Protein 1KA8 (pdb70)

Radius of gyration: 36.01 Å; Cα contacts (8 Å, |Δi|>4): 995; chains: 6; bounding box: 98×74×78 Å

CATH classification: 1.10.10.10

Nearest PDB structures (foldseek):
  1ka8-assembly3_F  TM=1.008E+00  e=5.000E-21  Enterobacteria phage P4
  5zhv-assembly1_B  TM=4.269E-01  e=6.233E-01  Mycobacterium tuberculosis H37Rv
  4ejo-assembly1_A-2  TM=4.411E-01  e=1.933E+00  Eggerthella lenta DSM 2243
  3l7w-assembly1_A-2  TM=3.933E-01  e=5.609E+00  Streptococcus mutans UA159
  6bcn-assembly1_A  TM=3.083E-01  e=3.762E+00  Leptographium truncatum

Foldseek 3Di:
DPPQLLVLLVQKDFAPDQDAAACDADVPPPQDLFRHPVSVVVQRCVQVDHPDDDHSVRSVVCNCVSCVVVPHHWDWDQDPVGITIRMGGHPVSVVRGDDD/DPPVLLVLLVQKDFAPDQPAAACDAPVPPPQDLFHHPVSVSVQSCVQVDHPDDDHSVRSVVCNQVSCVVVVHHWDWDQDPVGITIRMGGHPVSVVRGDDD/DDDVLLVLLVQKDFAPDQPAAACDAPPDPPQDLFRHPVSVSVQRCVQVPHPDDDHSVRSVVCNQVSCVVVVHHWDWDQDVVHITIRMGGHDVSVVRGDDD/DPPQLLVLLVQKDFAPDLPAAACDAPPPPPQDLFRHPVSVVVQSCVQVDHPDDDHSVRSVVCNQVSCVVVPHHWDWDQDPVGITIRMGGHPVSVVRTDDD/DPPQLLVLLVQKDFAPDQPAAAQDAPPDPPQDLFRHPVSVVVQRCVLVPHPDDDHSVRSVVCNQVSCVVVPHHWDWDQDPVGITIRMGGHPVSVVRGPDD/DPPQLLVLCVQKDFAPDQPAAAQDAPPPPPQDLQRHPVSVVVQSCVLVPHPDDDHSVRSVVCNQVSCVVVVHHWDWDQDPVHITIRMGGHVVSVVRGDDD

Solvent-accessible surface area: 29898 Å² total; per-residue (Å²): 131,59,2,10,4,9,51,0,1,22,39,1,74,54,54,128,63,33,18,13,13,18,29,7,52,61,92,56,122,115,87,53,72,146,75,30,0,9,0,0,1,34,11,14,2,128,54,62,60,51,200,89,57,14,54,63,162,35,3,25,71,1,3,40,1,6,0,112,46,61,56,40,86,50,84,129,50,140,26,80,124,25,53,8,0,3,0,37,10,54,140,85,0,88,65,89,18,17,70,237,115,66,11,20,1,8,66,0,1,17,45,1,61,49,45,129,106,48,60,13,11,47,26,7,40,65,97,60,76,11,13,29,21,122,88,34,0,7,0,0,2,22,9,16,1,64,16,67,60,60,172,93,56,23,58,63,155,35,0,23,61,1,0,30,0,5,0,100,28,64,58,40,96,47,89,90,118,102,51,147,60,37,52,28,0,8,0,38,15,61,106,86,0,112,60,66,5,2,7,126,176,60,18,16,2,8,66,0,1,28,49,4,63,50,44,132,104,39,68,12,15,37,27,7,45,67,82,56,132,115,94,56,56,128,69,33,0,8,0,0,2,31,8,15,0,125,56,68,60,58,192,95,58,16,50,57,142,19,0,26,46,2,2,31,0,5,0,64,34,54,63,48,94,41,83,43,155,81,62,205,86,46,86,30,0,3,0,53,6,65,122,88,0,96,76,85,21,6,56,241,136,67,4,13,1,6,57,0,1,18,42,1,80,42,54,131,93,40,58,11,12,50,21,7,45,65,87,46,87,29,17,20,25,119,86,26,0,9,0,0,0,21,9,17,5,64,15,76,53,58,162,105,61,16,36,63,144,25,2,23,84,0,2,35,1,6,0,113,36,69,57,46,108,37,76,99,132,75,48,124,75,31,86,31,0,4,0,44,16,65,127,90,0,92,55,66,4,1,9,152,116,64,10,10,4,5,67,0,1,23,38,1,72,45,46,131,94,40,62,12,11,39,26,8,49,67,85,51,130,115,92,60,67,107,71,20,0,10,0,0,0,32,7,17,6,132,54,72,60,56,183,98,53,21,56,49,166,38,1,23,68,1,1,20,1,0,0,86,25,62,58,44,90,33,74,86,92,118,35,197,91,30,69,31,0,4,0,46,16,63,92,34,0,92,20,36,18,9,59,203,122,55,6,10,5,12,58,0,3,18,42,2,63,51,52,129,104,29,60,14,9,36,26,8,44,57,82,58,117,114,87,62,57,140,91,27,0,10,0,0,0,31,8,12,0,128,52,72,60,44,188,82,60,10,56,52,168,37,6,21,46,2,2,24,0,3,0,105,36,61,60,48,80,29,81,122,112,152,39,201,111,30,63,16,0,2,0,46,6,56,109,96,0,113,74,92,18,12,58,148

Structure (mmCIF, N/CA/C/O backbone):
data_1KA8
#
_entry.id   1KA8
#
_cell.length_a   82.549
_cell.length_b   82.549
_cell.length_c   232.629
_cell.angle_alpha   90.00
_cell.angle_beta   90.00
_cell.angle_gamma   120.00
#
_symmetry.space_group_name_H-M   'P 31 2 1'
#
loop_
_entity.id
_entity.type
_entity.pdbx_description
1 polymer 'putative P4-specific DNA primase'
2 water water
#
loop_
_atom_site.group_PDB
_atom_site.id
_atom_site.type_symbol
_atom_site.label_atom_id
_atom_site.label_alt_id
_atom_site.label_comp_id
_atom_site.label_asym_id
_atom_site.label_entity_id
_atom_site.label_seq_id
_atom_site.pdbx_PDB_ins_code
_atom_site.Cartn_x
_atom_site.Cartn_y
_atom_site.Cartn_z
_atom_site.occupancy
_atom_site.B_iso_or_equiv
_atom_site.auth_seq_id
_atom_site.auth_comp_id
_atom_site.auth_asym_id
_atom_site.auth_atom_id
_atom_site.pdbx_PDB_model_num
ATOM 1 N N . ASP A 1 1 ? 27.355 60.547 38.364 1.00 68.40 1 ASP A N 1
ATOM 2 C CA . ASP A 1 1 ? 28.168 61.035 37.206 1.00 69.10 1 ASP A CA 1
ATOM 3 C C . ASP A 1 1 ? 27.577 60.526 35.891 1.00 70.23 1 ASP A C 1
ATOM 4 O O . ASP A 1 1 ? 26.468 59.977 35.849 1.00 70.17 1 ASP A O 1
ATOM 9 N N . ALA A 1 2 ? 28.342 60.716 34.819 1.00 70.31 2 ALA A N 1
ATOM 10 C CA . ALA A 1 2 ? 27.959 60.280 33.488 1.00 68.33 2 ALA A CA 1
ATOM 11 C C . ALA A 1 2 ? 29.023 59.331 32.931 1.00 66.44 2 ALA A C 1
ATOM 12 O O . ALA A 1 2 ? 28.761 58.601 31.965 1.00 68.09 2 ALA A O 1
ATOM 14 N N . ASP A 1 3 ? 30.217 59.329 33.532 1.00 62.22 3 ASP A N 1
ATOM 15 C CA . ASP A 1 3 ? 31.271 58.447 33.030 1.00 59.25 3 ASP A CA 1
ATOM 16 C C . ASP A 1 3 ? 31.659 58.932 31.633 1.00 58.21 3 ASP A C 1
ATOM 17 O O . ASP A 1 3 ? 31.431 58.239 30.632 1.00 54.99 3 ASP A O 1
ATOM 22 N N . PRO A 1 4 ? 32.248 60.135 31.555 1.00 57.50 4 PRO A N 1
ATOM 23 C CA . PRO A 1 4 ? 32.655 60.709 30.278 1.00 57.88 4 PRO A CA 1
ATOM 24 C C . PRO A 1 4 ? 33.601 59.836 29.463 1.00 56.49 4 PRO A C 1
ATOM 25 O O . PRO A 1 4 ? 33.431 59.711 28.255 1.00 59.25 4 PRO A O 1
ATOM 29 N N . THR A 1 5 ? 34.583 59.225 30.104 1.00 52.29 5 THR A N 1
ATOM 30 C CA . THR A 1 5 ? 35.492 58.364 29.372 1.00 51.18 5 THR A CA 1
ATOM 31 C C . THR A 1 5 ? 34.689 57.370 28.530 1.00 49.78 5 THR A C 1
ATOM 32 O O . THR A 1 5 ? 34.998 57.122 27.361 1.00 52.37 5 THR A O 1
ATOM 36 N N . PHE A 1 6 ? 33.650 56.807 29.130 1.00 46.17 6 PHE A N 1
ATOM 37 C CA . PHE A 1 6 ? 32.800 55.852 28.430 1.00 44.43 6 PHE A CA 1
ATOM 38 C C . PHE A 1 6 ? 32.074 56.473 27.233 1.00 45.61 6 PHE A C 1
ATOM 39 O O . PHE A 1 6 ? 31.987 55.858 26.161 1.00 43.89 6 PHE A O 1
ATOM 47 N N . ASP A 1 7 ? 31.526 57.672 27.427 1.00 45.68 7 ASP A N 1
ATOM 48 C CA . ASP A 1 7 ? 30.818 58.363 26.344 1.00 46.25 7 ASP A CA 1
ATOM 49 C C . ASP A 1 7 ? 31.752 58.613 25.174 1.00 47.12 7 ASP A C 1
ATOM 50 O O . ASP A 1 7 ? 31.378 58.415 24.026 1.00 47.72 7 ASP A O 1
ATOM 55 N N . PHE A 1 8 ? 32.968 59.052 25.477 1.00 46.53 8 PHE A N 1
ATOM 56 C CA . PHE A 1 8 ? 33.965 59.301 24.457 1.00 44.75 8 PHE A CA 1
ATOM 57 C C . PHE A 1 8 ? 34.125 58.052 23.606 1.00 43.60 8 PHE A C 1
ATOM 58 O O . PHE A 1 8 ? 34.092 58.119 22.385 1.00 45.06 8 PHE A O 1
ATOM 66 N N . ILE A 1 9 ? 34.307 56.912 24.257 1.00 41.40 9 ILE A N 1
ATOM 67 C CA . ILE A 1 9 ? 34.481 55.648 23.546 1.00 41.07 9 ILE A CA 1
ATOM 68 C C . ILE A 1 9 ? 33.283 55.360 22.639 1.00 41.61 9 ILE A C 1
ATOM 69 O O . ILE A 1 9 ? 33.314 54.469 21.783 1.00 40.44 9 ILE A O 1
ATOM 74 N N . GLY A 1 10 ? 32.224 56.135 22.836 1.00 42.12 10 GLY A N 1
ATOM 75 C CA . GLY A 1 10 ? 31.027 55.971 22.036 1.00 43.42 10 GLY A CA 1
ATOM 76 C C . GLY A 1 10 ? 31.198 56.563 20.652 1.00 43.07 10 GLY A C 1
ATOM 77 O O . GLY A 1 10 ? 30.455 56.241 19.735 1.00 44.38 10 GLY A O 1
ATOM 78 N N . TYR A 1 11 ? 32.180 57.445 20.512 1.00 43.73 11 TYR A N 1
ATOM 79 C CA . TYR A 1 11 ? 32.481 58.088 19.243 1.00 43.42 11 TYR A CA 1
ATOM 80 C C . TYR A 1 11 ? 33.559 57.313 18.503 1.00 42.62 11 TYR A C 1
ATOM 81 O O . TYR A 1 11 ? 34.189 57.849 17.602 1.00 44.03 11 TYR A O 1
ATOM 90 N N . LEU A 1 12 ? 33.782 56.060 18.868 1.00 41.92 12 LEU A N 1
ATOM 91 C CA . LEU A 1 12 ? 34.822 55.295 18.196 1.00 42.15 12 LEU A CA 1
ATOM 92 C C . LEU A 1 12 ? 34.320 54.116 17.377 1.00 43.26 12 LEU A C 1
ATOM 93 O O . LEU A 1 12 ? 33.344 53.462 17.753 1.00 41.66 12 LEU A O 1
ATOM 98 N N . GLU A 1 13 ? 35.004 53.855 16.258 1.00 45.74 13 GLU A N 1
ATOM 99 C CA . GLU A 1 13 ? 34.690 52.742 15.355 1.00 46.72 13 GLU A CA 1
ATOM 100 C C . GLU A 1 13 ? 35.941 51.927 15.117 1.00 46.48 13 GLU A C 1
ATOM 101 O O . GLU A 1 13 ? 37.059 52.455 15.139 1.00 45.85 13 GLU A O 1
ATOM 107 N N . THR A 1 14 ? 35.744 50.639 14.866 1.00 46.35 14 THR A N 1
ATOM 108 C CA . THR A 1 14 ? 36.853 49.728 14.586 1.00 46.85 14 THR A CA 1
ATOM 109 C C . THR A 1 14 ? 37.136 49.586 13.088 1.00 49.21 14 THR A C 1
ATOM 110 O O . THR A 1 14 ? 36.233 49.697 12.261 1.00 48.76 14 THR A O 1
ATOM 114 N N . LEU A 1 15 ? 38.400 49.324 12.756 1.00 50.75 15 LEU A N 1
ATOM 115 C CA . LEU A 1 15 ? 38.858 49.135 11.379 1.00 52.75 15 LEU A CA 1
ATOM 116 C C . LEU A 1 15 ? 39.181 47.657 11.118 1.00 54.63 15 LEU A C 1
ATOM 117 O O . LEU A 1 15 ? 39.597 46.926 12.019 1.00 55.24 15 LEU A O 1
ATOM 122 N N . PRO A 1 16 ? 39.026 47.209 9.863 1.00 55.76 16 PRO A N 1
ATOM 123 C CA . PRO A 1 16 ? 39.291 45.825 9.458 1.00 55.47 16 PRO A CA 1
ATOM 124 C C . PRO A 1 16 ? 40.684 45.366 9.867 1.00 55.26 16 PRO A C 1
ATOM 125 O O . PRO A 1 16 ? 40.955 44.169 9.981 1.00 54.96 16 PRO A O 1
ATOM 129 N N . GLN A 1 17 ? 41.568 46.333 10.079 1.00 54.92 17 GLN A N 1
ATOM 130 C CA . GLN A 1 17 ? 42.940 46.039 10.465 1.00 54.53 17 GLN A CA 1
ATOM 131 C C . GLN A 1 17 ? 43.571 47.143 11.317 1.00 54.00 17 GLN A C 1
ATOM 132 O O . GLN A 1 17 ? 43.169 48.322 11.291 1.00 51.04 17 GLN A O 1
ATOM 138 N N . THR A 1 18 ? 44.579 46.730 12.068 1.00 53.41 18 THR A N 1
ATOM 139 C CA . THR A 1 18 ? 45.278 47.616 12.949 1.00 54.18 18 THR A CA 1
ATOM 140 C C . THR A 1 18 ? 46.018 48.728 12.184 1.00 54.37 18 THR A C 1
ATOM 141 O O . THR A 1 18 ? 47.247 48.727 12.065 1.00 56.33 18 THR A O 1
ATOM 145 N N . SER A 1 19 ? 45.250 49.683 11.657 1.00 54.04 19 SER A N 1
ATOM 146 C CA . SER A 1 19 ? 45.840 50.797 10.926 1.00 53.50 19 SER A CA 1
ATOM 147 C C . SER A 1 19 ? 45.146 52.130 11.220 1.00 53.46 19 SER A C 1
ATOM 148 O O . SER A 1 19 ? 45.291 53.088 10.464 1.00 56.25 19 SER A O 1
ATOM 151 N N . GLY A 1 20 ? 44.398 52.203 12.312 1.00 50.21 20 GLY A N 1
ATOM 152 C CA . GLY A 1 20 ? 43.728 53.449 12.639 1.00 47.99 20 GLY A CA 1
ATOM 153 C C . GLY A 1 20 ? 44.587 54.408 13.452 1.00 45.19 20 GLY A C 1
ATOM 154 O O . GLY A 1 20 ? 45.798 54.523 13.222 1.00 47.08 20 GLY A O 1
ATOM 155 N N . MET A 1 21 ? 43.953 55.091 14.409 1.00 40.33 21 MET A N 1
ATOM 156 C CA . MET A 1 21 ? 44.628 56.053 15.278 1.00 34.87 21 MET A CA 1
ATOM 157 C C . MET A 1 21 ? 45.784 55.492 16.086 1.00 36.15 21 MET A C 1
ATOM 158 O O . MET A 1 21 ? 45.884 54.289 16.327 1.00 35.45 21 MET A O 1
ATOM 163 N N . TYR A 1 22 ? 46.660 56.389 16.501 1.00 37.54 22 TYR A N 1
ATOM 164 C CA . TYR A 1 22 ? 47.789 56.016 17.332 1.00 40.43 22 TYR A CA 1
ATOM 165 C C . TYR A 1 22 ? 47.459 56.372 18.812 1.00 40.31 22 TYR A C 1
ATOM 166 O O . TYR A 1 22 ? 46.812 57.395 19.116 1.00 39.98 22 TYR A O 1
ATOM 175 N N . MET A 1 23 ? 47.885 55.527 19.736 1.00 38.07 23 MET A N 1
ATOM 176 C CA . MET A 1 23 ? 47.640 55.802 21.141 1.00 36.82 23 MET A CA 1
ATOM 177 C C . MET A 1 23 ? 48.686 56.816 21.555 1.00 37.14 23 MET A C 1
ATOM 178 O O . MET A 1 23 ? 49.637 56.433 22.220 1.00 38.97 23 MET A O 1
ATOM 183 N N . GLY A 1 24 ? 48.547 58.084 21.180 1.00 36.51 24 GLY A N 1
ATOM 184 C CA . GLY A 1 24 ? 49.582 59.049 21.548 1.00 37.17 24 GLY A CA 1
ATOM 185 C C . GLY A 1 24 ? 49.957 59.074 23.029 1.00 39.58 24 GLY A C 1
ATOM 186 O O . GLY A 1 24 ? 49.936 58.054 23.718 1.00 41.57 24 GLY A O 1
ATOM 187 N N . ASN A 1 25 ? 50.332 60.241 23.533 1.00 37.31 25 ASN A N 1
ATOM 188 C CA . ASN A 1 25 ? 50.654 60.352 24.941 1.00 32.89 25 ASN A CA 1
ATOM 189 C C . ASN A 1 25 ? 50.746 61.825 25.264 1.00 34.34 25 ASN A C 1
ATOM 190 O O . ASN A 1 25 ? 50.792 62.664 24.369 1.00 38.53 25 ASN A O 1
ATOM 195 N N . ALA A 1 26 ? 50.760 62.143 26.543 1.00 35.26 26 ALA A N 1
ATOM 196 C CA . ALA A 1 26 ? 50.777 63.528 26.971 1.00 35.87 26 ALA A CA 1
ATOM 197 C C . ALA A 1 26 ? 51.951 64.373 26.487 1.00 36.12 26 ALA A C 1
ATOM 198 O O . ALA A 1 26 ? 51.831 65.584 26.325 1.00 35.10 26 ALA A O 1
ATOM 200 N N . SER A 1 27 ? 53.086 63.734 26.258 1.00 38.03 27 SER A N 1
ATOM 201 C CA . S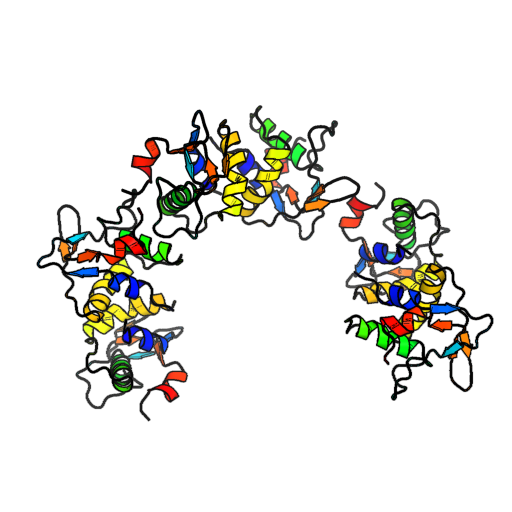ER A 1 27 ? 54.278 64.458 25.840 1.00 40.39 27 SER A CA 1
ATOM 202 C C . SER A 1 27 ? 54.237 65.062 24.436 1.00 41.83 27 SER A C 1
ATOM 203 O O . SER A 1 27 ? 54.717 66.166 24.239 1.00 42.21 27 SER A O 1
ATOM 206 N N . ILE A 1 28 ? 53.690 64.338 23.465 1.00 42.91 28 ILE A N 1
ATOM 207 C CA . ILE A 1 28 ? 53.566 64.830 22.086 1.00 45.86 28 ILE A CA 1
ATOM 208 C C . ILE A 1 28 ? 52.903 66.205 22.121 1.00 48.49 28 ILE A C 1
ATOM 209 O O . ILE A 1 28 ? 51.680 66.300 22.248 1.00 47.14 28 ILE A O 1
ATOM 214 N N . ILE A 1 29 ? 53.692 67.271 21.991 1.00 52.74 29 ILE A N 1
ATOM 215 C CA . ILE A 1 29 ? 53.093 68.590 22.104 1.00 55.00 29 ILE A CA 1
ATOM 216 C C . ILE A 1 29 ? 52.093 69.027 21.086 1.00 55.26 29 ILE A C 1
ATOM 217 O O . ILE A 1 29 ? 50.946 68.605 21.212 1.00 61.48 29 ILE A O 1
ATOM 222 N N . PRO A 1 30 ? 52.485 69.812 20.043 1.00 51.18 30 PRO A N 1
ATOM 223 C CA . PRO A 1 30 ? 51.375 70.192 19.142 1.00 47.20 30 PRO A CA 1
ATOM 224 C C . PRO A 1 30 ? 50.418 69.013 19.101 1.00 43.74 30 PRO A C 1
ATOM 225 O O . PRO A 1 30 ? 50.712 67.990 18.505 1.00 42.30 30 PRO A O 1
ATOM 229 N N . ARG A 1 31 ? 49.305 69.133 19.816 1.00 41.82 31 ARG A N 1
ATOM 230 C CA . ARG A 1 31 ? 48.361 68.034 19.878 1.00 40.28 31 ARG A CA 1
ATOM 231 C C . ARG A 1 31 ? 47.847 67.747 18.481 1.00 39.13 31 ARG A C 1
ATOM 232 O O . ARG A 1 31 ? 47.869 68.607 17.611 1.00 38.16 31 ARG A O 1
ATOM 240 N N . ASN A 1 32 ? 47.426 66.513 18.271 1.00 38.94 32 ASN A N 1
ATOM 241 C CA . ASN A 1 32 ? 46.899 66.087 16.987 1.00 37.07 32 ASN A CA 1
ATOM 242 C C . ASN A 1 32 ? 45.690 65.224 17.335 1.00 36.11 32 ASN A C 1
ATOM 243 O O . ASN A 1 32 ? 45.789 64.003 17.524 1.00 33.82 32 ASN A O 1
ATOM 248 N N . TYR A 1 33 ? 44.543 65.873 17.423 1.00 37.11 33 TYR A N 1
ATOM 249 C CA . TYR A 1 33 ? 43.325 65.195 17.788 1.00 40.66 33 TYR A CA 1
ATOM 250 C C . TYR A 1 33 ? 42.876 64.118 16.820 1.00 44.12 33 TYR A C 1
ATOM 251 O O . TYR A 1 33 ? 42.194 63.177 17.198 1.00 47.65 33 TYR A O 1
ATOM 260 N N . ARG A 1 34 ? 43.277 64.220 15.570 1.00 44.23 34 ARG A N 1
ATOM 261 C CA . ARG A 1 34 ? 42.844 63.230 14.599 1.00 43.98 34 ARG A CA 1
ATOM 262 C C . ARG A 1 34 ? 43.781 62.037 14.534 1.00 40.61 34 ARG A C 1
ATOM 263 O O . ARG A 1 34 ? 43.360 60.926 14.231 1.00 42.38 34 ARG A O 1
ATOM 271 N N . LYS A 1 35 ? 45.047 62.262 14.851 1.00 35.98 35 LYS A N 1
ATOM 272 C CA . LYS A 1 35 ? 46.037 61.196 14.793 1.00 34.00 35 LYS A CA 1
ATOM 273 C C . LYS A 1 35 ? 46.212 60.406 16.091 1.00 34.06 35 LYS A C 1
ATOM 274 O O . LYS A 1 35 ? 46.351 59.176 16.063 1.00 33.50 35 LYS A O 1
ATOM 280 N N . TYR A 1 36 ? 46.199 61.090 17.236 1.00 34.16 36 TYR A N 1
ATOM 281 C CA . TYR A 1 36 ? 46.375 60.377 18.497 1.00 33.69 36 TYR A CA 1
ATOM 282 C C . TYR A 1 36 ? 45.110 60.222 19.312 1.00 31.52 36 TYR A C 1
ATOM 283 O O . TYR A 1 36 ? 44.425 61.195 19.639 1.00 30.80 36 TYR A O 1
ATOM 292 N N . LEU A 1 37 ? 44.810 58.966 19.616 1.00 29.93 37 LEU A N 1
ATOM 293 C CA . LEU A 1 37 ? 43.620 58.611 20.361 1.00 29.87 37 LEU A CA 1
ATOM 294 C C . LEU A 1 37 ? 43.574 59.343 21.695 1.00 31.92 37 LEU A C 1
ATOM 295 O O . LEU A 1 37 ? 42.557 59.939 22.063 1.00 32.50 37 LEU A O 1
ATOM 300 N N . TYR A 1 38 ? 44.692 59.326 22.408 1.00 32.57 38 TYR A N 1
ATOM 301 C CA . TYR A 1 38 ? 44.737 59.998 23.692 1.00 31.93 38 TYR A CA 1
ATOM 302 C C . TYR A 1 38 ? 44.457 61.497 23.544 1.00 32.19 38 TYR A C 1
ATOM 303 O O . TYR A 1 38 ? 43.767 62.078 24.398 1.00 32.48 38 TYR A O 1
ATOM 312 N N . HIS A 1 39 ? 44.979 62.118 22.474 1.00 30.49 39 HIS A N 1
ATOM 313 C CA . HIS A 1 39 ? 44.759 63.550 22.270 1.00 27.95 39 HIS A CA 1
ATOM 314 C C . HIS A 1 39 ? 43.300 63.781 21.966 1.00 28.78 39 HIS A C 1
ATOM 315 O O . HIS A 1 39 ? 42.713 64.765 22.419 1.00 27.46 39 HIS A O 1
ATOM 322 N N . ALA A 1 40 ? 42.716 62.873 21.195 1.00 31.31 40 ALA A N 1
ATOM 323 C CA . ALA A 1 40 ? 41.307 62.982 20.858 1.00 35.82 40 ALA A CA 1
ATOM 324 C C . ALA A 1 40 ? 40.552 62.962 22.181 1.00 36.48 40 ALA A C 1
ATOM 325 O O . ALA A 1 40 ? 39.633 63.761 22.407 1.00 39.85 40 ALA A O 1
ATOM 327 N N . TYR A 1 41 ? 40.963 62.051 23.058 1.00 36.05 41 TYR A N 1
ATOM 328 C CA . TYR A 1 41 ? 40.342 61.927 24.370 1.00 36.96 41 TYR A CA 1
ATOM 329 C C . TYR A 1 41 ? 40.357 63.241 25.170 1.00 34.92 41 TYR A C 1
ATOM 330 O O . TYR A 1 41 ? 39.321 63.685 25.673 1.00 31.43 41 TYR A O 1
ATOM 339 N N . LEU A 1 42 ? 41.531 63.852 25.292 1.00 34.26 42 LEU A N 1
ATOM 340 C CA . LEU A 1 42 ? 41.645 65.110 26.005 1.00 32.96 42 LEU A CA 1
ATOM 341 C C . LEU A 1 42 ? 40.697 66.129 25.391 1.00 34.22 42 LEU A C 1
ATOM 342 O O . LEU A 1 42 ? 39.981 66.841 26.098 1.00 35.22 42 LEU A O 1
ATOM 347 N N . ALA A 1 43 ? 40.686 66.201 24.067 1.00 36.33 43 ALA A N 1
ATOM 348 C CA . ALA A 1 43 ? 39.818 67.155 23.368 1.00 37.91 43 ALA A CA 1
ATOM 349 C C . ALA A 1 43 ? 38.356 67.003 23.791 1.00 38.01 43 ALA A C 1
ATOM 350 O O . ALA A 1 43 ? 37.661 67.986 24.042 1.00 37.15 43 ALA A O 1
ATOM 352 N N . TYR A 1 44 ? 37.900 65.758 23.863 1.00 38.08 44 TYR A N 1
ATOM 353 C CA . TYR A 1 44 ? 36.525 65.470 24.240 1.00 40.22 44 TYR A CA 1
ATOM 354 C C . TYR A 1 44 ? 36.223 65.896 25.673 1.00 37.78 44 TYR A C 1
ATOM 355 O O . TYR A 1 44 ? 35.307 66.686 25.900 1.00 37.31 44 TYR A O 1
ATOM 364 N N . MET A 1 45 ? 36.976 65.357 26.634 1.00 35.99 45 MET A N 1
ATOM 365 C CA . MET A 1 45 ? 36.798 65.711 28.048 1.00 34.33 45 MET A CA 1
ATOM 366 C C . MET A 1 45 ? 36.736 67.228 28.164 1.00 35.92 45 MET A C 1
ATOM 367 O O . MET A 1 45 ? 35.792 67.788 28.703 1.00 36.47 45 MET A O 1
ATOM 372 N N . GLU A 1 46 ? 37.748 67.893 27.636 1.00 35.17 46 GLU A N 1
ATOM 373 C CA . GLU A 1 46 ? 37.807 69.336 27.701 1.00 35.49 46 GLU A CA 1
ATOM 374 C C . GLU A 1 46 ? 36.565 69.969 27.074 1.00 36.86 46 GLU A C 1
ATOM 375 O O . GLU A 1 46 ? 35.991 70.906 27.607 1.00 35.12 46 GLU A O 1
ATOM 381 N N . ALA A 1 47 ? 36.145 69.448 25.932 1.00 42.07 47 ALA A N 1
ATOM 382 C CA . ALA A 1 47 ? 34.962 69.967 25.245 1.00 44.47 47 ALA A CA 1
ATOM 383 C C . ALA A 1 47 ? 33.729 69.798 26.133 1.00 44.81 47 ALA A C 1
ATOM 384 O O . ALA A 1 47 ? 32.764 70.563 26.042 1.00 44.84 47 ALA A O 1
ATOM 386 N N . ASN A 1 48 ? 33.767 68.800 27.008 1.00 45.94 48 ASN A N 1
ATOM 387 C CA . ASN A 1 48 ? 32.624 68.568 27.872 1.00 48.26 48 ASN A CA 1
ATOM 388 C C . ASN A 1 48 ? 32.788 69.053 29.311 1.00 48.11 48 ASN A C 1
ATOM 389 O O . ASN A 1 48 ? 32.059 68.640 30.203 1.00 46.61 48 ASN A O 1
ATOM 394 N N . GLY A 1 49 ? 33.742 69.954 29.515 1.00 48.54 49 GLY A N 1
ATOM 395 C CA . GLY A 1 49 ? 33.955 70.534 30.822 1.00 50.27 49 GLY A CA 1
ATOM 396 C C . GLY A 1 49 ? 34.563 69.699 31.926 1.00 53.15 49 GLY A C 1
ATOM 397 O O . GLY A 1 49 ? 34.178 69.854 33.083 1.00 53.54 49 GLY A O 1
ATOM 398 N N . TYR A 1 50 ? 35.497 68.814 31.599 1.00 53.61 50 TYR A N 1
ATOM 399 C CA . TYR A 1 50 ? 36.145 68.030 32.633 1.00 53.40 50 TYR A CA 1
ATOM 400 C C . TYR A 1 50 ? 37.612 68.417 32.656 1.00 55.72 50 TYR A C 1
ATOM 401 O O . TYR A 1 50 ? 38.284 68.362 31.632 1.00 57.28 50 TYR A O 1
ATOM 410 N N . ARG A 1 51 ? 38.103 68.852 33.816 1.00 57.44 51 ARG A N 1
ATOM 411 C CA . ARG A 1 51 ? 39.512 69.238 33.960 1.00 57.02 51 ARG A CA 1
ATOM 412 C C . ARG A 1 51 ? 40.287 67.984 34.379 1.00 57.17 51 ARG A C 1
ATOM 413 O O . ARG A 1 51 ? 41.488 67.866 34.135 1.00 57.48 51 ARG A O 1
ATOM 421 N N . ASN A 1 52 ? 39.569 67.055 35.007 1.00 57.11 52 ASN A N 1
ATOM 422 C CA . ASN A 1 52 ? 40.123 65.792 35.494 1.00 57.95 52 ASN A CA 1
ATOM 423 C C . ASN A 1 52 ? 40.042 64.680 34.420 1.00 55.80 52 ASN A C 1
ATOM 424 O O . ASN A 1 52 ? 38.952 64.173 34.113 1.00 56.47 52 ASN A O 1
ATOM 429 N N . VAL A 1 53 ? 41.183 64.277 33.867 1.00 50.93 53 VAL A N 1
ATOM 430 C CA . VAL A 1 53 ? 41.170 63.238 32.840 1.00 47.38 53 VAL A CA 1
ATOM 431 C C . VAL A 1 53 ? 42.003 62.014 33.201 1.00 44.26 53 VAL A C 1
ATOM 432 O O . VAL A 1 53 ? 43.002 62.133 33.898 1.00 44.61 53 VAL A O 1
ATOM 436 N N . LEU A 1 54 ? 41.595 60.838 32.735 1.00 39.64 54 LEU A N 1
ATOM 437 C CA . LEU A 1 54 ? 42.367 59.645 33.015 1.00 37.06 54 LEU A CA 1
ATOM 438 C C . LEU A 1 54 ? 43.771 59.769 32.418 1.00 38.94 54 LEU A C 1
ATOM 439 O O . LEU A 1 54 ? 43.980 60.384 31.373 1.00 41.32 54 LEU A O 1
ATOM 444 N N . SER A 1 55 ? 44.745 59.191 33.099 1.00 39.34 55 SER A N 1
ATOM 445 C CA . SER A 1 55 ? 46.118 59.227 32.633 1.00 38.35 55 SER A CA 1
ATOM 446 C C . SER A 1 55 ? 46.198 58.335 31.408 1.00 39.73 55 SER A C 1
ATOM 447 O O . SER A 1 55 ? 45.278 57.562 31.134 1.00 41.82 55 SER A O 1
ATOM 450 N N . LEU A 1 56 ? 47.302 58.426 30.680 1.00 38.68 56 LEU A N 1
ATOM 451 C CA . LEU A 1 56 ? 47.491 57.581 29.520 1.00 38.99 56 LEU A CA 1
ATOM 452 C C . LEU A 1 56 ? 47.405 56.146 30.015 1.00 39.46 56 LEU A C 1
ATOM 453 O O . LEU A 1 56 ? 46.678 55.335 29.465 1.00 41.21 56 LEU A O 1
ATOM 458 N N . LYS A 1 57 ? 48.125 55.848 31.085 1.00 40.97 57 LYS A N 1
ATOM 459 C CA . LYS A 1 57 ? 48.139 54.500 31.636 1.00 43.46 57 LYS A CA 1
ATOM 460 C C . LYS A 1 57 ? 46.749 53.993 31.985 1.00 43.97 57 LYS A C 1
ATOM 461 O O . LYS A 1 57 ? 46.376 52.870 31.625 1.00 43.61 57 LYS A O 1
ATOM 467 N N . MET A 1 58 ? 45.984 54.824 32.685 1.00 42.97 58 MET A N 1
ATOM 468 C CA . MET A 1 58 ? 44.639 54.444 33.097 1.00 42.75 58 MET A CA 1
ATOM 469 C C . MET A 1 58 ? 43.741 54.325 31.892 1.00 42.52 58 MET A C 1
ATOM 470 O O . MET A 1 58 ? 42.995 53.356 31.754 1.00 42.92 58 MET A O 1
ATOM 475 N N . PHE A 1 59 ? 43.832 55.310 31.011 1.00 43.44 59 PHE A N 1
ATOM 476 C CA . PHE A 1 59 ? 43.041 55.318 29.793 1.00 41.91 59 PHE A CA 1
ATOM 477 C C . PHE A 1 59 ? 43.319 54.016 29.044 1.00 39.51 59 PHE A C 1
ATOM 478 O O . PHE A 1 59 ? 42.414 53.290 28.624 1.00 36.86 59 PHE A O 1
ATOM 486 N N . GLY A 1 60 ? 44.598 53.722 28.895 1.00 39.02 60 GLY A N 1
ATOM 487 C CA . GLY A 1 60 ? 44.990 52.523 28.194 1.00 40.11 60 GLY A CA 1
ATOM 488 C C . GLY A 1 60 ? 44.267 51.294 28.698 1.00 39.95 60 GLY A C 1
ATOM 489 O O . GLY A 1 60 ? 43.677 50.552 27.922 1.00 40.61 60 GLY A O 1
ATOM 490 N N . LEU A 1 61 ? 44.326 51.075 30.004 1.00 42.06 61 LEU A N 1
ATOM 491 C CA . LEU A 1 61 ? 43.677 49.932 30.655 1.00 40.82 61 LEU A CA 1
ATOM 492 C C . LEU A 1 61 ? 42.187 49.839 30.378 1.00 40.29 61 LEU A C 1
ATOM 493 O O . LEU A 1 61 ? 41.648 48.768 30.082 1.00 40.63 61 LEU A O 1
ATOM 498 N N . GLY A 1 62 ? 41.515 50.973 30.529 1.00 39.43 62 GLY A N 1
ATOM 499 C CA . GLY A 1 62 ? 40.083 51.007 30.339 1.00 39.37 62 GLY A CA 1
ATOM 500 C C . GLY A 1 62 ? 39.640 50.757 28.925 1.00 41.55 62 GLY A C 1
ATOM 501 O O . GLY A 1 62 ? 38.665 50.031 28.708 1.00 42.28 62 GLY A O 1
ATOM 502 N N . LEU A 1 63 ? 40.360 51.354 27.968 1.00 41.98 63 LEU A N 1
ATOM 503 C CA . LEU A 1 63 ? 40.056 51.231 26.536 1.00 39.21 63 LEU A CA 1
ATOM 504 C C . LEU A 1 63 ? 39.479 49.862 26.137 1.00 39.52 63 LEU A C 1
ATOM 505 O O . LEU A 1 63 ? 38.306 49.769 25.771 1.00 39.67 63 LEU A O 1
ATOM 510 N N . PRO A 1 64 ? 40.287 48.785 26.221 1.00 40.71 64 PRO A N 1
ATOM 511 C CA . PRO A 1 64 ? 39.837 47.438 25.861 1.00 43.59 64 PRO A CA 1
ATOM 512 C C . PRO A 1 64 ? 38.492 47.072 26.454 1.00 46.13 64 PRO A C 1
ATOM 513 O O . PRO A 1 64 ? 37.614 46.542 25.774 1.00 49.94 64 PRO A O 1
ATOM 517 N N . VAL A 1 65 ? 38.354 47.350 27.740 1.00 46.29 65 VAL A N 1
ATOM 518 C CA . VAL A 1 65 ? 37.137 47.051 28.479 1.00 48.39 65 VAL A CA 1
ATOM 519 C C . VAL A 1 65 ? 35.914 47.781 27.931 1.00 47.88 65 VAL A C 1
ATOM 520 O O . VAL A 1 65 ? 34.948 47.147 27.497 1.00 47.37 65 VAL A O 1
ATOM 524 N N . MET A 1 66 ? 35.959 49.110 27.951 1.00 47.21 66 MET A N 1
ATOM 525 C CA . MET A 1 66 ? 34.841 49.915 27.473 1.00 47.96 66 MET A CA 1
ATOM 526 C C . MET A 1 66 ? 34.461 49.617 26.020 1.00 49.85 66 MET A C 1
ATOM 527 O O . MET A 1 66 ? 33.287 49.694 25.651 1.00 50.72 66 MET A O 1
ATOM 532 N N . LEU A 1 67 ? 35.453 49.284 25.195 1.00 50.28 67 LEU A N 1
ATOM 533 C CA . LEU A 1 67 ? 35.186 48.941 23.798 1.00 50.01 67 LEU A CA 1
ATOM 534 C C . LEU A 1 67 ? 34.333 47.680 23.770 1.00 50.41 67 LEU A C 1
ATOM 535 O O . LEU A 1 67 ? 33.339 47.607 23.047 1.00 49.68 67 LEU A O 1
ATOM 540 N N . LYS A 1 68 ? 34.739 46.684 24.557 1.00 51.99 68 LYS A N 1
ATOM 541 C CA . LYS A 1 68 ? 34.006 45.420 24.644 1.00 53.42 68 LYS A CA 1
ATOM 542 C C . LYS A 1 68 ? 32.571 45.717 25.052 1.00 52.50 68 LYS A C 1
ATOM 543 O O . LYS A 1 68 ? 31.626 45.093 24.557 1.00 52.25 68 LYS A O 1
ATOM 549 N N . GLU A 1 69 ? 32.423 46.667 25.974 1.00 51.44 69 GLU A N 1
ATOM 550 C CA . GLU A 1 69 ? 31.107 47.059 26.450 1.00 51.75 69 GLU A CA 1
ATOM 551 C C . GLU A 1 69 ? 30.252 47.575 25.300 1.00 50.89 69 GLU A C 1
ATOM 552 O O . GLU A 1 69 ? 29.029 47.420 25.296 1.00 50.50 69 GLU A O 1
ATOM 558 N N . TYR A 1 70 ? 30.899 48.195 24.321 1.00 50.58 70 TYR A N 1
ATOM 559 C CA . TYR A 1 70 ? 30.192 48.705 23.148 1.00 49.21 70 TYR A CA 1
ATOM 560 C C . TYR A 1 70 ? 30.129 47.610 22.084 1.00 49.31 70 TYR A C 1
ATOM 561 O O . TYR A 1 70 ? 29.592 47.815 21.005 1.00 49.24 70 TYR A O 1
ATOM 570 N N . GLY A 1 71 ? 30.693 46.451 22.397 1.00 49.73 71 GLY A N 1
ATOM 571 C CA . GLY A 1 71 ? 30.684 45.347 21.458 1.00 52.13 71 GLY A CA 1
ATOM 572 C C . GLY A 1 71 ? 31.700 45.456 20.338 1.00 52.32 71 GLY A C 1
ATOM 573 O O . GLY A 1 71 ? 31.474 44.965 19.241 1.00 51.49 71 GLY A O 1
ATOM 574 N N . LEU A 1 72 ? 32.826 46.097 20.609 1.00 53.03 72 LEU A N 1
ATOM 575 C CA . LEU A 1 72 ? 33.866 46.254 19.601 1.00 53.59 72 LEU A CA 1
ATOM 576 C C . LEU A 1 72 ? 35.126 45.505 20.014 1.00 54.95 72 LEU A C 1
ATOM 577 O O . LEU A 1 72 ? 35.368 45.278 21.205 1.00 55.55 72 LEU A O 1
ATOM 582 N N . ASN A 1 73 ? 35.931 45.140 19.022 1.00 54.64 73 ASN A N 1
ATOM 583 C CA . ASN A 1 73 ? 37.183 44.408 19.232 1.00 56.89 73 ASN A CA 1
ATOM 584 C C . ASN A 1 73 ? 38.428 45.287 19.149 1.00 57.88 73 ASN A C 1
ATOM 585 O O . ASN A 1 73 ? 38.890 45.597 18.044 1.00 59.21 73 ASN A O 1
ATOM 590 N N . TYR A 1 74 ? 38.999 45.649 20.292 1.00 56.63 74 TYR A N 1
ATOM 591 C CA . TYR A 1 74 ? 40.200 46.474 20.302 1.00 55.14 74 TYR A CA 1
ATOM 592 C C . TYR A 1 74 ? 41.373 45.701 19.712 1.00 54.40 74 TYR A C 1
ATOM 593 O O . TYR A 1 74 ? 41.497 44.496 19.922 1.00 54.06 74 TYR A O 1
ATOM 602 N N . GLU A 1 75 ? 42.230 46.408 18.977 1.00 52.63 75 GLU A N 1
ATOM 603 C CA . GLU A 1 75 ? 43.403 45.819 18.331 1.00 50.91 75 GLU A CA 1
ATOM 604 C C . GLU A 1 75 ? 44.552 46.821 18.296 1.00 50.07 75 GLU A C 1
ATOM 605 O O . GLU A 1 75 ? 44.433 47.887 17.687 1.00 51.12 75 GLU A O 1
ATOM 611 N N . LYS A 1 76 ? 45.663 46.490 18.939 1.00 47.78 76 LYS A N 1
ATOM 612 C CA . LYS A 1 76 ? 46.802 47.394 18.937 1.00 46.68 76 LYS A CA 1
ATOM 613 C C . LYS A 1 76 ? 47.922 46.727 18.161 1.00 46.79 76 LYS A C 1
ATOM 614 O O . LYS A 1 76 ? 47.812 45.566 17.810 1.00 44.99 76 LYS A O 1
ATOM 620 N N . ARG A 1 77 ? 48.989 47.471 17.880 1.00 49.35 77 ARG A N 1
ATOM 621 C CA . ARG A 1 77 ? 50.150 46.958 17.142 1.00 51.76 77 ARG A CA 1
ATOM 622 C C . ARG A 1 77 ? 51.336 47.900 17.335 1.00 53.68 77 ARG A C 1
ATOM 623 O O . ARG A 1 77 ? 51.205 49.109 17.122 1.00 52.90 77 ARG A O 1
ATOM 631 N N . HIS A 1 78 ? 52.484 47.353 17.735 1.00 55.75 78 HIS A N 1
ATOM 632 C CA . HIS A 1 78 ? 53.680 48.175 17.951 1.00 58.31 78 HIS A CA 1
ATOM 633 C C . HIS A 1 78 ? 54.307 48.594 16.620 1.00 58.36 78 HIS A C 1
ATOM 634 O O . HIS A 1 78 ? 54.393 47.805 15.692 1.00 59.11 78 HIS A O 1
ATOM 641 N N . THR A 1 79 ? 54.743 49.844 16.537 1.00 57.49 79 THR A N 1
ATOM 642 C CA . THR A 1 79 ? 55.243 50.390 15.283 1.00 56.82 79 THR A CA 1
ATOM 643 C C . THR A 1 79 ? 56.421 51.313 15.453 1.00 57.56 79 THR A C 1
ATOM 644 O O . THR A 1 79 ? 56.780 51.682 16.556 1.00 59.63 79 THR A O 1
ATOM 648 N N . LYS A 1 80 ? 56.996 51.705 14.327 1.00 58.35 80 LYS A N 1
ATOM 649 C CA . LYS A 1 80 ? 58.105 52.643 14.305 1.00 59.14 80 LYS A CA 1
ATOM 650 C C . LYS A 1 80 ? 57.637 53.931 14.986 1.00 59.64 80 LYS A C 1
ATOM 651 O O . LYS A 1 80 ? 58.379 54.531 15.759 1.00 59.97 80 LYS A O 1
ATOM 653 N N . GLN A 1 81 ? 56.408 54.361 14.703 1.00 60.18 81 GLN A N 1
ATOM 654 C CA . GLN A 1 81 ? 55.924 55.586 15.325 1.00 60.75 81 GLN A CA 1
ATOM 655 C C . GLN A 1 81 ? 55.160 55.394 16.642 1.00 59.52 81 GLN A C 1
ATOM 656 O O . GLN A 1 81 ? 54.623 56.362 17.187 1.00 58.78 81 GLN A O 1
ATOM 662 N N . GLY A 1 82 ? 55.133 54.163 17.166 1.00 56.97 82 GLY A N 1
ATOM 663 C CA . GLY A 1 82 ? 54.453 53.900 18.430 1.00 53.66 82 GLY A CA 1
ATOM 664 C C . GLY A 1 82 ? 53.381 52.839 18.336 1.00 52.17 82 GLY A C 1
ATOM 665 O O . GLY A 1 82 ? 53.417 52.025 17.424 1.00 54.89 82 GLY A O 1
ATOM 666 N N . ILE A 1 83 ? 52.429 52.831 19.267 1.00 50.97 83 ILE A N 1
ATOM 667 C CA . ILE A 1 83 ? 51.368 51.833 19.216 1.00 49.60 83 ILE A CA 1
ATOM 668 C C . ILE A 1 83 ? 50.223 52.363 18.383 1.00 49.44 83 ILE A C 1
ATOM 669 O O . ILE A 1 83 ? 49.717 53.464 18.622 1.00 49.17 83 ILE A O 1
ATOM 674 N N . GLN A 1 84 ? 49.834 51.581 17.381 1.00 49.80 84 GLN A N 1
ATOM 675 C CA . GLN A 1 84 ? 48.741 51.979 16.511 1.00 49.41 84 GLN A CA 1
ATOM 676 C C . GLN A 1 84 ? 47.555 51.064 16.735 1.00 48.35 84 GLN A C 1
ATOM 677 O O . GLN A 1 84 ? 47.708 49.851 16.883 1.00 49.17 84 GLN A O 1
ATOM 683 N N . THR A 1 85 ? 46.370 51.658 16.758 1.00 46.05 85 THR A N 1
ATOM 684 C CA . THR A 1 85 ? 45.151 50.900 16.996 1.00 44.27 85 THR A CA 1
ATOM 685 C C . THR A 1 85 ? 44.377 50.653 15.710 1.00 44.43 85 THR A C 1
ATOM 686 O O . THR A 1 85 ? 44.823 51.007 14.626 1.00 44.17 85 THR A O 1
ATOM 690 N N . ASN A 1 86 ? 43.214 50.039 15.838 1.00 42.62 86 ASN A N 1
ATOM 691 C CA . ASN A 1 86 ? 42.375 49.772 14.694 1.00 40.33 86 ASN A CA 1
ATOM 692 C C . ASN A 1 86 ? 41.130 50.608 14.912 1.00 38.45 86 ASN A C 1
ATOM 693 O O . ASN A 1 86 ? 40.013 50.159 14.629 1.00 39.91 86 ASN A O 1
ATOM 698 N N . LEU A 1 87 ? 41.309 51.825 15.414 1.00 34.33 87 LEU A N 1
ATOM 699 C CA . LEU A 1 87 ? 40.146 52.656 15.686 1.00 32.97 87 LEU A CA 1
ATOM 700 C C . LEU A 1 87 ? 40.156 54.009 14.994 1.00 31.57 87 LEU A C 1
ATOM 701 O O . LEU A 1 87 ? 41.215 54.578 14.723 1.00 28.32 87 LEU A O 1
ATOM 706 N N . THR A 1 88 ? 38.957 54.522 14.718 1.00 30.87 88 THR A N 1
ATOM 707 C CA . THR A 1 88 ? 38.813 55.837 14.099 1.00 33.22 88 THR A CA 1
ATOM 708 C C . THR A 1 88 ? 37.595 56.527 14.674 1.00 33.64 88 THR A C 1
ATOM 709 O O . THR A 1 88 ? 36.696 55.871 15.217 1.00 34.17 88 THR A O 1
ATOM 713 N N . LEU A 1 89 ? 37.554 57.847 14.537 1.00 33.82 89 LEU A N 1
ATOM 714 C CA . LEU A 1 89 ? 36.424 58.599 15.064 1.00 37.22 89 LEU A CA 1
ATOM 715 C C . LEU A 1 89 ? 35.219 58.536 14.145 1.00 38.08 89 LEU A C 1
ATOM 716 O O . LEU A 1 89 ? 35.351 58.704 12.940 1.00 39.51 89 LEU A O 1
ATOM 721 N N . LYS A 1 90 ? 34.048 58.284 14.721 1.00 39.92 90 LYS A N 1
ATOM 722 C CA . LYS A 1 90 ? 32.810 58.261 13.959 1.00 41.44 90 LYS A CA 1
ATOM 723 C C . LYS A 1 90 ? 32.641 59.684 13.435 1.00 44.03 90 LYS A C 1
ATOM 724 O O . LYS A 1 90 ? 33.276 60.601 13.929 1.00 44.65 90 LYS A O 1
ATOM 730 N N . GLU A 1 91 ? 31.783 59.871 12.438 1.00 48.55 91 GLU A N 1
ATOM 731 C CA . GLU A 1 91 ? 31.557 61.195 11.844 1.00 49.76 91 GLU A CA 1
ATOM 732 C C . GLU A 1 91 ? 30.949 62.224 12.815 1.00 48.25 91 GLU A C 1
ATOM 733 O O . GLU A 1 91 ? 31.312 63.392 12.756 1.00 46.19 91 GLU A O 1
ATOM 739 N N . GLU A 1 92 ? 30.032 61.806 13.694 1.00 47.79 92 GLU A N 1
ATOM 740 C CA . GLU A 1 92 ? 29.410 62.745 14.618 1.00 48.11 92 GLU A CA 1
ATOM 741 C C . GLU A 1 92 ? 30.448 63.455 15.482 1.00 47.90 92 GLU A C 1
ATOM 742 O O . GLU A 1 92 ? 30.218 64.566 15.978 1.00 46.60 92 GLU A O 1
ATOM 748 N N . SER A 1 93 ? 31.611 62.836 15.634 1.00 47.05 93 SER A N 1
ATOM 749 C CA . SER A 1 93 ? 32.636 63.463 16.436 1.00 46.54 93 SER A CA 1
ATOM 750 C C . SER A 1 93 ? 33.006 64.819 15.848 1.00 45.94 93 SER A C 1
ATOM 751 O O . SER A 1 93 ? 33.172 65.801 16.578 1.00 44.38 93 SER A O 1
ATOM 754 N N . TYR A 1 94 ? 33.087 64.881 14.523 1.00 46.17 94 TYR A N 1
ATOM 755 C CA . TYR A 1 94 ? 33.459 66.113 13.849 1.00 44.52 94 TYR A CA 1
ATOM 756 C C . TYR A 1 94 ? 32.580 67.327 14.164 1.00 43.31 94 TYR A C 1
ATOM 757 O O . TYR A 1 94 ? 33.100 68.437 14.358 1.00 43.49 94 TYR A O 1
ATOM 766 N N . GLY A 1 95 ? 31.272 67.130 14.256 1.00 41.29 95 GLY A N 1
ATOM 767 C CA . GLY A 1 95 ? 30.414 68.259 14.563 1.00 42.53 95 GLY A CA 1
ATOM 768 C C . GLY A 1 95 ? 30.235 68.495 16.053 1.00 44.27 95 GLY A C 1
ATOM 769 O O . GLY A 1 95 ? 30.071 69.642 16.508 1.00 42.69 95 GLY A O 1
ATOM 770 N N . ASP A 1 96 ? 30.282 67.406 16.818 1.00 44.46 96 ASP A N 1
ATOM 771 C CA . ASP A 1 96 ? 30.102 67.472 18.266 1.00 45.00 96 ASP A CA 1
ATOM 772 C C . ASP A 1 96 ? 31.218 68.140 19.082 1.00 43.15 96 ASP A C 1
ATOM 773 O O . ASP A 1 96 ? 30.991 69.142 19.760 1.00 42.62 96 ASP A O 1
ATOM 778 N N . TRP A 1 97 ? 32.428 67.608 19.008 1.00 40.19 97 TRP A N 1
ATOM 779 C CA . TRP A 1 97 ? 33.485 68.175 19.807 1.00 36.48 97 TRP A CA 1
ATOM 780 C C . TRP A 1 97 ? 34.849 68.327 19.171 1.00 38.54 97 TRP A C 1
ATOM 781 O O . TRP A 1 97 ? 35.645 69.137 19.650 1.00 41.94 97 TRP A O 1
ATOM 792 N N . LEU A 1 98 ? 35.146 67.545 18.132 1.00 38.49 98 LEU A N 1
ATOM 793 C CA . LEU A 1 98 ? 36.450 67.644 17.470 1.00 37.52 98 LEU A CA 1
ATOM 794 C C . LEU A 1 98 ? 36.769 69.115 17.161 1.00 37.51 98 LEU A C 1
ATOM 795 O O . LEU A 1 98 ? 35.968 69.810 16.518 1.00 36.43 98 LEU A O 1
ATOM 800 N N . PRO A 1 99 ? 37.935 69.618 17.621 1.00 37.81 99 PRO A N 1
ATOM 801 C CA . PRO A 1 99 ? 38.249 71.023 17.334 1.00 39.88 99 PRO A CA 1
ATOM 802 C C . PRO A 1 99 ? 38.293 71.287 15.829 1.00 42.29 99 PRO A C 1
ATOM 803 O O . PRO A 1 99 ? 38.720 70.436 15.057 1.00 44.39 99 PRO A O 1
ATOM 807 N N . LYS A 1 100 ? 37.848 72.469 15.423 1.00 43.68 100 LYS A N 1
ATOM 808 C CA . LYS A 1 100 ? 37.828 72.877 14.017 1.00 44.32 100 LYS A CA 1
ATOM 809 C C . LYS A 1 100 ? 39.120 73.623 13.631 1.00 44.54 100 LYS A C 1
ATOM 810 O O . LYS A 1 100 ? 39.934 73.059 12.859 1.00 45.81 100 LYS A O 1
ATOM 816 N N . ASP B 1 1 ? 24.447 53.664 24.726 1.00 71.41 1 ASP B N 1
ATOM 817 C CA . ASP B 1 1 ? 24.574 52.521 25.681 1.00 72.61 1 ASP B CA 1
ATOM 818 C C . ASP B 1 1 ? 24.191 52.946 27.116 1.00 73.04 1 ASP B C 1
ATOM 819 O O . ASP B 1 1 ? 23.953 54.141 27.375 1.00 72.89 1 ASP B O 1
ATOM 821 N N . ALA B 1 2 ? 24.126 51.975 28.038 1.00 71.43 2 ALA B N 1
ATOM 822 C CA . ALA B 1 2 ? 23.761 52.250 29.437 1.00 68.39 2 ALA B CA 1
ATOM 823 C C . ALA B 1 2 ? 24.964 52.280 30.385 1.00 66.93 2 ALA B C 1
ATOM 824 O O . ALA B 1 2 ? 25.044 53.135 31.273 1.00 67.92 2 ALA B O 1
ATOM 826 N N . ASP B 1 3 ? 25.890 51.346 30.188 1.00 63.69 3 ASP B N 1
ATOM 827 C CA . ASP B 1 3 ? 27.097 51.218 31.008 1.00 61.35 3 ASP B CA 1
ATOM 828 C C . ASP B 1 3 ? 26.819 50.966 32.508 1.00 60.19 3 ASP B C 1
ATOM 829 O O . ASP B 1 3 ? 27.225 51.732 33.390 1.00 59.78 3 ASP B O 1
ATOM 834 N N . PRO B 1 4 ? 26.139 49.855 32.803 1.00 58.14 4 PRO B N 1
ATOM 835 C CA . PRO B 1 4 ? 25.761 49.416 34.141 1.00 56.46 4 PRO B CA 1
ATOM 836 C C . PRO B 1 4 ? 26.959 49.127 35.034 1.00 54.39 4 PRO B 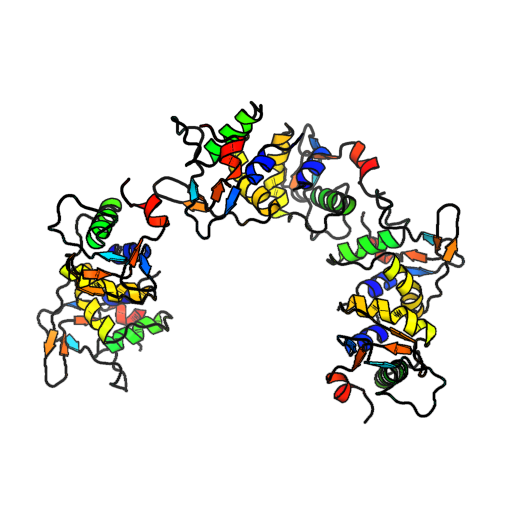C 1
ATOM 837 O O . PRO B 1 4 ? 26.924 49.405 36.229 1.00 57.07 4 PRO B O 1
ATOM 841 N N . THR B 1 5 ? 28.018 48.567 34.469 1.00 50.44 5 THR B N 1
ATOM 842 C CA . THR B 1 5 ? 29.167 48.284 35.287 1.00 48.71 5 THR B CA 1
ATOM 843 C C . THR B 1 5 ? 29.612 49.536 36.010 1.00 47.65 5 THR B C 1
ATOM 844 O O . THR B 1 5 ? 29.966 49.493 37.191 1.00 49.02 5 THR B O 1
ATOM 848 N N . PHE B 1 6 ? 29.583 50.662 35.310 1.00 45.26 6 PHE B N 1
ATOM 849 C CA . PHE B 1 6 ? 29.976 51.913 35.931 1.00 41.06 6 PHE B CA 1
ATOM 850 C C . PHE B 1 6 ? 29.042 52.247 37.093 1.00 40.06 6 PHE B C 1
ATOM 851 O O . PHE B 1 6 ? 29.490 52.628 38.179 1.00 39.00 6 PHE B O 1
ATOM 859 N N . ASP B 1 7 ? 27.746 52.112 36.842 1.00 40.05 7 ASP B N 1
ATOM 860 C CA . ASP B 1 7 ? 26.725 52.368 37.851 1.00 41.50 7 ASP B CA 1
ATOM 861 C C . ASP B 1 7 ? 26.991 51.574 39.131 1.00 41.95 7 ASP B C 1
ATOM 862 O O . ASP B 1 7 ? 26.961 52.132 40.241 1.00 41.35 7 ASP B O 1
ATOM 867 N N . PHE B 1 8 ? 27.222 50.269 38.965 1.00 40.13 8 PHE B N 1
ATOM 868 C CA . PHE B 1 8 ? 27.510 49.390 40.088 1.00 37.77 8 PHE B CA 1
ATOM 869 C C . PHE B 1 8 ? 28.680 49.950 40.900 1.00 38.09 8 PHE B C 1
ATOM 870 O O . PHE B 1 8 ? 28.613 50.007 42.118 1.00 39.21 8 PHE B O 1
ATOM 878 N N . ILE B 1 9 ? 29.755 50.358 40.228 1.00 38.14 9 ILE B N 1
ATOM 879 C CA . ILE B 1 9 ? 30.928 50.930 40.899 1.00 36.32 9 ILE B CA 1
ATOM 880 C C . ILE B 1 9 ? 30.503 52.144 41.735 1.00 35.55 9 ILE B C 1
ATOM 881 O O . ILE B 1 9 ? 31.233 52.602 42.622 1.00 35.31 9 ILE B O 1
ATOM 886 N N . GLY B 1 10 ? 29.322 52.676 41.438 1.00 34.48 10 GLY B N 1
ATOM 887 C CA . GLY B 1 10 ? 28.820 53.815 42.192 1.00 33.55 10 GLY B CA 1
ATOM 888 C C . GLY B 1 10 ? 28.370 53.408 43.597 1.00 32.95 10 GLY B C 1
ATOM 889 O O . GLY B 1 10 ? 28.245 54.248 44.481 1.00 29.55 10 GLY B O 1
ATOM 890 N N . TYR B 1 11 ? 28.125 52.112 43.793 1.00 31.98 11 TYR B N 1
ATOM 891 C CA . TYR B 1 11 ? 27.706 51.567 45.072 1.00 34.69 11 TYR B CA 1
ATOM 892 C C . TYR B 1 11 ? 28.887 51.109 45.906 1.00 36.98 11 TYR B C 1
ATOM 893 O O . TYR B 1 11 ? 28.705 50.374 46.867 1.00 38.54 11 TYR B O 1
ATOM 902 N N . LEU B 1 12 ? 30.092 51.535 45.545 1.00 37.80 12 LEU B N 1
ATOM 903 C CA . LEU B 1 12 ? 31.281 51.119 46.274 1.00 36.89 12 LEU B CA 1
ATOM 904 C C . LEU B 1 12 ? 31.981 52.221 47.053 1.00 37.31 12 LEU B C 1
ATOM 905 O O . LEU B 1 12 ? 31.998 53.374 46.637 1.00 34.92 12 LEU B O 1
ATOM 910 N N . GLU B 1 13 ? 32.560 51.834 48.190 1.00 40.00 13 GLU B N 1
ATOM 911 C CA . GLU B 1 13 ? 33.299 52.733 49.075 1.00 42.40 13 GLU B CA 1
ATOM 912 C C . GLU B 1 13 ? 34.662 52.123 49.336 1.00 43.32 13 GLU B C 1
ATOM 913 O O . GLU B 1 13 ? 34.821 50.892 49.371 1.00 44.31 13 GLU B O 1
ATOM 919 N N . THR B 1 14 ? 35.641 52.990 49.538 1.00 43.91 14 THR B N 1
ATOM 920 C CA . THR B 1 14 ? 36.990 52.543 49.832 1.00 47.11 14 THR B CA 1
ATOM 921 C C . THR B 1 14 ? 37.269 52.505 51.350 1.00 46.69 14 THR B C 1
ATOM 922 O O . THR B 1 14 ? 36.713 53.274 52.133 1.00 46.09 14 THR B O 1
ATOM 926 N N . LEU B 1 15 ? 38.122 51.581 51.758 1.00 45.82 15 LEU B N 1
ATOM 927 C CA . LEU B 1 15 ? 38.465 51.444 53.157 1.00 44.30 15 LEU B CA 1
ATOM 928 C C . LEU B 1 15 ? 39.879 51.932 53.371 1.00 47.15 15 LEU B C 1
ATOM 929 O O . LEU B 1 15 ? 40.710 51.888 52.457 1.00 51.20 15 LEU B O 1
ATOM 934 N N . PRO B 1 16 ? 40.177 52.397 54.593 1.00 47.12 16 PRO B N 1
ATOM 935 C CA . PRO B 1 16 ? 41.501 52.899 54.958 1.00 44.99 16 PRO B CA 1
ATOM 936 C C . PRO B 1 16 ? 42.576 51.865 54.673 1.00 44.05 16 PRO B C 1
ATOM 937 O O . PRO B 1 16 ? 43.759 52.197 54.588 1.00 44.14 16 PRO B O 1
ATOM 941 N N . GLN B 1 17 ? 42.169 50.608 54.524 1.00 42.85 17 GLN B N 1
ATOM 942 C CA . GLN B 1 17 ? 43.126 49.550 54.246 1.00 44.10 17 GLN B CA 1
ATOM 943 C C . GLN B 1 17 ? 42.524 48.387 53.502 1.00 43.31 17 GLN B C 1
ATOM 944 O O . GLN B 1 17 ? 41.317 48.163 53.511 1.00 39.98 17 GLN B O 1
ATOM 950 N N . THR B 1 18 ? 43.400 47.638 52.862 1.00 45.24 18 THR B N 1
ATOM 951 C CA . THR B 1 18 ? 43.002 46.497 52.062 1.00 46.68 18 THR B CA 1
ATOM 952 C C . THR B 1 18 ? 42.323 45.402 52.870 1.00 44.72 18 THR B C 1
ATOM 953 O O . THR B 1 18 ? 42.837 44.299 52.986 1.00 45.45 18 THR B O 1
ATOM 957 N N . SER B 1 19 ? 41.152 45.692 53.411 1.00 44.25 19 SER B N 1
ATOM 958 C CA . SER B 1 19 ? 40.464 44.693 54.222 1.00 44.73 19 SER B CA 1
ATOM 959 C C . SER B 1 19 ? 38.996 44.554 53.878 1.00 44.86 19 SER B C 1
ATOM 960 O O . SER B 1 19 ? 38.213 44.056 54.672 1.00 49.03 19 SER B O 1
ATOM 963 N N . GLY B 1 20 ? 38.621 44.995 52.691 1.00 42.62 20 GLY B N 1
ATOM 964 C CA . GLY B 1 20 ? 37.234 44.904 52.285 1.00 38.27 20 GLY B CA 1
ATOM 965 C C . GLY B 1 20 ? 36.890 43.602 51.608 1.00 36.37 20 GLY B C 1
ATOM 966 O O . GLY B 1 20 ? 37.385 42.535 51.982 1.00 36.81 20 GLY B O 1
ATOM 967 N N . MET B 1 21 ? 36.047 43.700 50.585 1.00 35.94 21 MET B N 1
ATOM 968 C CA . MET B 1 21 ? 35.593 42.522 49.841 1.00 33.81 21 MET B CA 1
ATOM 969 C C . MET B 1 21 ? 36.684 41.802 49.080 1.00 35.17 21 MET B C 1
ATOM 970 O O . MET B 1 21 ? 37.750 42.350 48.789 1.00 35.70 21 MET B O 1
ATOM 975 N N . TYR B 1 22 ? 36.388 40.557 48.754 1.00 37.35 22 TYR B N 1
ATOM 976 C CA . TYR B 1 22 ? 37.297 39.724 47.998 1.00 40.57 22 TYR B CA 1
ATOM 977 C C . TYR B 1 22 ? 36.861 39.728 46.535 1.00 41.54 22 TYR B C 1
ATOM 978 O O . TYR B 1 22 ? 35.672 39.729 46.227 1.00 42.67 22 TYR B O 1
ATOM 987 N N . MET B 1 23 ? 37.816 39.740 45.625 1.00 41.90 23 MET B N 1
ATOM 988 C CA . MET B 1 23 ? 37.472 39.723 44.210 1.00 42.41 23 MET B CA 1
ATOM 989 C C . MET B 1 23 ? 37.186 38.265 43.865 1.00 44.80 23 MET B C 1
ATOM 990 O O . MET B 1 23 ? 38.025 37.625 43.239 1.00 51.52 23 MET B O 1
ATOM 995 N N . GLY B 1 24 ? 36.041 37.724 44.262 1.00 40.79 24 GLY B N 1
ATOM 996 C CA . GLY B 1 24 ? 35.796 36.326 43.959 1.00 40.78 24 GLY B CA 1
ATOM 997 C C . GLY B 1 24 ? 35.994 35.929 42.498 1.00 40.50 24 GLY B C 1
ATOM 998 O O . GLY B 1 24 ? 36.834 36.472 41.789 1.00 38.20 24 GLY B O 1
ATOM 999 N N . ASN B 1 25 ? 35.221 34.953 42.040 1.00 41.08 25 ASN B N 1
ATOM 1000 C CA . ASN B 1 25 ? 35.280 34.506 40.645 1.00 39.49 25 ASN B CA 1
ATOM 1001 C C . ASN B 1 25 ? 34.011 33.720 40.319 1.00 40.90 25 ASN B C 1
ATOM 1002 O O . ASN B 1 25 ? 33.267 33.329 41.219 1.00 45.26 25 ASN B O 1
ATOM 1007 N N . ALA B 1 26 ? 33.761 33.476 39.039 1.00 42.82 26 ALA B N 1
ATOM 1008 C CA . ALA B 1 26 ? 32.555 32.759 38.631 1.00 42.57 26 ALA B CA 1
ATOM 1009 C C . ALA B 1 26 ? 32.477 31.299 39.101 1.00 42.26 26 ALA B C 1
ATOM 1010 O O . ALA B 1 26 ? 31.393 30.711 39.168 1.00 42.44 26 ALA B O 1
ATOM 1012 N N . SER B 1 27 ? 33.619 30.723 39.439 1.00 42.32 27 SER B N 1
ATOM 1013 C CA . SER B 1 27 ? 33.676 29.338 39.879 1.00 45.03 27 SER B CA 1
ATOM 1014 C C . SER B 1 27 ? 33.094 29.102 41.262 1.00 45.41 27 SER B C 1
ATOM 1015 O O . SER B 1 27 ? 32.361 28.126 41.467 1.00 46.51 27 SER B O 1
ATOM 1018 N N . ILE B 1 28 ? 33.427 29.987 42.205 1.00 45.01 28 ILE B N 1
ATOM 1019 C CA . ILE B 1 28 ? 32.933 29.898 43.577 1.00 44.20 28 ILE B CA 1
ATOM 1020 C C . ILE B 1 28 ? 31.424 29.795 43.490 1.00 43.05 28 ILE B C 1
ATOM 1021 O O . ILE B 1 28 ? 30.753 30.753 43.137 1.00 40.82 28 ILE B O 1
ATOM 1026 N N . ILE B 1 29 ? 30.906 28.613 43.814 1.00 45.17 29 ILE B N 1
ATOM 1027 C CA . ILE B 1 29 ? 29.486 28.350 43.708 1.00 49.77 29 ILE B CA 1
ATOM 1028 C C . ILE B 1 29 ? 28.501 29.042 44.679 1.00 51.97 29 ILE B C 1
ATOM 1029 O O . ILE B 1 29 ? 28.267 30.237 44.472 1.00 57.76 29 ILE B O 1
ATOM 1034 N N . PRO B 1 30 ? 27.918 28.369 45.726 1.00 49.03 30 PRO B N 1
ATOM 1035 C CA . PRO B 1 30 ? 27.021 29.269 46.461 1.00 45.68 30 PRO B CA 1
ATOM 1036 C C . PRO B 1 30 ? 27.592 30.667 46.506 1.00 42.90 30 PRO B C 1
ATOM 1037 O O . PRO B 1 30 ? 28.624 30.928 47.114 1.00 43.44 30 PRO B O 1
ATOM 1041 N N . ARG B 1 31 ? 26.947 31.550 45.757 1.00 42.30 31 ARG B N 1
ATOM 1042 C CA . ARG B 1 31 ? 27.441 32.902 45.660 1.00 42.15 31 ARG B CA 1
ATOM 1043 C C . ARG B 1 31 ? 27.385 33.526 47.017 1.00 41.67 31 ARG B C 1
ATOM 1044 O O . ARG B 1 31 ? 26.657 33.087 47.898 1.00 41.46 31 ARG B O 1
ATOM 1052 N N . ASN B 1 32 ? 28.166 34.571 47.168 1.00 41.43 32 ASN B N 1
ATOM 1053 C CA . ASN B 1 32 ? 28.231 35.279 48.403 1.00 37.76 32 ASN B CA 1
ATOM 1054 C C . ASN B 1 32 ? 28.359 36.735 48.033 1.00 36.72 32 ASN B C 1
ATOM 1055 O O . ASN B 1 32 ? 29.472 37.256 47.920 1.00 35.07 32 ASN B O 1
ATOM 1060 N N . TYR B 1 33 ? 27.214 37.381 47.851 1.00 37.77 33 TYR B N 1
ATOM 1061 C CA . TYR B 1 33 ? 27.168 38.771 47.437 1.00 41.54 33 TYR B CA 1
ATOM 1062 C C . TYR B 1 33 ? 27.834 39.762 48.340 1.00 43.60 33 TYR B C 1
ATOM 1063 O O . TYR B 1 33 ? 28.285 40.804 47.880 1.00 47.40 33 TYR B O 1
ATOM 1072 N N . ARG B 1 34 ? 27.927 39.442 49.621 1.00 44.42 34 ARG B N 1
ATOM 1073 C CA . ARG B 1 34 ? 28.551 40.353 50.572 1.00 43.87 34 ARG B CA 1
ATOM 1074 C C . ARG B 1 34 ? 30.059 40.185 50.679 1.00 42.68 34 ARG B C 1
ATOM 1075 O O . ARG B 1 34 ? 30.768 41.125 51.012 1.00 44.74 34 ARG B O 1
ATOM 1083 N N . LYS B 1 35 ? 30.538 38.990 50.365 1.00 40.53 35 LYS B N 1
ATOM 1084 C CA . LYS B 1 35 ? 31.954 38.662 50.444 1.00 40.96 35 LYS B CA 1
ATOM 1085 C C . LYS B 1 35 ? 32.777 38.894 49.185 1.00 42.90 35 LYS B C 1
ATOM 1086 O O . LYS B 1 35 ? 33.911 39.392 49.243 1.00 44.53 35 LYS B O 1
ATOM 1092 N N . TYR B 1 36 ? 32.212 38.502 48.045 1.00 41.53 36 TYR B N 1
ATOM 1093 C CA . TYR B 1 36 ? 32.910 38.611 46.790 1.00 37.95 36 TYR B CA 1
ATOM 1094 C C . TYR B 1 36 ? 32.400 39.718 45.915 1.00 38.44 36 TYR B C 1
ATOM 1095 O O . TYR B 1 36 ? 31.240 39.732 45.522 1.00 39.27 36 TYR B O 1
ATOM 1104 N N . LEU B 1 37 ? 33.302 40.640 45.605 1.00 37.78 37 LEU B N 1
ATOM 1105 C CA . LEU B 1 37 ? 33.008 41.789 44.774 1.00 36.24 37 LEU B CA 1
ATOM 1106 C C . LEU B 1 37 ? 32.398 41.339 43.452 1.00 37.13 37 LEU B C 1
ATOM 1107 O O . LEU B 1 37 ? 31.382 41.870 43.007 1.00 35.32 37 LEU B O 1
ATOM 1112 N N . TYR B 1 38 ? 33.007 40.336 42.837 1.00 39.03 38 TYR B N 1
ATOM 1113 C CA . TYR B 1 38 ? 32.495 39.851 41.571 1.00 39.91 38 TYR B CA 1
ATOM 1114 C C . TYR B 1 38 ? 31.054 39.358 41.697 1.00 39.12 38 TYR B C 1
ATOM 1115 O O . TYR B 1 38 ? 30.215 39.639 40.829 1.00 41.60 38 TYR B O 1
ATOM 1124 N N . HIS B 1 39 ? 30.770 38.618 42.771 1.00 36.84 39 HIS B N 1
ATOM 1125 C CA . HIS B 1 39 ? 29.417 38.100 43.000 1.00 33.97 39 HIS B CA 1
ATOM 1126 C C . HIS B 1 39 ? 28.454 39.267 43.175 1.00 34.00 39 HIS B C 1
ATOM 1127 O O . HIS B 1 39 ? 27.332 39.249 42.645 1.00 31.46 39 HIS B O 1
ATOM 1134 N N . ALA B 1 40 ? 28.901 40.277 43.921 1.00 33.58 40 ALA B N 1
ATOM 1135 C CA . ALA B 1 40 ? 28.108 41.476 44.156 1.00 34.67 40 ALA B CA 1
ATOM 1136 C C . ALA B 1 40 ? 27.734 42.041 42.786 1.00 34.19 40 ALA B C 1
ATOM 1137 O O . ALA B 1 40 ? 26.570 42.404 42.528 1.00 34.25 40 ALA B O 1
ATOM 1139 N N . TYR B 1 41 ? 28.746 42.111 41.920 1.00 35.08 41 TYR B N 1
ATOM 1140 C CA . TYR B 1 41 ? 28.603 42.598 40.542 1.00 34.93 41 TYR B CA 1
ATOM 1141 C C . TYR B 1 41 ? 27.486 41.825 39.784 1.00 33.70 41 TYR B C 1
ATOM 1142 O O . TYR B 1 41 ? 26.527 42.418 39.258 1.00 31.94 41 TYR B O 1
ATOM 1151 N N . LEU B 1 42 ? 27.596 40.502 39.746 1.00 31.80 42 LEU B N 1
ATOM 1152 C CA . LEU B 1 42 ? 26.575 39.707 39.078 1.00 33.50 42 LEU B CA 1
ATOM 1153 C C . LEU B 1 42 ? 25.183 40.048 39.628 1.00 34.83 42 LEU B C 1
ATOM 1154 O O . LEU B 1 42 ? 24.233 40.282 38.866 1.00 36.15 42 LEU B O 1
ATOM 1159 N N . ALA B 1 43 ? 25.071 40.080 40.956 1.00 35.66 43 ALA B N 1
ATOM 1160 C CA . ALA B 1 43 ? 23.808 40.400 41.630 1.00 35.19 43 ALA B CA 1
ATOM 1161 C C . ALA B 1 43 ? 23.187 41.705 41.096 1.00 34.62 43 ALA B C 1
ATOM 1162 O O . ALA B 1 43 ? 21.981 41.776 40.810 1.00 34.23 43 ALA B O 1
ATOM 1164 N N . TYR B 1 44 ? 24.023 42.734 40.969 1.00 33.64 44 TYR B N 1
ATOM 1165 C CA . TYR B 1 44 ? 23.580 44.035 40.495 1.00 34.95 44 TYR B CA 1
ATOM 1166 C C . TYR B 1 44 ? 23.070 43.953 39.073 1.00 35.84 44 TYR B C 1
ATOM 1167 O O . TYR B 1 44 ? 21.926 44.337 38.780 1.00 34.75 44 TYR B O 1
ATOM 1176 N N . MET B 1 45 ? 23.940 43.473 38.186 1.00 35.66 45 MET B N 1
ATOM 1177 C CA . MET B 1 45 ? 23.598 43.342 36.779 1.00 32.94 45 MET B CA 1
ATOM 1178 C C . MET B 1 45 ? 22.267 42.611 36.690 1.00 31.57 45 MET B C 1
ATOM 1179 O O . MET B 1 45 ? 21.317 43.109 36.086 1.00 33.23 45 MET B O 1
ATOM 1184 N N . GLU B 1 46 ? 22.186 41.441 37.312 1.00 29.07 46 GLU B N 1
ATOM 1185 C CA . GLU B 1 46 ? 20.948 40.661 37.283 1.00 29.90 46 GLU B CA 1
ATOM 1186 C C . GLU B 1 46 ? 19.767 41.482 37.781 1.00 31.59 46 GLU B C 1
ATOM 1187 O O . GLU B 1 46 ? 18.699 41.496 37.178 1.00 32.67 46 GLU B O 1
ATOM 1193 N N . ALA B 1 47 ? 19.949 42.136 38.921 1.00 36.73 47 ALA B N 1
ATOM 1194 C CA . ALA B 1 47 ? 18.898 42.949 39.513 1.00 36.85 47 ALA B CA 1
ATOM 1195 C C . ALA B 1 47 ? 18.449 44.042 38.555 1.00 39.01 47 ALA B C 1
ATOM 1196 O O . ALA B 1 47 ? 17.319 44.514 38.634 1.00 38.59 47 ALA B O 1
ATOM 1198 N N . ASN B 1 48 ? 19.332 44.440 37.645 1.00 41.20 48 ASN B N 1
ATOM 1199 C CA . ASN B 1 48 ? 18.992 45.485 36.692 1.00 43.20 48 ASN B CA 1
ATOM 1200 C C . ASN B 1 48 ? 18.662 45.013 35.283 1.00 43.24 48 ASN B C 1
ATOM 1201 O O . ASN B 1 48 ? 18.628 45.802 34.352 1.00 43.25 48 ASN B O 1
ATOM 1206 N N . GLY B 1 49 ? 18.426 43.721 35.135 1.00 45.13 49 GLY B N 1
ATOM 1207 C CA . GLY B 1 49 ? 18.065 43.176 33.839 1.00 48.09 49 GLY B CA 1
ATOM 1208 C C . GLY B 1 49 ? 19.128 43.021 32.765 1.00 49.52 49 GLY B C 1
ATOM 1209 O O . GLY B 1 49 ? 18.833 43.171 31.587 1.00 51.90 49 GLY B O 1
ATOM 1210 N N . TYR B 1 50 ? 20.361 42.723 33.149 1.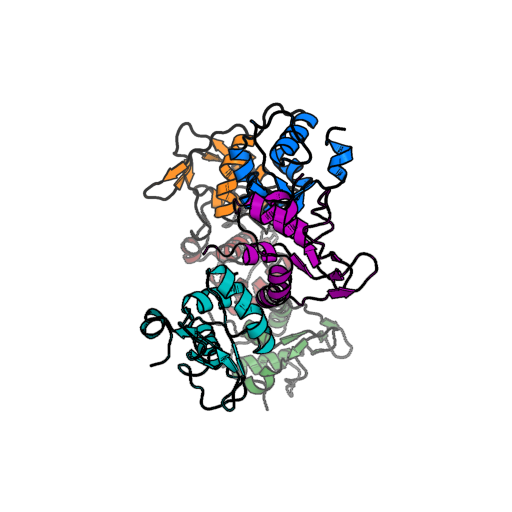00 48.93 50 TYR B N 1
ATOM 1211 C CA . TYR B 1 50 ? 21.413 42.537 32.172 1.00 48.49 50 TYR B CA 1
ATOM 1212 C C . TYR B 1 50 ? 21.837 41.089 32.232 1.00 51.36 50 TYR B C 1
ATOM 1213 O O . TYR B 1 50 ? 22.157 40.575 33.302 1.00 51.94 50 TYR B O 1
ATOM 1222 N N . ARG B 1 51 ? 21.839 40.433 31.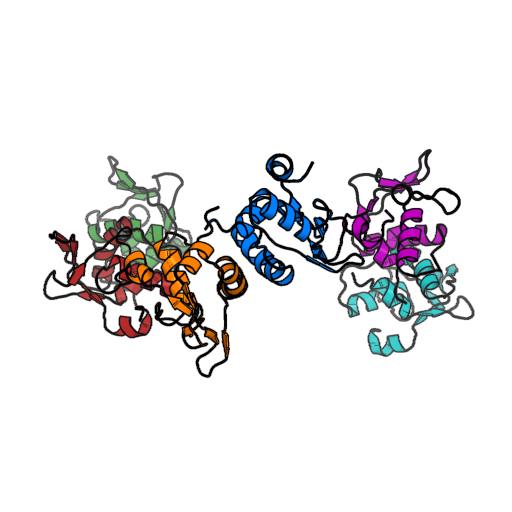076 1.00 52.27 51 ARG B N 1
ATOM 1223 C CA . ARG B 1 51 ? 22.191 39.024 30.988 1.00 53.45 51 ARG B CA 1
ATOM 1224 C C . ARG B 1 51 ? 23.664 38.875 30.614 1.00 54.25 51 ARG B C 1
ATOM 1225 O O . ARG B 1 51 ? 24.333 37.891 30.954 1.00 53.53 51 ARG B O 1
ATOM 1233 N N . ASN B 1 52 ? 24.159 39.888 29.923 1.00 54.38 52 ASN B N 1
ATOM 1234 C CA . ASN B 1 52 ? 25.529 39.927 29.453 1.00 54.67 52 ASN B CA 1
ATOM 1235 C C . ASN B 1 52 ? 26.369 40.731 30.426 1.00 53.20 52 ASN B C 1
ATOM 1236 O O . ASN B 1 52 ? 26.247 41.958 30.509 1.00 53.72 52 ASN B O 1
ATOM 1241 N N . VAL B 1 53 ? 27.228 40.051 31.170 1.00 51.18 53 VAL B N 1
ATOM 1242 C CA . VAL B 1 53 ? 28.061 40.751 32.139 1.00 46.98 53 VAL B CA 1
ATOM 1243 C C . VAL B 1 53 ? 29.548 40.599 31.835 1.00 45.54 53 VAL B C 1
ATOM 1244 O O . VAL B 1 53 ? 29.964 39.616 31.220 1.00 45.43 53 VAL B O 1
ATOM 1248 N N . LEU B 1 54 ? 30.350 41.577 32.255 1.00 43.29 54 LEU B N 1
ATOM 1249 C CA . LEU B 1 54 ? 31.793 41.501 32.039 1.00 41.33 54 LEU B CA 1
ATOM 1250 C C . LEU B 1 54 ? 32.378 40.273 32.736 1.00 41.88 54 LEU B C 1
ATOM 1251 O O . LEU B 1 54 ? 31.937 39.879 33.816 1.00 40.42 54 LEU B O 1
ATOM 1256 N N . SER B 1 55 ? 33.373 39.666 32.113 1.00 42.24 55 SER B N 1
ATOM 1257 C CA . SER B 1 55 ? 34.012 38.504 32.698 1.00 40.95 55 SER B CA 1
ATOM 1258 C C . SER B 1 55 ? 34.830 39.001 33.880 1.00 39.64 55 SER B C 1
ATOM 1259 O O . SER B 1 55 ? 35.034 40.204 34.054 1.00 35.92 55 SER B O 1
ATOM 1262 N N . LEU B 1 56 ? 35.295 38.070 34.694 1.00 39.54 56 LEU B N 1
ATOM 1263 C CA . LEU B 1 56 ? 36.101 38.431 35.834 1.00 39.46 56 LEU B CA 1
ATOM 1264 C C . LEU B 1 56 ? 37.286 39.210 35.321 1.00 39.45 56 LEU B C 1
ATOM 1265 O O . LEU B 1 56 ? 37.565 40.297 35.808 1.00 38.43 56 LEU B O 1
ATOM 1270 N N . LYS B 1 57 ? 37.971 38.668 34.316 1.00 42.55 57 LYS B N 1
ATOM 1271 C CA . LYS B 1 57 ? 39.151 39.347 33.778 1.00 44.34 57 LYS B CA 1
ATOM 1272 C C . LYS B 1 57 ? 38.858 40.762 33.274 1.00 43.77 57 LYS B C 1
ATOM 1273 O O . LYS B 1 57 ? 39.598 41.700 33.591 1.00 41.58 57 LYS B O 1
ATOM 1279 N N . MET B 1 58 ? 37.791 40.923 32.498 1.00 42.49 58 MET B N 1
ATOM 1280 C CA . MET B 1 58 ? 37.451 42.247 32.011 1.00 43.38 58 MET B CA 1
ATOM 1281 C C . MET B 1 58 ? 37.017 43.148 33.179 1.00 43.40 58 MET B C 1
ATOM 1282 O O . MET B 1 58 ? 37.442 44.306 33.277 1.00 42.23 58 MET B O 1
ATOM 1287 N N . PHE B 1 59 ? 36.190 42.612 34.075 1.00 43.29 59 PHE B N 1
ATOM 1288 C CA . PHE B 1 59 ? 35.737 43.377 35.229 1.00 40.02 59 PHE B CA 1
ATOM 1289 C C . PHE B 1 59 ? 36.953 43.858 36.011 1.00 37.21 59 PHE B C 1
ATOM 1290 O O . PHE B 1 59 ? 37.054 45.026 36.414 1.00 32.95 59 PHE B O 1
ATOM 1298 N N . GLY B 1 60 ? 37.871 42.931 36.227 1.00 35.89 60 GLY B N 1
ATOM 1299 C CA . GLY B 1 60 ? 39.072 43.247 36.964 1.00 36.84 60 GLY B CA 1
ATOM 1300 C C . GLY B 1 60 ? 39.807 44.445 36.404 1.00 38.81 60 GLY B C 1
ATOM 1301 O O . GLY B 1 60 ? 40.152 45.361 37.150 1.00 40.06 60 GLY B O 1
ATOM 1302 N N . LEU B 1 61 ? 40.048 44.440 35.091 1.00 40.28 61 LEU B N 1
ATOM 1303 C CA . LEU B 1 61 ? 40.757 45.531 34.421 1.00 39.37 61 LEU B CA 1
ATOM 1304 C C . LEU B 1 61 ? 40.039 46.860 34.540 1.00 38.04 61 LEU B C 1
ATOM 1305 O O . LEU B 1 61 ? 40.665 47.888 34.798 1.00 36.84 61 LEU B O 1
ATOM 1310 N N . GLY B 1 62 ? 38.723 46.833 34.360 1.00 38.65 62 GLY B N 1
ATOM 1311 C CA . GLY B 1 62 ? 37.941 48.051 34.442 1.00 38.67 62 GLY B CA 1
ATOM 1312 C C . GLY B 1 62 ? 37.896 48.654 35.827 1.00 39.04 62 GLY B C 1
ATOM 1313 O O . GLY B 1 62 ? 38.023 49.883 35.968 1.00 38.43 62 GLY B O 1
ATOM 1314 N N . LEU B 1 63 ? 37.732 47.796 36.844 1.00 38.51 63 LEU B N 1
ATOM 1315 C CA . LEU B 1 63 ? 37.634 48.245 38.237 1.00 37.81 63 LEU B CA 1
ATOM 1316 C C . LEU B 1 63 ? 38.487 49.473 38.588 1.00 36.59 63 LEU B C 1
ATOM 1317 O O . LEU B 1 63 ? 37.951 50.554 38.865 1.00 35.64 63 LEU B O 1
ATOM 1322 N N . PRO B 1 64 ? 39.821 49.331 38.566 1.00 34.79 64 PRO B N 1
ATOM 1323 C CA . PRO B 1 64 ? 40.718 50.443 38.892 1.00 35.40 64 PRO B CA 1
ATOM 1324 C C . PRO B 1 64 ? 40.364 51.744 38.185 1.00 38.32 64 PRO B C 1
ATOM 1325 O O . PRO B 1 64 ? 40.376 52.830 38.778 1.00 39.58 64 PRO B O 1
ATOM 1329 N N . VAL B 1 65 ? 40.054 51.632 36.901 1.00 40.64 65 VAL B N 1
ATOM 1330 C CA . VAL B 1 65 ? 39.758 52.819 36.119 1.00 40.99 65 VAL B CA 1
ATOM 1331 C C . VAL B 1 65 ? 38.452 53.477 36.507 1.00 39.37 65 VAL B C 1
ATOM 1332 O O . VAL B 1 65 ? 38.438 54.671 36.801 1.00 38.65 65 VAL B O 1
ATOM 1336 N N . MET B 1 66 ? 37.367 52.709 36.531 1.00 38.60 66 MET B N 1
ATOM 1337 C CA . MET B 1 66 ? 36.076 53.267 36.904 1.00 39.67 66 MET B CA 1
ATOM 1338 C C . MET B 1 66 ? 36.112 53.864 38.327 1.00 42.50 66 MET B C 1
ATOM 1339 O O . MET B 1 66 ? 35.473 54.892 38.607 1.00 42.68 66 MET B O 1
ATOM 1344 N N . LEU B 1 67 ? 36.873 53.232 39.222 1.00 41.97 67 LEU B N 1
ATOM 1345 C CA . LEU B 1 67 ? 36.982 53.734 40.583 1.00 41.54 67 LEU B CA 1
ATOM 1346 C C . LEU B 1 67 ? 37.604 55.104 40.533 1.00 40.69 67 LEU B C 1
ATOM 1347 O O . LEU B 1 67 ? 37.123 56.042 41.164 1.00 40.30 67 LEU B O 1
ATOM 1352 N N . LYS B 1 68 ? 38.687 55.205 39.775 1.00 41.18 68 LYS B N 1
ATOM 1353 C CA . LYS B 1 68 ? 39.386 56.461 39.648 1.00 41.42 68 LYS B CA 1
ATOM 1354 C C . LYS B 1 68 ? 38.410 57.507 39.105 1.00 42.45 68 LYS B C 1
ATOM 1355 O O . LYS B 1 68 ? 38.439 58.668 39.522 1.00 43.39 68 LYS B O 1
ATOM 1361 N N . GLU B 1 69 ? 37.527 57.090 38.197 1.00 43.01 69 GLU B N 1
ATOM 1362 C CA . GLU B 1 69 ? 36.545 58.014 37.618 1.00 44.39 69 GLU B CA 1
ATOM 1363 C C . GLU B 1 69 ? 35.646 58.557 38.732 1.00 43.72 69 GLU B C 1
ATOM 1364 O O . GLU B 1 69 ? 35.146 59.677 38.671 1.00 42.40 69 GLU B O 1
ATOM 1370 N N . TYR B 1 70 ? 35.449 57.749 39.761 1.00 43.44 70 TYR B N 1
ATOM 1371 C CA . TYR B 1 70 ? 34.630 58.152 40.894 1.00 41.87 70 TYR B CA 1
ATOM 1372 C C . TYR B 1 70 ? 35.494 58.855 41.952 1.00 42.85 70 TYR B C 1
ATOM 1373 O O . TYR B 1 70 ? 35.000 59.263 43.003 1.00 43.25 70 TYR B O 1
ATOM 1382 N N . GLY B 1 71 ? 36.786 58.984 41.664 1.00 43.34 71 GLY B N 1
ATOM 1383 C CA . GLY B 1 71 ? 37.692 59.628 42.596 1.00 44.86 71 GLY B CA 1
ATOM 1384 C C . GLY B 1 71 ? 38.107 58.754 43.774 1.00 45.45 71 GLY B C 1
ATOM 1385 O O . GLY B 1 71 ? 38.414 59.260 44.845 1.00 44.27 71 GLY B O 1
ATOM 1386 N N . LEU B 1 72 ? 38.138 57.443 43.568 1.00 44.71 72 LEU B N 1
ATOM 1387 C CA . LEU B 1 72 ? 38.497 56.507 44.614 1.00 44.29 72 LEU B CA 1
ATOM 1388 C C . LEU B 1 72 ? 39.800 55.810 44.287 1.00 46.61 72 LEU B C 1
ATOM 1389 O O . LEU B 1 72 ? 40.137 55.652 43.123 1.00 48.84 72 LEU B O 1
ATOM 1394 N N . ASN B 1 73 ? 40.521 55.368 45.314 1.00 49.06 73 ASN B N 1
ATOM 1395 C CA . ASN B 1 73 ? 41.788 54.681 45.105 1.00 48.32 73 ASN B CA 1
ATOM 1396 C C . ASN B 1 73 ? 41.725 53.195 45.395 1.00 47.78 73 ASN B C 1
ATOM 1397 O O . ASN B 1 73 ? 41.702 52.760 46.549 1.00 49.43 73 ASN B O 1
ATOM 1402 N N . TYR B 1 74 ? 41.700 52.421 44.321 1.00 46.58 74 TYR B N 1
ATOM 1403 C CA . TYR B 1 74 ? 41.632 50.979 44.404 1.00 46.25 74 TYR B CA 1
ATOM 1404 C C . TYR B 1 74 ? 42.891 50.396 45.024 1.00 49.05 74 TYR B C 1
ATOM 1405 O O . TYR B 1 74 ? 43.995 50.853 44.740 1.00 49.18 74 TYR B O 1
ATOM 1414 N N . GLU B 1 75 ? 42.713 49.383 45.873 1.00 51.39 75 GLU B N 1
ATOM 1415 C CA . GLU B 1 75 ? 43.831 48.709 46.512 1.00 51.13 75 GLU B CA 1
ATOM 1416 C C . GLU B 1 75 ? 43.558 47.230 46.661 1.00 50.64 75 GLU B C 1
ATOM 1417 O O . GLU B 1 75 ? 42.568 46.840 47.271 1.00 51.45 75 GLU B O 1
ATOM 1423 N N . LYS B 1 76 ? 44.425 46.403 46.088 1.00 51.18 76 LYS B N 1
ATOM 1424 C CA . LYS B 1 76 ? 44.248 44.961 46.188 1.00 53.30 76 LYS B CA 1
ATOM 1425 C C . LYS B 1 76 ? 45.403 44.385 46.984 1.00 54.78 76 LYS B C 1
ATOM 1426 O O . LYS B 1 76 ? 46.336 45.096 47.341 1.00 54.72 76 LYS B O 1
ATOM 1432 N N . ARG B 1 77 ? 45.318 43.092 47.273 1.00 56.36 77 ARG B N 1
ATOM 1433 C CA . ARG B 1 77 ? 46.364 42.382 47.993 1.00 58.15 77 ARG B CA 1
ATOM 1434 C C . ARG B 1 77 ? 46.113 40.880 47.913 1.00 57.99 77 ARG B C 1
ATOM 1435 O O . ARG B 1 77 ? 44.982 40.413 48.080 1.00 57.89 77 ARG B O 1
ATOM 1443 N N . HIS B 1 78 ? 47.175 40.130 47.635 1.00 57.78 78 HIS B N 1
ATOM 1444 C CA . HIS B 1 78 ? 47.094 38.673 47.533 1.00 57.82 78 HIS B CA 1
ATOM 1445 C C . HIS B 1 78 ? 47.085 38.076 48.939 1.00 56.38 78 HIS B C 1
ATOM 1446 O O . HIS B 1 78 ? 47.874 38.476 49.796 1.00 53.32 78 HIS B O 1
ATOM 1453 N N . THR B 1 79 ? 46.178 37.130 49.175 1.00 55.88 79 THR B N 1
ATOM 1454 C CA . THR B 1 79 ? 46.053 36.500 50.488 1.00 54.39 79 THR B CA 1
ATOM 1455 C C . THR B 1 79 ? 45.745 35.012 50.431 1.00 54.94 79 THR B C 1
ATOM 1456 O O . THR B 1 79 ? 45.391 34.453 49.378 1.00 53.54 79 THR B O 1
ATOM 1460 N N . LYS B 1 80 ? 45.895 34.394 51.600 1.00 56.49 80 LYS B N 1
ATOM 1461 C CA . LYS B 1 80 ? 45.634 32.979 51.792 1.00 57.99 80 LYS B CA 1
ATOM 1462 C C . LYS B 1 80 ? 44.243 32.661 51.251 1.00 59.41 80 LYS B C 1
ATOM 1463 O O . LYS B 1 80 ? 43.973 31.524 50.856 1.00 60.08 80 LYS B O 1
ATOM 1466 N N . GLN B 1 81 ? 43.371 33.678 51.233 1.00 59.76 81 GLN B N 1
ATOM 1467 C CA . GLN B 1 81 ? 41.990 33.540 50.744 1.00 59.60 81 GLN B CA 1
ATOM 1468 C C . GLN B 1 81 ? 41.738 34.131 49.332 1.00 59.49 81 GLN B C 1
ATOM 1469 O O . GLN B 1 81 ? 40.585 34.214 48.895 1.00 59.59 81 GLN B O 1
ATOM 1471 N N . GLY B 1 82 ? 42.804 34.530 48.626 1.00 58.20 82 GLY B N 1
ATOM 1472 C CA . GLY B 1 82 ? 42.661 35.100 47.288 1.00 56.39 82 GLY B CA 1
ATOM 1473 C C . GLY B 1 82 ? 43.024 36.576 47.246 1.00 55.79 82 GLY B C 1
ATOM 1474 O O . GLY B 1 82 ? 43.799 37.040 48.075 1.00 56.01 82 GLY B O 1
ATOM 1475 N N . ILE B 1 83 ? 42.487 37.324 46.288 1.00 53.15 83 ILE B N 1
ATOM 1476 C CA . ILE B 1 83 ? 42.788 38.749 46.223 1.00 52.19 83 ILE B CA 1
ATOM 1477 C C . ILE B 1 83 ? 41.752 39.475 47.041 1.00 51.37 83 ILE B C 1
ATOM 1478 O O . ILE B 1 83 ? 40.552 39.291 46.810 1.00 50.80 83 ILE B O 1
ATOM 1483 N N . GLN B 1 84 ? 42.206 40.298 47.989 1.00 50.17 84 GLN B N 1
ATOM 1484 C CA . GLN B 1 84 ? 41.279 41.071 48.812 1.00 48.39 84 GLN B CA 1
ATOM 1485 C C . GLN B 1 84 ? 41.438 42.537 48.497 1.00 45.65 84 GLN B C 1
ATOM 1486 O O . GLN B 1 84 ? 42.556 43.019 48.350 1.00 46.26 84 GLN B O 1
ATOM 1492 N N . THR B 1 85 ? 40.312 43.239 48.398 1.00 43.03 85 THR B N 1
ATOM 1493 C CA . THR B 1 85 ? 40.300 44.663 48.064 1.00 40.01 85 THR B CA 1
ATOM 1494 C C . THR B 1 85 ? 40.110 45.545 49.283 1.00 39.44 85 THR B C 1
ATOM 1495 O O . THR B 1 85 ? 40.031 45.056 50.400 1.00 40.24 85 THR B O 1
ATOM 1499 N N . ASN B 1 86 ? 40.046 46.849 49.060 1.00 38.45 86 ASN B N 1
ATOM 1500 C CA . ASN B 1 86 ? 39.833 47.802 50.131 1.00 37.11 86 ASN B CA 1
ATOM 1501 C C . ASN B 1 86 ? 38.475 48.432 49.858 1.00 36.46 86 ASN B C 1
ATOM 1502 O O . ASN B 1 86 ? 38.271 49.627 50.079 1.00 36.72 86 ASN B O 1
ATOM 1507 N N . LEU B 1 87 ? 37.532 47.629 49.375 1.00 32.60 87 LEU B N 1
ATOM 1508 C CA . LEU B 1 87 ? 36.208 48.172 49.059 1.00 30.42 87 LEU B CA 1
ATOM 1509 C C . LEU B 1 87 ? 35.046 47.474 49.732 1.00 30.00 87 LEU B C 1
ATOM 1510 O O . LEU B 1 87 ? 35.083 46.259 49.998 1.00 31.96 87 LEU B O 1
ATOM 1515 N N . THR B 1 88 ? 33.993 48.251 49.963 1.00 26.82 88 THR B N 1
ATOM 1516 C CA . THR B 1 88 ? 32.787 47.730 50.590 1.00 27.48 88 THR B CA 1
ATOM 1517 C C . THR B 1 88 ? 31.569 48.398 49.980 1.00 27.96 88 THR B C 1
ATOM 1518 O O . THR B 1 88 ? 31.649 49.506 49.443 1.00 27.08 88 THR B O 1
ATOM 1522 N N . LEU B 1 89 ? 30.436 47.725 50.080 1.00 27.65 89 LEU B N 1
ATOM 1523 C CA . LEU B 1 89 ? 29.201 48.234 49.523 1.00 31.00 89 LEU B CA 1
ATOM 1524 C C . LEU B 1 89 ? 28.623 49.341 50.358 1.00 32.76 89 LEU B C 1
ATOM 1525 O O . LEU B 1 89 ? 28.550 49.225 51.565 1.00 34.57 89 LEU B O 1
ATOM 1530 N N . LYS B 1 90 ? 28.231 50.428 49.708 1.00 36.25 90 LYS B N 1
ATOM 1531 C CA . LYS B 1 90 ? 27.607 51.535 50.393 1.00 36.18 90 LYS B CA 1
ATOM 1532 C C . LYS B 1 90 ? 26.292 50.997 50.897 1.00 37.90 90 LYS B C 1
ATOM 1533 O O . LYS B 1 90 ? 25.854 49.911 50.534 1.00 38.81 90 LYS B O 1
ATOM 1539 N N . GLU B 1 91 ? 25.653 51.789 51.723 1.00 39.84 91 GLU B N 1
ATOM 1540 C CA . GLU B 1 91 ? 24.404 51.438 52.351 1.00 40.79 91 GLU B CA 1
ATOM 1541 C C . GLU B 1 91 ? 23.252 51.270 51.365 1.00 38.79 91 GLU B C 1
ATOM 1542 O O . GLU B 1 91 ? 22.504 50.285 51.426 1.00 37.06 91 GLU B O 1
ATOM 1548 N N . GLU B 1 92 ? 23.113 52.214 50.443 1.00 37.69 92 GLU B N 1
ATOM 1549 C CA . GLU B 1 92 ? 22.010 52.129 49.482 1.00 38.43 92 GLU B CA 1
ATOM 1550 C C . GLU B 1 92 ? 21.978 50.797 48.748 1.00 36.92 92 GLU B C 1
ATOM 1551 O O . GLU B 1 92 ? 20.938 50.382 48.235 1.00 34.96 92 GLU B O 1
ATOM 1557 N N . SER B 1 93 ? 23.111 50.114 48.720 1.00 34.67 93 SER B N 1
ATOM 1558 C CA . SER B 1 93 ? 23.166 48.833 48.066 1.00 32.96 93 SER B CA 1
ATOM 1559 C C . SER B 1 93 ? 22.118 47.910 48.652 1.00 33.65 93 SER B C 1
ATOM 1560 O O . SER B 1 93 ? 21.366 47.245 47.929 1.00 34.25 93 SER B O 1
ATOM 1563 N N . TYR B 1 94 ? 22.088 47.883 49.981 1.00 32.88 94 TYR B N 1
ATOM 1564 C CA . TYR B 1 94 ? 21.198 47.026 50.755 1.00 28.28 94 TYR B CA 1
ATOM 1565 C C . TYR B 1 94 ? 19.716 47.093 50.387 1.00 29.33 94 TYR B C 1
ATOM 1566 O O . TYR B 1 94 ? 19.044 46.041 50.233 1.00 27.72 94 TYR B O 1
ATOM 1575 N N . GLY B 1 95 ? 19.212 48.309 50.213 1.00 29.87 95 GLY B N 1
ATOM 1576 C CA . GLY B 1 95 ? 17.819 48.453 49.826 1.00 34.30 95 GLY B CA 1
ATOM 1577 C C . GLY B 1 95 ? 17.565 48.369 48.318 1.00 35.89 95 GLY B C 1
ATOM 1578 O O . GLY B 1 95 ? 16.513 47.880 47.890 1.00 34.70 95 GLY B O 1
ATOM 1579 N N . ASP B 1 96 ? 18.530 48.833 47.516 1.00 35.79 96 ASP B N 1
ATOM 1580 C CA . ASP B 1 96 ? 18.411 48.828 46.062 1.00 36.73 96 ASP B CA 1
ATOM 1581 C C . ASP B 1 96 ? 18.444 47.486 45.369 1.00 34.56 96 ASP B C 1
ATOM 1582 O O . ASP B 1 96 ? 17.485 47.108 44.732 1.00 38.10 96 ASP B O 1
ATOM 1587 N N . TRP B 1 97 ? 19.534 46.749 45.493 1.00 30.29 97 TRP B N 1
ATOM 1588 C CA . TRP B 1 97 ? 19.650 45.493 44.764 1.00 24.56 97 TRP B CA 1
ATOM 1589 C C . TRP B 1 97 ? 20.185 44.279 45.469 1.00 27.89 97 TRP B C 1
ATOM 1590 O O . TRP B 1 97 ? 19.904 43.158 45.014 1.00 28.80 97 TRP B O 1
ATOM 1601 N N . LEU B 1 98 ? 20.997 44.486 46.521 1.00 30.12 98 LEU B N 1
ATOM 1602 C CA . LEU B 1 98 ? 21.603 43.373 47.265 1.00 29.98 98 LEU B CA 1
ATOM 1603 C C . LEU B 1 98 ? 20.508 42.394 47.678 1.00 30.82 98 LEU B C 1
ATOM 1604 O O . LEU B 1 98 ? 19.528 42.754 48.349 1.00 30.73 98 LEU B O 1
ATOM 1609 N N . PRO B 1 99 ? 20.647 41.135 47.258 1.00 31.17 99 PRO B N 1
ATOM 1610 C CA . PRO B 1 99 ? 19.605 40.172 47.618 1.00 33.71 99 PRO B CA 1
ATOM 1611 C C . PRO B 1 99 ? 19.356 40.006 49.122 1.00 34.90 99 PRO B C 1
ATOM 1612 O O . PRO B 1 99 ? 20.276 40.102 49.936 1.00 36.81 99 PRO B O 1
ATOM 1616 N N . LYS B 1 100 ? 18.086 39.819 49.473 1.00 36.95 100 LYS B N 1
ATOM 1617 C CA . LYS B 1 100 ? 17.638 39.654 50.855 1.00 37.59 100 LYS B CA 1
ATOM 1618 C C . LYS B 1 100 ? 17.858 38.206 51.246 1.00 39.16 100 LYS B C 1
ATOM 1619 O O . LYS B 1 100 ? 18.760 37.965 52.082 1.00 44.30 100 LYS B O 1
ATOM 1625 N N . ASP C 1 1 ? 15.655 12.419 39.218 1.00 72.53 1 ASP C N 1
ATOM 1626 C CA . ASP C 1 1 ? 16.640 11.519 38.564 1.00 72.92 1 ASP C CA 1
ATOM 1627 C C . ASP C 1 1 ? 16.060 11.026 37.232 1.00 72.77 1 ASP C C 1
ATOM 1628 O O . ASP C 1 1 ? 16.650 11.256 36.175 1.00 71.96 1 ASP C O 1
ATOM 1633 N N . ALA C 1 2 ? 14.904 10.365 37.277 1.00 72.13 2 ALA C N 1
ATOM 1634 C CA . ALA C 1 2 ? 14.264 9.865 36.060 1.00 70.62 2 ALA C CA 1
ATOM 1635 C C . ALA C 1 2 ? 13.262 10.909 35.535 1.00 69.17 2 ALA C C 1
ATOM 1636 O O . ALA C 1 2 ? 12.272 11.221 36.213 1.00 68.97 2 ALA C O 1
ATOM 1638 N N . ASP C 1 3 ? 13.525 11.447 34.338 1.00 66.69 3 ASP C N 1
ATOM 1639 C CA . ASP C 1 3 ? 12.668 12.464 33.710 1.00 64.82 3 ASP C CA 1
ATOM 1640 C C . ASP C 1 3 ? 12.294 12.068 32.276 1.00 62.49 3 ASP C C 1
ATOM 1641 O O . ASP C 1 3 ? 12.555 12.803 31.322 1.00 60.26 3 ASP C O 1
ATOM 1646 N N . PRO C 1 4 ? 11.637 10.906 32.117 1.00 60.69 4 PRO C N 1
ATOM 1647 C CA . PRO C 1 4 ? 11.244 10.420 30.800 1.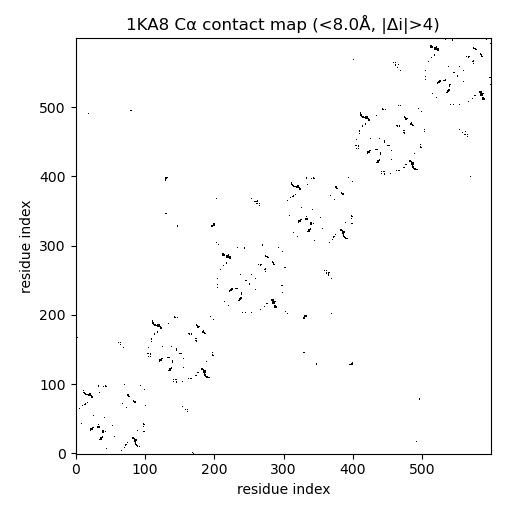00 58.83 4 PRO C CA 1
ATOM 1648 C C . PRO C 1 4 ? 10.338 11.284 29.969 1.00 56.96 4 PRO C C 1
ATOM 1649 O O . PRO C 1 4 ? 10.562 11.397 28.775 1.00 58.52 4 PRO C O 1
ATOM 1653 N N . THR C 1 5 ? 9.331 11.911 30.557 1.00 54.64 5 THR C N 1
ATOM 1654 C CA . THR C 1 5 ? 8.479 12.723 29.715 1.00 53.34 5 THR C CA 1
ATOM 1655 C C . THR C 1 5 ? 9.311 13.756 28.976 1.00 53.80 5 THR C C 1
ATOM 1656 O O . THR C 1 5 ? 9.042 14.047 27.811 1.00 54.60 5 THR C O 1
ATOM 1660 N N . PHE C 1 6 ? 10.339 14.299 29.624 1.00 53.60 6 PHE C N 1
ATOM 1661 C CA . PHE C 1 6 ? 11.177 15.290 28.945 1.00 51.96 6 PHE C CA 1
ATOM 1662 C C . PHE C 1 6 ? 11.955 14.652 27.779 1.00 49.88 6 PHE C C 1
ATOM 1663 O O . PHE C 1 6 ? 12.081 15.247 26.708 1.00 47.00 6 PHE C O 1
ATOM 1671 N N . ASP C 1 7 ? 12.470 13.443 28.003 1.00 48.38 7 ASP C N 1
ATOM 1672 C CA . ASP C 1 7 ? 13.216 12.713 26.979 1.00 46.94 7 ASP C CA 1
ATOM 1673 C C . ASP C 1 7 ? 12.343 12.509 25.751 1.00 47.20 7 ASP C C 1
ATOM 1674 O O . ASP C 1 7 ? 12.781 12.729 24.621 1.00 46.49 7 ASP C O 1
ATOM 1679 N N . PHE C 1 8 ? 11.113 12.059 25.985 1.00 46.34 8 PHE C N 1
ATOM 1680 C CA . PHE C 1 8 ? 10.156 11.838 24.908 1.00 44.23 8 PHE C CA 1
ATOM 1681 C C . PHE C 1 8 ? 10.033 13.110 24.094 1.00 44.72 8 PHE C C 1
ATOM 1682 O O . PHE C 1 8 ? 10.053 13.070 22.866 1.00 45.23 8 PHE C O 1
ATOM 1690 N N . ILE C 1 9 ? 9.880 14.235 24.785 1.00 44.79 9 ILE C N 1
ATOM 1691 C CA . ILE C 1 9 ? 9.757 15.523 24.114 1.00 45.46 9 ILE C CA 1
ATOM 1692 C C . ILE C 1 9 ? 11.013 15.784 23.258 1.00 44.65 9 ILE C C 1
ATOM 1693 O O . ILE C 1 9 ? 11.030 16.673 22.402 1.00 45.88 9 ILE C O 1
ATOM 1698 N N . GLY C 1 10 ? 12.062 15.002 23.498 1.00 43.65 10 GLY C N 1
ATOM 1699 C CA . GLY C 1 10 ? 13.283 15.143 22.723 1.00 45.06 10 GLY C CA 1
ATOM 1700 C C . GLY C 1 10 ? 13.125 14.575 21.311 1.00 46.26 10 GLY C C 1
ATOM 1701 O O . GLY C 1 10 ? 13.888 14.907 20.396 1.00 46.27 10 GLY C O 1
ATOM 1702 N N . TYR C 1 11 ? 12.126 13.714 21.138 1.00 45.19 11 TYR C N 1
ATOM 1703 C CA . TYR C 1 11 ? 11.844 13.100 19.859 1.00 45.42 11 TYR C CA 1
ATOM 1704 C C . TYR C 1 11 ? 10.828 13.899 19.089 1.00 46.36 11 TYR C C 1
ATOM 1705 O O . TYR C 1 11 ? 10.212 13.374 18.167 1.00 46.83 11 TYR C O 1
ATOM 1714 N N . LEU C 1 12 ? 10.634 15.156 19.451 1.00 47.10 12 LEU C N 1
ATOM 1715 C CA . LEU C 1 12 ? 9.644 15.947 18.741 1.00 49.53 12 LEU C CA 1
ATOM 1716 C C . LEU C 1 12 ? 10.207 17.117 17.958 1.00 51.27 12 LEU C C 1
ATOM 1717 O O . LEU C 1 12 ? 11.206 17.726 18.352 1.00 51.05 12 LEU C O 1
ATOM 1722 N N . GLU C 1 13 ? 9.545 17.415 16.844 1.00 53.99 13 GLU C N 1
ATOM 1723 C CA . GLU C 1 13 ? 9.924 18.513 15.969 1.00 57.69 13 GLU C CA 1
ATOM 1724 C C . GLU C 1 13 ? 8.683 19.360 15.693 1.00 59.10 13 GLU C C 1
ATOM 1725 O O . GLU C 1 13 ? 7.554 18.839 15.679 1.00 58.13 13 GLU C O 1
ATOM 1731 N N . THR C 1 14 ? 8.905 20.661 15.471 1.00 61.08 14 THR C N 1
ATOM 1732 C CA . THR C 1 14 ? 7.823 21.606 15.177 1.00 61.23 14 THR C CA 1
ATOM 1733 C C . THR C 1 14 ? 7.676 21.830 13.673 1.00 60.64 14 THR C C 1
ATOM 1734 O O . THR C 1 14 ? 8.625 21.658 12.910 1.00 58.82 14 THR C O 1
ATOM 1738 N N . LEU C 1 15 ? 6.480 22.216 13.252 1.00 61.78 15 LEU C N 1
ATOM 1739 C CA . LEU C 1 15 ? 6.226 22.486 11.840 1.00 63.40 15 LEU C CA 1
ATOM 1740 C C . LEU C 1 15 ? 5.982 23.978 11.709 1.00 66.54 15 LEU C C 1
ATOM 1741 O O . LEU C 1 15 ? 5.574 24.631 12.679 1.00 68.50 15 LEU C O 1
ATOM 1746 N N . PRO C 1 16 ? 6.240 24.551 10.516 1.00 69.31 16 PRO C N 1
ATOM 1747 C CA . PRO C 1 16 ? 6.011 25.992 10.344 1.00 69.00 16 PRO C CA 1
ATOM 1748 C C . PRO C 1 16 ? 4.547 26.391 10.612 1.00 68.34 16 PRO C C 1
ATOM 1749 O O . PRO C 1 16 ? 4.232 27.576 10.725 1.00 68.13 16 PRO C O 1
ATOM 1753 N N . GLN C 1 17 ? 3.663 25.401 10.727 1.00 68.19 17 GLN C N 1
ATOM 1754 C CA . GLN C 1 17 ? 2.254 25.669 10.998 1.00 68.01 17 GLN C CA 1
ATOM 1755 C C . GLN C 1 17 ? 1.594 24.529 11.760 1.00 67.07 17 GLN C C 1
ATOM 1756 O O . GLN C 1 17 ? 1.984 23.360 11.642 1.00 66.01 17 GLN C O 1
ATOM 1762 N N . THR C 1 18 ? 0.574 24.893 12.529 1.00 66.56 18 THR C N 1
ATOM 1763 C CA . THR C 1 18 ? -0.166 23.944 13.332 1.00 66.13 18 THR C CA 1
ATOM 1764 C C . THR C 1 18 ? -0.899 22.893 12.475 1.00 65.45 18 THR C C 1
ATOM 1765 O O . THR C 1 18 ? -2.117 22.931 12.279 1.00 66.51 18 THR C O 1
ATOM 1769 N N . SER C 1 19 ? -0.124 21.951 11.950 1.00 64.03 19 SER C N 1
ATOM 1770 C CA . SER C 1 19 ? -0.686 20.876 11.152 1.00 63.66 19 SER C CA 1
ATOM 1771 C C . SER C 1 19 ? -0.070 19.518 11.485 1.00 63.18 19 SER C C 1
ATOM 1772 O O . SER C 1 19 ? -0.184 18.584 10.695 1.00 63.98 19 SER C O 1
ATOM 1775 N N . GLY C 1 20 ? 0.579 19.414 12.647 1.00 61.47 20 GLY C N 1
ATOM 1776 C CA . GLY C 1 20 ? 1.183 18.155 13.062 1.00 59.07 20 GLY C CA 1
ATOM 1777 C C . GLY C 1 20 ? 0.213 17.191 13.740 1.00 57.65 20 GLY C C 1
ATOM 1778 O O . GLY C 1 20 ? -0.992 17.211 13.469 1.00 59.87 20 GLY C O 1
ATOM 1779 N N . MET C 1 21 ? 0.736 16.345 14.628 1.00 54.35 21 MET C N 1
ATOM 1780 C CA . MET C 1 21 ? -0.067 15.353 15.358 1.00 50.81 21 MET C CA 1
ATOM 1781 C C . MET C 1 21 ? -1.236 15.936 16.151 1.00 51.65 21 MET C C 1
ATOM 1782 O O . MET C 1 21 ? -1.319 17.140 16.410 1.00 50.36 21 MET C O 1
ATOM 1787 N N . TYR C 1 22 ? -2.134 15.046 16.541 1.00 53.61 22 TYR C N 1
ATOM 1788 C CA . TYR C 1 22 ? -3.289 15.413 17.338 1.00 55.44 22 TYR C CA 1
ATOM 1789 C C . TYR C 1 22 ? -3.048 15.015 18.797 1.00 54.60 22 TYR C C 1
ATOM 1790 O O . TYR C 1 22 ? -2.475 13.958 19.095 1.00 55.31 22 TYR C O 1
ATOM 1799 N N . MET C 1 23 ? -3.462 15.872 19.714 1.00 52.11 23 MET C N 1
ATOM 1800 C CA . MET C 1 23 ? -3.287 15.555 21.122 1.00 51.08 23 MET C CA 1
ATOM 1801 C C . MET C 1 23 ? -4.402 14.582 21.485 1.00 51.02 23 MET C C 1
ATOM 1802 O O . MET C 1 23 ? -5.359 14.983 22.150 1.00 53.17 23 MET C O 1
ATOM 1807 N N . GLY C 1 24 ? -4.307 13.326 21.058 1.00 48.66 24 GLY C N 1
ATOM 1808 C CA . GLY C 1 24 ? -5.376 12.394 21.388 1.00 48.97 24 GLY C CA 1
ATOM 1809 C C . GLY C 1 24 ? -5.770 12.361 22.866 1.00 49.56 24 GLY C C 1
ATOM 1810 O O . GLY C 1 24 ? -5.687 13.366 23.584 1.00 50.63 24 GLY C O 1
ATOM 1811 N N . ASN C 1 25 ? -6.229 11.205 23.332 1.00 49.55 25 ASN C N 1
ATOM 1812 C CA . ASN C 1 25 ? -6.592 11.055 24.741 1.00 48.93 25 ASN C CA 1
ATOM 1813 C C . ASN C 1 25 ? -6.652 9.578 25.090 1.00 48.50 25 ASN C C 1
ATOM 1814 O O . ASN C 1 25 ? -6.682 8.723 24.200 1.00 51.33 25 ASN C O 1
ATOM 1819 N N . ALA C 1 26 ? -6.651 9.271 26.381 1.00 47.43 26 ALA C N 1
ATOM 1820 C CA . ALA C 1 26 ? -6.669 7.879 26.808 1.00 47.04 26 ALA C CA 1
ATOM 1821 C C . ALA C 1 26 ? -7.903 7.117 26.345 1.00 47.36 26 ALA C C 1
ATOM 1822 O O . ALA C 1 26 ? -7.869 5.889 26.235 1.00 47.38 26 ALA C O 1
ATOM 1824 N N . SER C 1 27 ? -8.990 7.828 26.064 1.00 47.55 27 SER C N 1
ATOM 1825 C CA . SER C 1 27 ? -10.213 7.146 25.640 1.00 49.20 27 SER C CA 1
ATOM 1826 C C . SER C 1 27 ? -10.147 6.505 24.243 1.00 49.82 27 SER C C 1
ATOM 1827 O O . SER C 1 27 ? -10.599 5.375 24.062 1.00 48.81 27 SER C O 1
ATOM 1830 N N . ILE C 1 28 ? -9.600 7.217 23.261 1.00 50.72 28 ILE C N 1
ATOM 1831 C CA . ILE C 1 28 ? -9.501 6.679 21.908 1.00 51.79 28 ILE C CA 1
ATOM 1832 C C . ILE C 1 28 ? -8.821 5.312 21.961 1.00 52.47 28 ILE C C 1
ATOM 1833 O O . ILE C 1 28 ? -7.624 5.214 22.254 1.00 51.80 28 ILE C O 1
ATOM 1838 N N . ILE C 1 29 ? -9.598 4.270 21.659 1.00 53.88 29 ILE C N 1
ATOM 1839 C CA . ILE C 1 29 ? -9.132 2.885 21.707 1.00 56.93 29 ILE C CA 1
ATOM 1840 C C . ILE C 1 29 ? -8.027 2.428 20.758 1.00 57.74 29 ILE C C 1
ATOM 1841 O O . ILE C 1 29 ? -6.880 2.818 20.972 1.00 62.93 29 ILE C O 1
ATOM 1846 N N . PRO C 1 30 ? -8.326 1.620 19.699 1.00 55.04 30 PRO C N 1
ATOM 1847 C CA . PRO C 1 30 ? -7.131 1.269 18.919 1.00 51.69 30 PRO C CA 1
ATOM 1848 C C . PRO C 1 30 ? -6.198 2.455 18.872 1.00 48.98 30 PRO C C 1
ATOM 1849 O O . PRO C 1 30 ? -6.497 3.500 18.291 1.00 48.18 30 PRO C O 1
ATOM 1853 N N . ARG C 1 31 ? -5.089 2.300 19.578 1.00 47.72 31 ARG C N 1
ATOM 1854 C CA . ARG C 1 31 ? -4.114 3.366 19.682 1.00 47.92 31 ARG C CA 1
ATOM 1855 C C . ARG C 1 31 ? -3.629 3.701 18.304 1.00 46.16 31 ARG C C 1
ATOM 1856 O O . ARG C 1 31 ? -3.679 2.867 17.407 1.00 46.70 31 ARG C O 1
ATOM 1864 N N . ASN C 1 32 ? -3.147 4.923 18.149 1.00 45.23 32 ASN C N 1
ATOM 1865 C CA . ASN C 1 32 ? -2.608 5.360 16.890 1.00 43.66 32 ASN C CA 1
ATOM 1866 C C . ASN C 1 32 ? -1.409 6.196 17.244 1.00 42.66 32 ASN C C 1
ATOM 1867 O O . ASN C 1 32 ? -1.505 7.417 17.364 1.00 42.18 32 ASN C O 1
ATOM 1872 N N . TYR C 1 33 ? -0.285 5.523 17.420 1.00 43.65 33 TYR C N 1
ATOM 1873 C CA . TYR C 1 33 ? 0.962 6.157 17.801 1.00 47.12 33 TYR C CA 1
ATOM 1874 C C . TYR C 1 33 ? 1.496 7.237 16.866 1.00 48.47 33 TYR C C 1
ATOM 1875 O O . TYR C 1 33 ? 2.220 8.142 17.276 1.00 51.99 33 TYR C O 1
ATOM 1884 N N . ARG C 1 34 ? 1.112 7.172 15.609 1.00 49.30 34 ARG C N 1
ATOM 1885 C CA . ARG C 1 34 ? 1.593 8.161 14.666 1.00 53.00 34 ARG C CA 1
ATOM 1886 C C . ARG C 1 34 ? 0.678 9.392 14.544 1.00 51.37 34 ARG C C 1
ATOM 1887 O O . ARG C 1 34 ? 1.129 10.487 14.196 1.00 52.38 34 ARG C O 1
ATOM 1895 N N . LYS C 1 35 ? -0.593 9.210 14.890 1.00 48.69 35 LYS C N 1
ATOM 1896 C CA . LYS C 1 35 ? -1.612 10.263 14.818 1.00 47.76 35 LYS C CA 1
ATOM 1897 C C . LYS C 1 35 ? -1.797 11.077 16.105 1.00 47.82 35 LYS C C 1
ATOM 1898 O O . LYS C 1 35 ? -1.910 12.307 16.071 1.00 48.32 35 LYS C O 1
ATOM 1904 N N . TYR C 1 36 ? -1.843 10.383 17.240 1.00 46.69 36 TYR C N 1
ATOM 1905 C CA . TYR C 1 36 ? -2.055 11.035 18.523 1.00 44.40 36 TYR C CA 1
ATOM 1906 C C . TYR C 1 36 ? -0.816 11.173 19.375 1.00 43.90 36 TYR C C 1
ATOM 1907 O O . TYR C 1 36 ? -0.214 10.172 19.780 1.00 43.64 36 TYR C O 1
ATOM 1916 N N . LEU C 1 37 ? -0.465 12.424 19.666 1.00 43.23 37 LEU C N 1
ATOM 1917 C CA . LEU C 1 37 ? 0.710 12.727 20.455 1.00 41.77 37 LEU C CA 1
ATOM 1918 C C . LEU C 1 37 ? 0.667 11.985 21.776 1.00 43.77 37 LEU C C 1
ATOM 1919 O O . LEU C 1 37 ? 1.655 11.377 22.192 1.00 44.01 37 LEU C O 1
ATOM 1924 N N . TYR C 1 38 ? -0.486 12.020 22.435 1.00 44.33 38 TYR C N 1
ATOM 1925 C CA . TYR C 1 38 ? -0.593 11.346 23.712 1.00 45.72 38 TYR C CA 1
ATOM 1926 C C . TYR C 1 38 ? -0.307 9.849 23.580 1.00 45.09 38 TYR C C 1
ATOM 1927 O O . TYR C 1 38 ? 0.374 9.253 24.434 1.00 45.83 38 TYR C O 1
ATOM 1936 N N . HIS C 1 39 ? -0.828 9.246 22.509 1.00 42.60 39 HIS C N 1
ATOM 1937 C CA . HIS C 1 39 ? -0.628 7.822 22.284 1.00 40.27 39 HIS C CA 1
ATOM 1938 C C . HIS C 1 39 ? 0.854 7.563 22.059 1.00 38.76 39 HIS C C 1
ATOM 1939 O O . HIS C 1 39 ? 1.413 6.596 22.605 1.00 37.83 39 HIS C O 1
ATOM 1946 N N . ALA C 1 40 ? 1.494 8.438 21.281 1.00 36.74 40 ALA C N 1
ATOM 1947 C CA . ALA C 1 40 ? 2.926 8.311 21.023 1.00 37.55 40 ALA C CA 1
ATOM 1948 C C . ALA C 1 40 ? 3.627 8.311 22.386 1.00 38.40 40 ALA C C 1
ATOM 1949 O O . ALA C 1 40 ? 4.529 7.494 22.658 1.00 36.64 40 ALA C O 1
ATOM 1951 N N . TYR C 1 41 ? 3.186 9.237 23.236 1.00 37.81 41 TYR C N 1
ATOM 1952 C CA . TYR C 1 41 ? 3.715 9.384 24.584 1.00 38.33 41 TYR C CA 1
ATOM 1953 C C . TYR C 1 41 ? 3.669 8.046 25.347 1.00 36.55 41 TYR C C 1
ATOM 1954 O O . TYR C 1 41 ? 4.691 7.562 25.857 1.00 33.20 41 TYR C O 1
ATOM 1963 N N . LEU C 1 42 ? 2.478 7.456 25.419 1.00 35.95 42 LEU C N 1
ATOM 1964 C CA . LEU C 1 42 ? 2.317 6.188 26.109 1.00 38.85 42 LEU C CA 1
ATOM 1965 C C . LEU C 1 42 ? 3.302 5.155 25.552 1.00 41.07 42 LEU C C 1
ATOM 1966 O O . LEU C 1 42 ? 4.022 4.484 26.315 1.00 42.87 42 LEU C O 1
ATOM 1971 N N . ALA C 1 43 ? 3.333 5.045 24.219 1.00 41.74 43 ALA C N 1
ATOM 1972 C CA . ALA C 1 43 ? 4.221 4.110 23.523 1.00 40.93 43 ALA C CA 1
ATOM 1973 C C . ALA C 1 43 ? 5.664 4.234 24.019 1.00 40.16 43 ALA C C 1
ATOM 1974 O O . ALA C 1 43 ? 6.330 3.244 24.318 1.00 38.85 43 ALA C O 1
ATOM 1976 N N . TYR C 1 44 ? 6.134 5.471 24.091 1.00 39.81 44 TYR C N 1
ATOM 1977 C CA . TYR C 1 44 ? 7.474 5.767 24.543 1.00 40.28 44 TYR C CA 1
ATOM 1978 C C . TYR C 1 44 ? 7.722 5.287 25.987 1.00 39.67 44 TYR C C 1
ATOM 1979 O O . TYR C 1 44 ? 8.611 4.449 26.237 1.00 38.66 44 TYR C O 1
ATOM 1988 N N . MET C 1 45 ? 6.941 5.824 26.934 1.00 37.42 45 MET C N 1
ATOM 1989 C CA . MET C 1 45 ? 7.072 5.456 28.355 1.00 33.58 45 MET C CA 1
ATOM 1990 C C . MET C 1 45 ? 7.107 3.925 28.461 1.00 32.80 45 MET C C 1
ATOM 1991 O O . MET C 1 45 ? 8.005 3.335 29.073 1.00 30.70 45 MET C O 1
ATOM 1996 N N . GLU C 1 46 ? 6.118 3.295 27.841 1.00 30.55 46 GLU C N 1
ATOM 1997 C CA . GLU C 1 46 ? 5.996 1.846 27.830 1.00 31.81 46 GLU C CA 1
ATOM 1998 C C . GLU C 1 46 ? 7.288 1.192 27.304 1.00 33.03 46 GLU C C 1
ATOM 1999 O O . GLU C 1 46 ? 7.829 0.261 27.906 1.00 30.81 46 GLU C O 1
ATOM 2005 N N . ALA C 1 47 ? 7.773 1.688 26.170 1.00 36.01 47 ALA C N 1
ATOM 2006 C CA . ALA C 1 47 ? 8.980 1.161 25.551 1.00 36.65 47 ALA C CA 1
ATOM 2007 C C . ALA C 1 47 ? 10.167 1.360 26.473 1.00 38.42 47 ALA C C 1
ATOM 2008 O O . ALA C 1 47 ? 11.164 0.640 26.395 1.00 37.28 47 ALA C O 1
ATOM 2010 N N . ASN C 1 48 ? 10.063 2.340 27.357 1.00 41.22 48 ASN C N 1
ATOM 2011 C CA . ASN C 1 48 ? 11.142 2.599 28.287 1.00 43.89 48 ASN C CA 1
ATOM 2012 C C . ASN C 1 48 ? 10.947 2.068 29.729 1.00 45.37 48 ASN C C 1
ATOM 2013 O O . ASN C 1 48 ? 11.675 2.449 30.655 1.00 43.81 48 ASN C O 1
ATOM 2018 N N . GLY C 1 49 ? 9.965 1.186 29.904 1.00 45.90 49 GLY C N 1
ATOM 2019 C CA . GLY C 1 49 ? 9.727 0.578 31.203 1.00 49.59 49 GLY C CA 1
ATOM 2020 C C . GLY C 1 49 ? 9.088 1.425 32.284 1.00 50.11 49 GLY C C 1
ATOM 2021 O O . GLY C 1 49 ? 9.390 1.256 33.465 1.00 49.03 49 GLY C O 1
ATOM 2022 N N . TYR C 1 50 ? 8.207 2.333 31.884 1.00 50.88 50 TYR C N 1
ATOM 2023 C CA . TYR C 1 50 ? 7.517 3.193 32.824 1.00 50.63 50 TYR C CA 1
ATOM 2024 C C . TYR C 1 50 ? 6.053 2.800 32.871 1.00 53.69 50 TYR C C 1
ATOM 2025 O O . TYR C 1 50 ? 5.355 2.800 31.839 1.00 51.53 50 TYR C O 1
ATOM 2034 N N . ARG C 1 51 ? 5.601 2.455 34.077 1.00 55.25 51 ARG C N 1
ATOM 2035 C CA . ARG C 1 51 ? 4.218 2.062 34.297 1.00 56.43 51 ARG C CA 1
ATOM 2036 C C . ARG C 1 51 ? 3.455 3.331 34.676 1.00 56.16 51 ARG C C 1
ATOM 2037 O O . ARG C 1 51 ? 2.266 3.471 34.397 1.00 56.84 51 ARG C O 1
ATOM 2045 N N . ASN C 1 52 ? 4.163 4.270 35.288 1.00 55.13 52 ASN C N 1
ATOM 2046 C CA . ASN C 1 52 ? 3.549 5.520 35.717 1.00 55.34 52 ASN C CA 1
ATOM 2047 C C . ASN C 1 52 ? 3.656 6.605 34.644 1.00 52.26 52 ASN C C 1
ATOM 2048 O O . ASN C 1 52 ? 4.746 7.141 34.396 1.00 52.19 52 ASN C O 1
ATOM 2053 N N . VAL C 1 53 ? 2.540 6.945 34.004 1.00 47.76 53 VAL C N 1
ATOM 2054 C CA . VAL C 1 53 ? 2.591 8.002 32.983 1.00 43.50 53 VAL C CA 1
ATOM 2055 C C . VAL C 1 53 ? 1.744 9.214 33.347 1.00 41.99 53 VAL C C 1
ATOM 2056 O O . VAL C 1 53 ? 0.741 9.098 34.050 1.00 41.16 53 VAL C O 1
ATOM 2060 N N . LEU C 1 54 ? 2.155 10.382 32.873 1.00 38.32 54 LEU C N 1
ATOM 2061 C CA . LEU C 1 54 ? 1.402 11.588 33.149 1.00 38.37 54 LEU C CA 1
ATOM 2062 C C . LEU C 1 54 ? 0.048 11.475 32.495 1.00 39.05 54 LEU C C 1
ATOM 2063 O O . LEU C 1 54 ? -0.086 10.883 31.440 1.00 40.99 54 LEU C O 1
ATOM 2068 N N . SER C 1 55 ? -0.960 12.049 33.132 1.00 41.75 55 SER C N 1
ATOM 2069 C CA . SER C 1 55 ? -2.315 12.027 32.613 1.00 40.53 55 SER C CA 1
ATOM 2070 C C . SER C 1 55 ? -2.327 12.961 31.418 1.00 39.56 55 SER C C 1
ATOM 2071 O O . SER C 1 55 ? -1.396 13.742 31.226 1.00 36.70 55 SER C O 1
ATOM 2074 N N . LEU C 1 56 ? -3.387 12.889 30.623 1.00 39.66 56 LEU C N 1
ATOM 2075 C CA . LEU C 1 56 ? -3.500 13.762 29.474 1.00 41.71 56 LEU C CA 1
ATOM 2076 C C . LEU C 1 56 ? -3.418 15.195 29.968 1.00 42.83 56 LEU C C 1
ATOM 2077 O O . LEU C 1 56 ? -2.682 16.016 29.420 1.00 42.85 56 LEU C O 1
ATOM 2082 N N . LYS C 1 57 ? -4.174 15.474 31.023 1.00 45.17 57 LYS C N 1
ATOM 2083 C CA . LYS C 1 57 ? -4.222 16.798 31.623 1.00 47.62 57 LYS C CA 1
ATOM 2084 C C . LYS C 1 57 ? -2.833 17.297 32.018 1.00 47.25 57 LYS C C 1
ATOM 2085 O O . LYS C 1 57 ? -2.417 18.398 31.618 1.00 46.52 57 LYS C O 1
ATOM 2091 N N . MET C 1 58 ? -2.131 16.474 32.797 1.00 46.28 58 MET C N 1
ATOM 2092 C CA . MET C 1 58 ? -0.789 16.785 33.272 1.00 47.21 58 MET C CA 1
ATOM 2093 C C . MET C 1 58 ? 0.175 16.905 32.082 1.00 49.33 58 MET C C 1
ATOM 2094 O O . MET C 1 58 ? 0.946 17.867 31.981 1.00 50.03 58 MET C O 1
ATOM 2099 N N . PHE C 1 59 ? 0.126 15.925 31.182 1.00 50.49 59 PHE C N 1
ATOM 2100 C CA . PHE C 1 59 ? 0.968 15.934 29.987 1.00 48.90 59 PHE C CA 1
ATOM 2101 C C . PHE C 1 59 ? 0.721 17.233 29.204 1.00 47.37 59 PHE C C 1
ATOM 2102 O O . PHE C 1 59 ? 1.660 17.913 28.774 1.00 45.42 59 PHE C O 1
ATOM 2110 N N . GLY C 1 60 ? -0.554 17.556 29.016 1.00 46.17 60 GLY C N 1
ATOM 2111 C CA . GLY C 1 60 ? -0.905 18.748 28.281 1.00 47.56 60 GLY C CA 1
ATOM 2112 C C . GLY C 1 60 ? -0.221 19.984 28.822 1.00 49.90 60 GLY C C 1
ATOM 2113 O O . GLY C 1 60 ? 0.384 20.745 28.064 1.00 51.72 60 GLY C O 1
ATOM 2114 N N . LEU C 1 61 ? -0.308 20.187 30.132 1.00 48.61 61 LEU C N 1
ATOM 2115 C CA . LEU C 1 61 ? 0.299 21.361 30.758 1.00 49.14 61 LEU C CA 1
ATOM 2116 C C . LEU C 1 61 ? 1.816 21.393 30.595 1.00 48.34 61 LEU C C 1
ATOM 2117 O O . LEU C 1 61 ? 2.386 22.437 30.275 1.00 48.91 61 LEU C O 1
ATOM 2122 N N . GLY C 1 62 ? 2.465 20.252 30.822 1.00 47.93 62 GLY C N 1
ATOM 2123 C CA . GLY C 1 62 ? 3.909 20.188 30.699 1.00 49.18 62 GLY C CA 1
ATOM 2124 C C . GLY C 1 62 ? 4.406 20.456 29.287 1.00 49.86 62 GLY C C 1
ATOM 2125 O O . GLY C 1 62 ? 5.396 21.173 29.089 1.00 51.14 62 GLY C O 1
ATOM 2126 N N . LEU C 1 63 ? 3.712 19.886 28.306 1.00 50.17 63 LEU C N 1
ATOM 2127 C CA . LEU C 1 63 ? 4.074 20.035 26.898 1.00 50.02 63 LEU C CA 1
ATOM 2128 C C . LEU C 1 63 ? 4.728 21.372 26.546 1.00 49.10 63 LEU C C 1
ATOM 2129 O O . LEU C 1 63 ? 5.935 21.426 26.282 1.00 47.79 63 LEU C O 1
ATOM 2134 N N . PRO C 1 64 ? 3.946 22.471 26.551 1.00 48.77 64 PRO C N 1
ATOM 2135 C CA . PRO C 1 64 ? 4.480 23.798 26.222 1.00 47.74 64 PRO C CA 1
ATOM 2136 C C . PRO C 1 64 ? 5.781 24.133 26.927 1.00 47.73 64 PRO C C 1
ATOM 2137 O O . PRO C 1 64 ? 6.714 24.668 26.327 1.00 47.69 64 PRO C O 1
ATOM 2141 N N . VAL C 1 65 ? 5.843 23.815 28.211 1.00 49.13 65 VAL C N 1
ATOM 2142 C CA . VAL C 1 65 ? 7.040 24.112 29.001 1.00 51.65 65 VAL C CA 1
ATOM 2143 C C . VAL C 1 65 ? 8.278 23.375 28.515 1.00 51.54 65 VAL C C 1
ATOM 2144 O O . VAL C 1 65 ? 9.288 24.002 28.176 1.00 52.43 65 VAL C O 1
ATOM 2148 N N . MET C 1 66 ? 8.200 22.045 28.498 1.00 52.62 66 MET C N 1
ATOM 2149 C CA . MET C 1 66 ? 9.326 21.227 28.066 1.00 53.76 66 MET C CA 1
ATOM 2150 C C . MET C 1 66 ? 9.753 21.529 26.618 1.00 53.78 66 MET C C 1
ATOM 2151 O O . MET C 1 66 ? 10.948 21.485 26.297 1.00 53.55 66 MET C O 1
ATOM 2156 N N . LEU C 1 67 ? 8.801 21.864 25.747 1.00 52.71 67 LEU C N 1
ATOM 2157 C CA . LEU C 1 67 ? 9.173 22.202 24.369 1.00 53.20 67 LEU C CA 1
ATOM 2158 C C . LEU C 1 67 ? 10.028 23.465 24.390 1.00 54.57 67 LEU C C 1
ATOM 2159 O O . LEU C 1 67 ? 11.054 23.550 23.711 1.00 55.10 67 LEU C O 1
ATOM 2164 N N . LYS C 1 68 ? 9.597 24.452 25.170 1.00 54.94 68 LYS C N 1
ATOM 2165 C CA . LYS C 1 68 ? 10.345 25.693 25.267 1.00 56.25 68 LYS C CA 1
ATOM 2166 C C . LYS C 1 68 ? 11.743 25.385 25.807 1.00 56.53 68 LYS C C 1
ATOM 2167 O O . LYS C 1 68 ? 12.724 26.011 25.388 1.00 56.79 68 LYS C O 1
ATOM 2173 N N . GLU C 1 69 ? 11.834 24.429 26.732 1.00 55.94 69 GLU C N 1
ATOM 2174 C CA . GLU C 1 69 ? 13.129 24.061 27.278 1.00 57.49 69 GLU C CA 1
ATOM 2175 C C . GLU C 1 69 ? 14.031 23.514 26.161 1.00 59.12 69 GLU C C 1
ATOM 2176 O O . GLU C 1 69 ? 15.258 23.636 26.232 1.00 59.37 69 GLU C O 1
ATOM 2182 N N . TYR C 1 70 ? 13.423 22.930 25.123 1.00 58.93 70 TYR C N 1
ATOM 2183 C CA . TYR C 1 70 ? 14.177 22.405 23.975 1.00 58.57 70 TYR C CA 1
ATOM 2184 C C . TYR C 1 70 ? 14.321 23.503 22.915 1.00 58.59 70 TYR C C 1
ATOM 2185 O O . TYR C 1 70 ? 14.917 23.285 21.859 1.00 57.02 70 TYR C O 1
ATOM 2194 N N . GLY C 1 71 ? 13.764 24.678 23.208 1.00 57.54 71 GLY C N 1
ATOM 2195 C CA . GLY C 1 71 ? 13.839 25.792 22.283 1.00 57.94 71 GLY C CA 1
ATOM 2196 C C . GLY C 1 71 ? 12.857 25.709 21.128 1.00 57.90 71 GLY C C 1
ATOM 2197 O O . GLY C 1 71 ? 13.129 26.212 20.038 1.00 57.84 71 GLY C O 1
ATOM 2198 N N . LEU C 1 72 ? 11.708 25.089 21.354 1.00 57.83 72 LEU C N 1
ATOM 2199 C CA . LEU C 1 72 ? 10.726 24.971 20.288 1.00 59.25 72 LEU C CA 1
ATOM 2200 C C . LEU C 1 72 ? 9.444 25.697 20.666 1.00 59.57 72 LEU C C 1
ATOM 2201 O O . LEU C 1 72 ? 9.163 25.889 21.852 1.00 59.29 72 LEU C O 1
ATOM 2206 N N . ASN C 1 73 ? 8.672 26.113 19.664 1.00 59.15 73 ASN C N 1
ATOM 2207 C CA . ASN C 1 73 ? 7.442 26.814 19.968 1.00 59.14 73 ASN C CA 1
ATOM 2208 C C . ASN C 1 73 ? 6.172 26.039 19.686 1.00 59.13 73 ASN C C 1
ATOM 2209 O O . ASN C 1 73 ? 5.785 25.793 18.536 1.00 58.80 73 ASN C O 1
ATOM 2214 N N . TYR C 1 74 ? 5.538 25.640 20.786 1.00 59.73 74 TYR C N 1
ATOM 2215 C CA . TYR C 1 74 ? 4.319 24.854 20.731 1.00 60.58 74 TYR C CA 1
ATOM 2216 C C . TYR C 1 74 ? 3.163 25.632 20.104 1.00 60.81 74 TYR C C 1
ATOM 2217 O O . TYR C 1 74 ? 3.012 26.831 20.351 1.00 61.79 74 TYR C O 1
ATOM 2226 N N . GLU C 1 75 ? 2.353 24.944 19.298 1.00 60.13 75 GLU C N 1
ATOM 2227 C CA . GLU C 1 75 ? 1.204 25.567 18.644 1.00 59.54 75 GLU C CA 1
ATOM 2228 C C . GLU C 1 75 ? 0.059 24.580 18.523 1.00 60.40 75 GLU C C 1
ATOM 2229 O O . GLU C 1 75 ? 0.185 23.540 17.866 1.00 61.69 75 GLU C O 1
ATOM 2235 N N . LYS C 1 76 ? -1.060 24.904 19.158 1.00 59.87 76 LYS C N 1
ATOM 2236 C CA . LYS C 1 76 ? -2.227 24.034 19.102 1.00 59.86 76 LYS C CA 1
ATOM 2237 C C . LYS C 1 76 ? -3.326 24.745 18.330 1.00 60.27 76 LYS C C 1
ATOM 2238 O O . LYS C 1 76 ? -3.179 25.905 17.962 1.00 61.19 76 LYS C O 1
ATOM 2240 N N . ARG C 1 77 ? -4.420 24.048 18.072 1.00 60.13 77 ARG C N 1
ATOM 2241 C CA . ARG C 1 77 ? -5.527 24.647 17.340 1.00 60.68 77 ARG C CA 1
ATOM 2242 C C . ARG C 1 77 ? -6.736 23.732 17.461 1.00 61.59 77 ARG C C 1
ATOM 2243 O O . ARG C 1 77 ? -6.631 22.524 17.231 1.00 62.62 77 ARG C O 1
ATOM 2251 N N . HIS C 1 78 ? -7.879 24.298 17.835 1.00 61.82 78 HIS C N 1
ATOM 2252 C CA . HIS C 1 78 ? -9.090 23.501 17.984 1.00 63.03 78 HIS C CA 1
ATOM 2253 C C . HIS C 1 78 ? -9.633 23.170 16.609 1.00 64.29 78 HIS C C 1
ATOM 2254 O O . HIS C 1 78 ? -9.655 24.021 15.724 1.00 63.76 78 HIS C O 1
ATOM 2256 N N . THR C 1 79 ? -10.043 21.926 16.418 1.00 65.67 79 THR C N 1
ATOM 2257 C CA . THR C 1 79 ? -10.607 21.524 15.131 1.00 66.92 79 THR C CA 1
ATOM 2258 C C . THR C 1 79 ? -11.769 20.549 15.362 1.00 66.27 79 THR C C 1
ATOM 2259 O O . THR C 1 79 ? -11.876 19.948 16.437 1.00 64.88 79 THR C O 1
ATOM 2263 N N . LYS C 1 80 ? -12.654 20.424 14.369 1.00 66.09 80 LYS C N 1
ATOM 2264 C CA . LYS C 1 80 ? -13.791 19.515 14.475 1.00 66.86 80 LYS C CA 1
ATOM 2265 C C . LYS C 1 80 ? -13.246 18.173 14.935 1.00 66.84 80 LYS C C 1
ATOM 2266 O O . LYS C 1 80 ? -13.951 17.379 15.574 1.00 64.28 80 LYS C O 1
ATOM 2272 N N . GLN C 1 81 ? -11.977 17.941 14.607 1.00 67.68 81 GLN C N 1
ATOM 2273 C CA . GLN C 1 81 ? -11.303 16.702 14.960 1.00 69.11 81 GLN C CA 1
ATOM 2274 C C . GLN C 1 81 ? -10.333 16.879 16.132 1.00 67.65 81 GLN C C 1
ATOM 2275 O O . GLN C 1 81 ? -9.156 16.527 16.011 1.00 68.22 81 GLN C O 1
ATOM 2281 N N . GLY C 1 82 ? -10.817 17.423 17.252 1.00 65.49 82 GLY C N 1
ATOM 2282 C CA . GLY C 1 82 ? -9.964 17.625 18.411 1.00 62.43 82 GLY C CA 1
ATOM 2283 C C . GLY C 1 82 ? -8.905 18.709 18.267 1.00 61.08 82 GLY C C 1
ATOM 2284 O O . GLY C 1 82 ? -8.965 19.555 17.379 1.00 60.05 82 GLY C O 1
ATOM 2285 N N . ILE C 1 83 ? -7.924 18.679 19.159 1.00 60.14 83 ILE C N 1
ATOM 2286 C CA . ILE C 1 83 ? -6.847 19.653 19.155 1.00 61.03 83 ILE C CA 1
ATOM 2287 C C . ILE C 1 83 ? -5.725 19.126 18.299 1.00 61.60 83 ILE C C 1
ATOM 2288 O O . ILE C 1 83 ? -5.276 18.002 18.521 1.00 62.11 83 ILE C O 1
ATOM 2293 N N . GLN C 1 84 ? -5.276 19.930 17.332 1.00 62.03 84 GLN C N 1
ATOM 2294 C CA . GLN C 1 84 ? -4.156 19.554 16.470 1.00 61.98 84 GLN C CA 1
ATOM 2295 C C . GLN C 1 84 ? -2.965 20.421 16.812 1.00 60.11 84 GLN C C 1
ATOM 2296 O O . GLN C 1 84 ? -3.105 21.619 17.045 1.00 60.40 84 GLN C O 1
ATOM 2302 N N . THR C 1 85 ? -1.792 19.802 16.816 1.00 58.59 85 THR C N 1
ATOM 2303 C CA . THR C 1 85 ? -0.548 20.484 17.140 1.00 56.63 85 THR C CA 1
ATOM 2304 C C . THR C 1 85 ? 0.271 20.781 15.900 1.00 55.42 85 THR C C 1
ATOM 2305 O O . THR C 1 85 ? -0.136 20.468 14.787 1.00 55.28 85 THR C O 1
ATOM 2309 N N . ASN C 1 86 ? 1.430 21.390 16.108 1.00 53.12 86 ASN C N 1
ATOM 2310 C CA . ASN C 1 86 ? 2.332 21.680 15.014 1.00 51.89 86 ASN C CA 1
ATOM 2311 C C . ASN C 1 86 ? 3.588 20.822 15.274 1.00 50.80 86 ASN C C 1
ATOM 2312 O O . ASN C 1 86 ? 4.724 21.252 15.031 1.00 50.30 86 ASN C O 1
ATOM 2317 N N . LEU C 1 87 ? 3.378 19.595 15.757 1.00 50.08 87 LEU C N 1
ATOM 2318 C CA . LEU C 1 87 ? 4.508 18.713 16.069 1.00 49.17 87 LEU C CA 1
ATOM 2319 C C . LEU C 1 87 ? 4.504 17.377 15.334 1.00 48.28 87 LEU C C 1
ATOM 2320 O O . LEU C 1 87 ? 3.441 16.811 15.025 1.00 47.05 87 LEU C O 1
ATOM 2325 N N . THR C 1 88 ? 5.716 16.869 15.104 1.00 47.26 88 THR C N 1
ATOM 2326 C CA . THR C 1 88 ? 5.932 15.599 14.414 1.00 48.90 88 THR C CA 1
ATOM 2327 C C . THR C 1 88 ? 7.050 14.840 15.071 1.00 49.24 88 THR C C 1
ATOM 2328 O O . THR C 1 88 ? 7.949 15.448 15.651 1.00 50.76 88 THR C O 1
ATOM 2332 N N . LEU C 1 89 ? 7.021 13.517 14.935 1.00 48.35 89 LEU C N 1
ATOM 2333 C CA . LEU C 1 89 ? 8.070 12.681 15.508 1.00 49.34 89 LEU C CA 1
ATOM 2334 C C . LEU C 1 89 ? 9.336 12.745 14.642 1.00 49.63 89 LEU C C 1
ATOM 2335 O O . LEU C 1 89 ? 9.264 12.586 13.422 1.00 50.33 89 LEU C O 1
ATOM 2340 N N . LYS C 1 90 ? 10.483 12.986 15.278 1.00 49.31 90 LYS C N 1
ATOM 2341 C CA . LYS C 1 90 ? 11.751 13.022 14.569 1.00 49.53 90 LYS C CA 1
ATOM 2342 C C . LYS C 1 90 ? 11.982 11.625 14.029 1.00 50.51 90 LYS C C 1
ATOM 2343 O O . LYS C 1 90 ? 11.277 10.679 14.383 1.00 49.91 90 LYS C O 1
ATOM 2349 N N . GLU C 1 91 ? 12.998 11.496 13.193 1.00 51.86 91 GLU C N 1
ATOM 2350 C CA . GLU C 1 91 ? 13.272 10.218 12.560 1.00 52.42 91 GLU C CA 1
ATOM 2351 C C . GLU C 1 91 ? 13.664 9.116 13.496 1.00 50.11 91 GLU C C 1
ATOM 2352 O O . GLU C 1 91 ? 13.137 8.005 13.411 1.00 48.60 91 GLU C O 1
ATOM 2358 N N . GLU C 1 92 ? 14.579 9.425 14.399 1.00 47.58 92 GLU C N 1
ATOM 2359 C CA . GLU C 1 92 ? 15.074 8.431 15.338 1.00 44.53 92 GLU C CA 1
ATOM 2360 C C . GLU C 1 92 ? 13.950 7.731 16.104 1.00 41.02 92 GLU C C 1
ATOM 2361 O O . GLU C 1 92 ? 14.109 6.614 16.585 1.00 38.11 92 GLU C O 1
ATOM 2367 N N . SER C 1 93 ? 12.793 8.369 16.173 1.00 38.68 93 SER C N 1
ATOM 2368 C CA . SER C 1 93 ? 11.673 7.770 16.873 1.00 36.84 93 SER C CA 1
ATOM 2369 C C . SER C 1 93 ? 11.423 6.395 16.308 1.00 36.06 93 SER C C 1
ATOM 2370 O O . SER C 1 93 ? 11.308 5.406 17.035 1.00 36.81 93 SER C O 1
ATOM 2373 N N . TYR C 1 94 ? 11.334 6.351 14.986 1.00 35.86 94 TYR C N 1
ATOM 2374 C CA . TYR C 1 94 ? 11.015 5.118 14.283 1.00 33.75 94 TYR C CA 1
ATOM 2375 C C . TYR C 1 94 ? 11.814 3.906 14.644 1.00 32.44 94 TYR C C 1
ATOM 2376 O O . TYR C 1 94 ? 11.254 2.820 14.814 1.00 30.89 94 TYR C O 1
ATOM 2385 N N . GLY C 1 95 ? 13.115 4.084 14.770 1.00 33.02 95 GLY C N 1
ATOM 2386 C CA . GLY C 1 95 ? 13.948 2.952 15.105 1.00 34.53 95 GLY C CA 1
ATOM 2387 C C . GLY C 1 95 ? 14.082 2.713 16.590 1.00 36.60 95 GLY C C 1
ATOM 2388 O O . GLY C 1 95 ? 14.281 1.571 17.024 1.00 35.13 95 GLY C O 1
ATOM 2389 N N . ASP C 1 96 ? 13.962 3.787 17.365 1.00 37.29 96 ASP C N 1
ATOM 2390 C CA . ASP C 1 96 ? 14.100 3.701 18.801 1.00 36.72 96 ASP C CA 1
ATOM 2391 C C . ASP C 1 96 ? 12.976 3.058 19.596 1.00 37.94 96 ASP C C 1
ATOM 2392 O O . ASP C 1 96 ? 13.191 2.068 20.296 1.00 40.22 96 ASP C O 1
ATOM 2397 N N . TRP C 1 97 ? 11.770 3.589 19.464 1.00 35.00 97 TRP C N 1
ATOM 2398 C CA . TRP C 1 97 ? 10.672 3.055 20.238 1.00 31.51 97 TRP C CA 1
ATOM 2399 C C . TRP C 1 97 ? 9.322 2.925 19.579 1.00 34.37 97 TRP C C 1
ATOM 2400 O O . TRP C 1 97 ? 8.503 2.130 20.044 1.00 37.26 97 TRP C O 1
ATOM 2411 N N . LEU C 1 98 ? 9.064 3.716 18.537 1.00 36.22 98 LEU C N 1
ATOM 2412 C CA . LEU C 1 98 ? 7.771 3.664 17.853 1.00 36.79 98 LEU C CA 1
ATOM 2413 C C . LEU C 1 98 ? 7.470 2.220 17.454 1.00 37.22 98 LEU C C 1
ATOM 2414 O O . LEU C 1 98 ? 8.305 1.535 16.832 1.00 38.56 98 LEU C O 1
ATOM 2419 N N . PRO C 1 99 ? 6.286 1.718 17.848 1.00 37.86 99 PRO C N 1
ATOM 2420 C CA . PRO C 1 99 ? 5.941 0.335 17.501 1.00 38.45 99 PRO C CA 1
ATOM 2421 C C . PRO C 1 99 ? 5.913 0.079 15.991 1.00 40.88 99 PRO C C 1
ATOM 2422 O O . PRO C 1 99 ? 5.516 0.939 15.204 1.00 39.39 99 PRO C O 1
ATOM 2426 N N . LYS C 1 100 ? 6.353 -1.114 15.608 1.00 42.34 100 LYS C N 1
ATOM 2427 C CA . LYS C 1 100 ? 6.385 -1.531 14.227 1.00 39.99 100 LYS C CA 1
ATOM 2428 C C . LYS C 1 100 ? 5.066 -2.214 13.947 1.00 39.18 100 LYS C C 1
ATOM 2429 O O . LYS C 1 100 ? 4.183 -1.481 13.464 1.00 37.68 100 LYS C O 1
ATOM 2435 N N . ASP D 1 1 ? 18.570 21.457 27.143 1.00 76.76 1 ASP D N 1
ATOM 2436 C CA . ASP D 1 1 ? 18.663 20.010 26.736 1.00 77.34 1 ASP D CA 1
ATOM 2437 C C . ASP D 1 1 ? 18.933 19.126 27.976 1.00 76.21 1 ASP D C 1
ATOM 2438 O O . ASP D 1 1 ? 18.656 17.911 27.980 1.00 75.32 1 ASP D O 1
ATOM 2443 N N . ALA D 1 2 ? 19.473 19.748 29.024 1.00 74.42 2 ALA D N 1
ATOM 2444 C CA . ALA D 1 2 ? 19.779 19.040 30.263 1.00 72.42 2 ALA D CA 1
ATOM 2445 C C . ALA D 1 2 ? 18.553 19.010 31.182 1.00 70.55 2 ALA D C 1
ATOM 2446 O O . ALA D 1 2 ? 18.483 18.212 32.121 1.00 72.80 2 ALA D O 1
ATOM 2448 N N . ASP D 1 3 ? 17.590 19.881 30.885 1.00 66.17 3 ASP D N 1
ATOM 2449 C CA . ASP D 1 3 ? 16.355 20.019 31.661 1.00 63.12 3 ASP D CA 1
ATOM 2450 C C . ASP D 1 3 ? 16.639 20.507 33.080 1.00 61.59 3 ASP D C 1
ATOM 2451 O O . ASP D 1 3 ? 16.257 19.875 34.070 1.00 59.43 3 ASP D O 1
ATOM 2456 N N . PRO D 1 4 ? 17.324 21.648 33.189 1.00 59.44 4 PRO D N 1
ATOM 2457 C CA . PRO D 1 4 ? 17.663 22.230 34.483 1.00 57.25 4 PRO D CA 1
ATOM 2458 C C . PRO D 1 4 ? 16.433 22.506 35.338 1.00 55.72 4 PRO D C 1
ATOM 2459 O O . PRO D 1 4 ? 16.426 22.212 36.532 1.00 58.64 4 PRO D O 1
ATOM 2463 N N . THR D 1 5 ? 15.391 23.067 34.742 1.00 51.55 5 THR D N 1
ATOM 2464 C CA . THR D 1 5 ? 14.191 23.340 35.509 1.00 48.53 5 THR D CA 1
ATOM 2465 C C . THR D 1 5 ? 13.750 22.121 36.299 1.00 48.58 5 THR D C 1
ATOM 2466 O O . THR D 1 5 ? 13.395 22.227 37.468 1.00 50.42 5 THR D O 1
ATOM 2470 N N . PHE D 1 6 ? 13.758 20.960 35.655 1.00 47.59 6 PHE D N 1
ATOM 2471 C CA . PHE D 1 6 ? 13.367 19.717 36.319 1.00 46.28 6 PHE D CA 1
ATOM 2472 C C . PHE D 1 6 ? 14.299 19.407 37.501 1.00 47.60 6 PHE D C 1
ATOM 2473 O O . PHE D 1 6 ? 13.854 19.052 38.596 1.00 48.70 6 PHE D O 1
ATOM 2481 N N . ASP D 1 7 ? 15.594 19.539 37.278 1.00 47.44 7 ASP D N 1
ATOM 2482 C CA . ASP D 1 7 ? 16.544 19.267 38.337 1.00 49.24 7 ASP D CA 1
ATOM 2483 C C . ASP D 1 7 ? 16.317 20.147 39.560 1.00 49.23 7 ASP D C 1
ATOM 2484 O O . ASP D 1 7 ? 16.384 19.679 40.700 1.00 48.19 7 ASP D O 1
ATOM 2489 N N . PHE D 1 8 ? 16.059 21.426 39.307 1.00 47.61 8 PHE D N 1
ATOM 2490 C CA . PHE D 1 8 ? 15.771 22.381 40.364 1.00 45.05 8 PHE D CA 1
ATOM 2491 C C . PHE D 1 8 ? 14.625 21.836 41.202 1.00 44.57 8 PHE D C 1
ATOM 2492 O O . PHE D 1 8 ? 14.707 21.775 42.428 1.00 45.97 8 PHE D O 1
ATOM 2500 N N . ILE D 1 9 ? 13.546 21.455 40.530 1.00 41.90 9 ILE D N 1
ATOM 2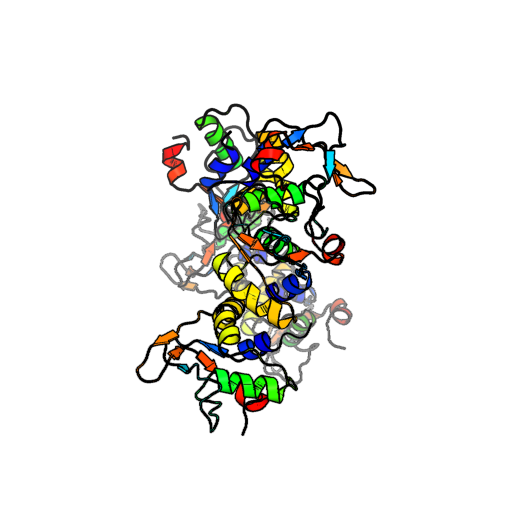501 C CA . ILE D 1 9 ? 12.383 20.902 41.211 1.00 40.93 9 ILE D CA 1
ATOM 2502 C C . ILE D 1 9 ? 12.796 19.707 42.077 1.00 40.87 9 ILE D C 1
ATOM 2503 O O . ILE D 1 9 ? 12.038 19.228 42.914 1.00 39.96 9 ILE D O 1
ATOM 2508 N N . GLY D 1 10 ? 14.000 19.208 41.855 1.00 41.88 10 GLY D N 1
ATOM 2509 C CA . GLY D 1 10 ? 14.459 18.078 42.637 1.00 43.72 10 GLY D CA 1
ATOM 2510 C C . GLY D 1 10 ? 14.892 18.514 44.016 1.00 43.52 10 GLY D C 1
ATOM 2511 O O . GLY D 1 10 ? 15.026 17.696 44.914 1.00 45.63 10 GLY D O 1
ATOM 2512 N N . TYR D 1 11 ? 15.117 19.813 44.179 1.00 44.59 11 TYR D N 1
ATOM 2513 C CA . TYR D 1 11 ? 15.535 20.386 45.459 1.00 44.81 11 TYR D CA 1
ATOM 2514 C C . TYR D 1 11 ? 14.327 20.861 46.270 1.00 46.10 11 TYR D C 1
ATOM 2515 O O . TYR D 1 11 ? 14.484 21.622 47.219 1.00 48.30 11 TYR D O 1
ATOM 2524 N N . LEU D 1 12 ? 13.128 20.428 45.892 1.00 45.76 12 LEU D N 1
ATOM 2525 C CA . LEU D 1 12 ? 11.918 20.866 46.569 1.00 44.24 12 LEU D CA 1
ATOM 2526 C C . LEU D 1 12 ? 11.196 19.788 47.337 1.00 46.12 12 LEU D C 1
ATOM 2527 O O . LEU D 1 12 ? 11.174 18.634 46.925 1.00 44.95 12 LEU D O 1
ATOM 2532 N N . GLU D 1 13 ? 10.599 20.202 48.455 1.00 49.07 13 GLU D N 1
ATOM 2533 C CA . GLU D 1 13 ? 9.828 19.342 49.346 1.00 50.91 13 GLU D CA 1
ATOM 2534 C C . GLU D 1 13 ? 8.470 19.972 49.588 1.00 51.83 13 GLU D C 1
ATOM 2535 O O . GLU D 1 13 ? 8.337 21.201 49.621 1.00 51.54 13 GLU D O 1
ATOM 2541 N N . THR D 1 14 ? 7.467 19.121 49.771 1.00 53.95 14 THR D N 1
ATOM 2542 C CA . THR D 1 14 ? 6.111 19.579 50.034 1.00 57.89 14 THR D CA 1
ATOM 2543 C C . THR D 1 14 ? 5.827 19.652 51.539 1.00 61.33 14 THR D C 1
ATOM 2544 O O . THR D 1 14 ? 6.450 18.950 52.354 1.00 61.92 14 THR D O 1
ATOM 2548 N N . LEU D 1 15 ? 4.893 20.526 51.899 1.00 64.53 15 LEU D N 1
ATOM 2549 C CA . LEU D 1 15 ? 4.519 20.710 53.293 1.00 66.69 15 LEU D CA 1
ATOM 2550 C C . LEU D 1 15 ? 3.093 20.258 53.553 1.00 67.76 15 LEU D C 1
ATOM 2551 O O . LEU D 1 15 ? 2.247 20.255 52.639 1.00 67.81 15 LEU D O 1
ATOM 2556 N N . PRO D 1 16 ? 2.812 19.860 54.809 1.00 67.35 16 PRO D N 1
ATOM 2557 C CA . PRO D 1 16 ? 1.486 19.396 55.235 1.00 67.52 16 PRO D CA 1
ATOM 2558 C C . PRO D 1 16 ? 0.370 20.370 54.818 1.00 67.65 16 PRO D C 1
ATOM 2559 O O . PRO D 1 16 ? -0.805 19.992 54.743 1.00 67.96 16 PRO D O 1
ATOM 2563 N N . GLN D 1 17 ? 0.744 21.619 54.537 1.00 67.93 17 GLN D N 1
ATOM 2564 C CA . GLN D 1 17 ? -0.227 22.645 54.143 1.00 68.35 17 GLN D CA 1
ATOM 2565 C C . GLN D 1 17 ? 0.405 23.803 53.360 1.00 67.62 17 GLN D C 1
ATOM 2566 O O . GLN D 1 17 ? 1.619 24.057 53.445 1.00 67.71 17 GLN D O 1
ATOM 2572 N N . THR D 1 18 ? -0.439 24.506 52.612 1.00 66.53 18 THR D N 1
ATOM 2573 C CA . THR D 1 18 ? -0.002 25.628 51.801 1.00 66.40 18 THR D CA 1
ATOM 2574 C C . THR D 1 18 ? 0.561 26.760 52.676 1.00 65.36 18 THR D C 1
ATOM 2575 O O . THR D 1 18 ? -0.047 27.820 52.830 1.00 65.99 18 THR D O 1
ATOM 2579 N N . SER D 1 19 ? 1.746 26.523 53.240 1.00 64.07 19 SER D N 1
ATOM 2580 C CA . SER D 1 19 ? 2.414 27.500 54.102 1.00 62.44 19 SER D CA 1
ATOM 2581 C C . SER D 1 19 ? 3.876 27.705 53.712 1.00 62.54 19 SER D C 1
ATOM 2582 O O . SER D 1 19 ? 4.624 28.388 54.425 1.00 64.42 19 SER D O 1
ATOM 2585 N N . GLY D 1 20 ? 4.284 27.095 52.601 1.00 60.12 20 GLY D N 1
ATOM 2586 C CA . GLY D 1 20 ? 5.663 27.202 52.150 1.00 57.30 20 GLY D CA 1
ATOM 2587 C C . GLY D 1 20 ? 6.052 28.498 51.453 1.00 54.53 20 GLY D C 1
ATOM 2588 O O . GLY D 1 20 ? 5.529 29.578 51.774 1.00 55.50 20 GLY D O 1
ATOM 2589 N N . MET D 1 21 ? 6.975 28.374 50.496 1.00 50.37 21 MET D N 1
ATOM 2590 C CA . MET D 1 21 ? 7.478 29.508 49.734 1.00 47.20 21 MET D CA 1
ATOM 2591 C C . MET D 1 21 ? 6.391 30.227 48.949 1.00 45.91 21 MET D C 1
ATOM 2592 O O . MET D 1 21 ? 5.307 29.692 48.715 1.00 43.12 21 MET D O 1
ATOM 2597 N N . TYR D 1 22 ? 6.701 31.456 48.567 1.00 45.63 22 TYR D N 1
ATOM 2598 C CA . TYR D 1 22 ? 5.809 32.269 47.777 1.00 47.83 22 TYR D CA 1
ATOM 2599 C C . TYR D 1 22 ? 6.287 32.238 46.317 1.00 47.64 22 TYR D C 1
ATOM 2600 O O . TYR D 1 22 ? 7.490 32.258 46.035 1.00 48.41 22 TYR D O 1
ATOM 2609 N N . MET D 1 23 ? 5.354 32.186 45.381 1.00 44.56 23 MET D N 1
ATOM 2610 C CA . MET D 1 23 ? 5.722 32.186 43.977 1.00 42.61 23 MET D CA 1
ATOM 2611 C C . MET D 1 23 ? 6.011 33.640 43.625 1.00 43.34 23 MET D C 1
ATOM 2612 O O . MET D 1 23 ? 5.177 34.278 42.994 1.00 44.33 23 MET D O 1
ATOM 2617 N N . GLY D 1 24 ? 7.155 34.180 44.023 1.00 41.03 24 GLY D N 1
ATOM 2618 C CA . GLY D 1 24 ? 7.412 35.577 43.714 1.00 42.57 24 GLY D CA 1
ATOM 2619 C C . GLY D 1 24 ? 7.245 35.941 42.243 1.00 43.69 24 GLY D C 1
ATOM 2620 O O . GLY D 1 24 ? 6.394 35.389 41.543 1.00 43.07 24 GLY D O 1
ATOM 2621 N N . ASN D 1 25 ? 8.035 36.900 41.764 1.00 44.43 25 ASN D N 1
ATOM 2622 C CA . ASN D 1 25 ? 7.984 37.280 40.351 1.00 44.57 25 ASN D CA 1
ATOM 2623 C C . ASN D 1 25 ? 9.234 38.069 40.024 1.00 44.96 25 ASN D C 1
ATOM 2624 O O . ASN D 1 25 ? 9.959 38.498 40.926 1.00 46.89 25 ASN D O 1
ATOM 2629 N N . ALA D 1 26 ? 9.490 38.252 38.736 1.00 45.45 26 ALA D N 1
ATOM 2630 C CA . ALA D 1 26 ? 10.676 38.965 38.283 1.00 45.82 26 ALA D CA 1
ATOM 2631 C C . ALA D 1 26 ? 10.761 40.418 38.758 1.00 46.21 26 ALA D C 1
ATOM 2632 O O . ALA D 1 26 ? 11.853 40.967 38.910 1.00 47.94 26 ALA D O 1
ATOM 2634 N N . SER D 1 27 ? 9.614 41.037 39.004 1.00 46.70 27 SER D N 1
ATOM 2635 C CA . SER D 1 27 ? 9.594 42.425 39.436 1.00 48.11 27 SER D CA 1
ATOM 2636 C C . SER D 1 27 ? 10.159 42.693 40.821 1.00 48.18 27 SER D C 1
ATOM 2637 O O . SER D 1 27 ? 10.894 43.659 41.007 1.00 48.79 27 SER D O 1
ATOM 2640 N N . ILE D 1 28 ? 9.783 41.869 41.796 1.00 48.77 28 ILE D N 1
ATOM 2641 C CA . ILE D 1 28 ? 10.281 42.008 43.159 1.00 49.29 28 ILE D CA 1
ATOM 2642 C C . ILE D 1 28 ? 11.803 42.138 43.096 1.00 49.37 28 ILE D C 1
ATOM 2643 O O . ILE D 1 28 ? 12.494 41.154 42.850 1.00 46.87 28 ILE D O 1
ATOM 2648 N N . ILE D 1 29 ? 12.335 43.337 43.332 1.00 50.64 29 ILE D N 1
ATOM 2649 C CA . ILE D 1 29 ? 13.772 43.466 43.202 1.00 53.58 29 ILE D CA 1
ATOM 2650 C C . ILE D 1 29 ? 14.674 42.838 44.252 1.00 54.54 29 ILE D C 1
ATOM 2651 O O . ILE D 1 29 ? 14.906 41.638 44.152 1.00 60.29 29 ILE D O 1
ATOM 2656 N N . PRO D 1 30 ? 15.173 43.584 45.267 1.00 50.58 30 PRO D N 1
ATOM 2657 C CA . PRO D 1 30 ? 16.044 42.806 46.157 1.00 46.71 30 PRO D CA 1
ATOM 2658 C C . PRO D 1 30 ? 15.523 41.368 46.210 1.00 44.39 30 PRO D C 1
ATOM 2659 O O . PRO D 1 30 ? 14.478 41.076 46.806 1.00 44.74 30 PRO D O 1
ATOM 2663 N N . ARG D 1 31 ? 16.219 40.487 45.497 1.00 42.41 31 ARG D N 1
ATOM 2664 C CA . ARG D 1 31 ? 15.809 39.096 45.406 1.00 39.94 31 ARG D CA 1
ATOM 2665 C C . ARG D 1 31 ? 15.776 38.488 46.783 1.00 39.20 31 ARG D C 1
ATOM 2666 O O . ARG D 1 31 ? 16.469 38.937 47.688 1.00 41.29 31 ARG D O 1
ATOM 2674 N N . ASN D 1 32 ? 14.973 37.452 46.931 1.00 37.80 32 ASN D N 1
ATOM 2675 C CA . ASN D 1 32 ? 14.866 36.772 48.192 1.00 34.84 32 ASN D CA 1
ATOM 2676 C C . ASN D 1 32 ? 14.772 35.299 47.874 1.00 33.43 32 ASN D C 1
ATOM 2677 O O . ASN D 1 32 ? 13.679 34.730 47.754 1.00 30.43 32 ASN D O 1
ATOM 2682 N N . TYR D 1 33 ? 15.927 34.675 47.741 1.00 33.70 33 TYR D N 1
ATOM 2683 C CA . TYR D 1 33 ? 15.963 33.277 47.371 1.00 37.61 33 TYR D CA 1
ATOM 2684 C C . TYR D 1 33 ? 15.276 32.315 48.307 1.00 41.14 33 TYR D C 1
ATOM 2685 O O . TYR D 1 33 ? 14.826 31.257 47.878 1.00 43.55 33 TYR D O 1
ATOM 2694 N N . ARG D 1 34 ? 15.172 32.660 49.583 1.00 43.33 34 ARG D N 1
ATOM 2695 C CA . ARG D 1 34 ? 14.532 31.743 50.516 1.00 42.74 34 ARG D CA 1
ATOM 2696 C C . ARG D 1 34 ? 13.021 31.937 50.628 1.00 40.73 34 ARG D C 1
ATOM 2697 O O . ARG D 1 34 ? 12.283 31.018 50.982 1.00 41.96 34 ARG D O 1
ATOM 2705 N N . LYS D 1 35 ? 12.567 33.124 50.266 1.00 37.20 35 LYS D N 1
ATOM 2706 C CA . LYS D 1 35 ? 11.162 33.462 50.326 1.00 37.34 35 LYS D CA 1
ATOM 2707 C C . LYS D 1 35 ? 1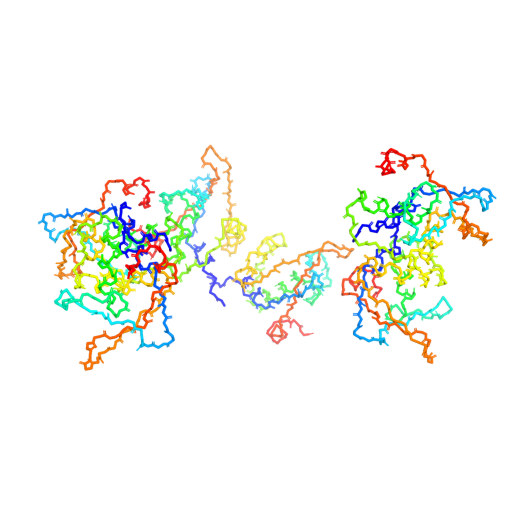0.378 33.203 49.039 1.00 40.84 35 LYS D C 1
ATOM 2708 O O . LYS D 1 35 ? 9.264 32.667 49.080 1.00 43.43 35 LYS D O 1
ATOM 2714 N N . TYR D 1 36 ? 10.935 33.588 47.892 1.00 42.16 36 TYR D N 1
ATOM 2715 C CA . TYR D 1 36 ? 10.226 33.376 46.633 1.00 41.02 36 TYR D CA 1
ATOM 2716 C C . TYR D 1 36 ? 10.766 32.242 45.768 1.00 40.58 36 TYR D C 1
ATOM 2717 O O . TYR D 1 36 ? 11.946 32.200 45.411 1.00 42.04 36 TYR D O 1
ATOM 2726 N N . LEU D 1 37 ? 9.862 31.326 45.438 1.00 39.93 37 LEU D N 1
ATOM 2727 C CA . LEU D 1 37 ? 10.168 30.154 44.633 1.00 38.65 37 LEU D CA 1
ATOM 2728 C C . LEU D 1 37 ? 10.834 30.554 43.334 1.00 38.96 37 LEU D C 1
ATOM 2729 O O . LEU D 1 37 ? 11.859 29.989 42.942 1.00 39.13 37 LEU D O 1
ATOM 2734 N N . TYR D 1 38 ? 10.239 31.529 42.655 1.00 38.45 38 TYR D N 1
ATOM 2735 C CA . TYR D 1 38 ? 10.797 31.967 41.399 1.00 38.98 38 TYR D CA 1
ATOM 2736 C C . TYR D 1 38 ? 12.227 32.476 41.570 1.00 38.01 38 TYR D C 1
ATOM 2737 O O . TYR D 1 38 ? 13.088 32.209 40.733 1.00 37.87 38 TYR D O 1
ATOM 2746 N N . HIS D 1 39 ? 12.477 33.221 42.647 1.00 35.65 39 HIS D N 1
ATOM 2747 C CA . HIS D 1 39 ? 13.818 33.748 42.904 1.00 33.97 39 HIS D CA 1
ATOM 2748 C C . HIS D 1 39 ? 14.769 32.597 43.168 1.00 33.98 39 HIS D C 1
ATOM 2749 O O . HIS D 1 39 ? 15.907 32.597 42.701 1.00 34.63 39 HIS D O 1
ATOM 2756 N N . ALA D 1 40 ? 14.305 31.610 43.922 1.00 32.58 40 ALA D N 1
ATOM 2757 C CA . ALA D 1 40 ? 15.133 30.445 44.189 1.00 34.82 40 ALA D CA 1
ATOM 2758 C C . ALA D 1 40 ? 15.513 29.862 42.838 1.00 35.86 40 ALA D C 1
ATOM 2759 O O . ALA D 1 40 ? 16.680 29.541 42.586 1.00 36.50 40 ALA D O 1
ATOM 2761 N N . TYR D 1 41 ? 14.507 29.724 41.975 1.00 36.99 41 TYR D N 1
ATOM 2762 C CA . TYR D 1 41 ? 14.699 29.177 40.636 1.00 36.82 41 TYR D CA 1
ATOM 2763 C C . TYR D 1 41 ? 15.817 29.911 39.879 1.00 35.98 41 TYR D C 1
ATOM 2764 O O . TYR D 1 41 ? 16.786 29.287 39.422 1.00 34.23 41 TYR D O 1
ATOM 2773 N N . LEU D 1 42 ? 15.694 31.229 39.763 1.00 33.76 42 LEU D N 1
ATOM 2774 C CA . LEU D 1 42 ? 16.710 32.000 39.070 1.00 35.37 42 LEU D CA 1
ATOM 2775 C C . LEU D 1 42 ? 18.081 31.734 39.675 1.00 37.38 42 LEU D C 1
ATOM 2776 O O . LEU D 1 42 ? 19.053 31.526 38.955 1.00 40.58 42 LEU D O 1
ATOM 2781 N N . ALA D 1 43 ? 18.163 31.731 40.997 1.00 38.31 43 ALA D N 1
ATOM 2782 C CA . ALA D 1 43 ? 19.436 31.498 41.658 1.00 37.73 43 ALA D CA 1
ATOM 2783 C C . ALA D 1 43 ? 20.062 30.171 41.222 1.00 37.70 43 ALA D C 1
ATOM 2784 O O . ALA D 1 43 ? 21.274 30.094 40.985 1.00 38.00 43 ALA D O 1
ATOM 2786 N N . TYR D 1 44 ? 19.227 29.142 41.110 1.00 36.08 44 TYR D N 1
ATOM 2787 C CA . TYR D 1 44 ? 19.675 27.821 40.710 1.00 36.84 44 TYR D CA 1
ATOM 2788 C C . TYR D 1 44 ? 20.216 27.827 39.296 1.00 35.93 44 TYR D C 1
ATOM 2789 O O . TYR D 1 44 ? 21.370 27.449 39.062 1.00 34.93 44 TYR D O 1
ATOM 2798 N N . MET D 1 45 ? 19.370 28.232 38.347 1.00 35.24 45 MET D N 1
ATOM 2799 C CA . MET D 1 45 ? 19.785 28.303 36.936 1.00 33.57 45 MET D CA 1
ATOM 2800 C C . MET D 1 45 ? 21.121 29.038 36.841 1.00 33.08 45 MET D C 1
ATOM 2801 O O . MET D 1 45 ? 22.094 28.520 36.291 1.00 32.75 45 MET D O 1
ATOM 2806 N N . GLU D 1 46 ? 21.175 30.235 37.404 1.00 32.32 46 GLU D N 1
ATOM 2807 C CA . GLU D 1 46 ? 22.387 31.020 37.365 1.00 33.61 46 GLU D CA 1
ATOM 2808 C C . GLU D 1 46 ? 23.556 30.254 37.949 1.00 35.26 46 GLU D C 1
ATOM 2809 O O . GLU D 1 46 ? 24.651 30.262 37.410 1.00 35.42 46 GLU D O 1
ATOM 2815 N N . ALA D 1 47 ? 23.318 29.601 39.073 1.00 38.87 47 ALA D N 1
ATOM 2816 C CA . ALA D 1 47 ? 24.357 28.832 39.746 1.00 41.71 47 ALA D CA 1
ATOM 2817 C C . ALA D 1 47 ? 24.849 27.722 38.847 1.00 44.48 47 ALA D C 1
ATOM 2818 O O . ALA D 1 47 ? 25.987 27.281 38.978 1.00 45.68 47 ALA D O 1
ATOM 2820 N N . ASN D 1 48 ? 23.997 27.255 37.941 1.00 45.93 48 ASN D N 1
ATOM 2821 C CA . ASN D 1 48 ? 24.430 26.190 37.059 1.00 47.51 48 ASN D CA 1
ATOM 2822 C C . ASN D 1 48 ? 24.739 26.631 35.628 1.00 48.01 48 ASN D C 1
ATOM 2823 O O . ASN D 1 48 ? 24.764 25.819 34.705 1.00 48.87 48 ASN D O 1
ATOM 2828 N N . GLY D 1 49 ? 24.982 27.924 35.455 1.00 48.10 49 GLY D N 1
ATOM 2829 C CA . GLY D 1 49 ? 25.350 28.443 34.150 1.00 51.90 49 GLY D CA 1
ATOM 2830 C C . GLY D 1 49 ? 24.322 28.566 33.045 1.00 53.73 49 GLY D C 1
ATOM 2831 O O . GLY D 1 49 ? 24.659 28.410 31.873 1.00 55.27 49 GLY D O 1
ATOM 2832 N N . TYR D 1 50 ? 23.077 28.843 33.397 1.00 54.10 50 TYR D N 1
ATOM 2833 C CA . TYR D 1 50 ? 22.057 29.013 32.385 1.00 56.08 50 TYR D CA 1
ATOM 2834 C C . TYR D 1 50 ? 21.646 30.463 32.369 1.00 58.29 50 TYR D C 1
ATOM 2835 O O . TYR D 1 50 ? 21.250 31.023 33.386 1.00 59.65 50 TYR D O 1
ATOM 2844 N N . ARG D 1 51 ? 21.776 31.069 31.200 1.00 59.44 51 ARG D N 1
ATOM 2845 C CA . ARG D 1 51 ? 21.453 32.471 30.985 1.00 60.20 51 ARG D CA 1
ATOM 2846 C C . ARG D 1 51 ? 19.979 32.587 30.585 1.00 60.55 51 ARG D C 1
ATOM 2847 O O . ARG D 1 51 ? 19.340 33.621 30.783 1.00 60.54 51 ARG D O 1
ATOM 2855 N N . ASN D 1 52 ? 19.441 31.500 30.044 1.00 60.87 52 ASN D N 1
ATOM 2856 C CA . ASN D 1 52 ? 18.058 31.477 29.585 1.00 60.84 52 ASN D CA 1
ATOM 2857 C C . ASN D 1 52 ? 17.153 30.697 30.529 1.00 58.26 52 ASN D C 1
ATOM 2858 O O . ASN D 1 52 ? 17.232 29.459 30.611 1.00 58.20 52 ASN D O 1
ATOM 2863 N N . VAL D 1 53 ? 16.287 31.435 31.227 1.00 53.87 53 VAL D N 1
ATOM 2864 C CA . VAL D 1 53 ? 15.369 30.851 32.214 1.00 50.62 53 VAL D CA 1
ATOM 2865 C C . VAL D 1 53 ? 13.895 30.958 31.854 1.00 48.50 53 VAL D C 1
ATOM 2866 O O . VAL D 1 53 ? 13.482 31.894 31.175 1.00 47.34 53 VAL D O 1
ATOM 2870 N N . LEU D 1 54 ? 13.101 30.007 32.336 1.00 47.60 54 LEU D N 1
ATOM 2871 C CA . LEU D 1 54 ? 11.667 30.019 32.080 1.00 47.37 54 LEU D CA 1
ATOM 2872 C C . LEU D 1 54 ? 11.057 31.261 32.683 1.00 47.33 54 LEU D C 1
ATOM 2873 O O . LEU D 1 54 ? 11.465 31.700 33.751 1.00 46.71 54 LEU D O 1
ATOM 2878 N N . SER D 1 55 ? 10.081 31.830 31.997 1.00 46.69 55 SER D N 1
ATOM 2879 C CA . SER D 1 55 ? 9.412 33.015 32.503 1.00 46.89 55 SER D CA 1
ATOM 2880 C C . SER D 1 55 ? 8.584 32.564 33.681 1.00 45.44 55 SER D C 1
ATOM 2881 O O . SER D 1 55 ? 8.398 31.364 33.893 1.00 43.75 55 SER D O 1
ATOM 2884 N N . LEU D 1 56 ? 8.079 33.522 34.442 1.00 45.06 56 LEU D N 1
ATOM 2885 C CA . LEU D 1 56 ? 7.252 33.189 35.590 1.00 46.18 56 LEU D CA 1
ATOM 2886 C C . LEU D 1 56 ? 6.070 32.369 35.079 1.00 46.69 56 LEU D C 1
ATOM 2887 O O . LEU D 1 56 ? 5.771 31.290 35.610 1.00 46.57 56 LEU D O 1
ATOM 2892 N N . LYS D 1 57 ? 5.414 32.885 34.037 1.00 46.59 57 LYS D N 1
ATOM 2893 C CA . LYS D 1 57 ? 4.253 32.215 33.444 1.00 48.01 57 LYS D CA 1
ATOM 2894 C C . LYS D 1 57 ? 4.571 30.766 33.084 1.00 47.87 57 LYS D C 1
ATOM 2895 O O . LYS D 1 57 ? 3.852 29.836 33.482 1.00 47.51 57 LYS D O 1
ATOM 2901 N N . MET D 1 58 ? 5.654 30.585 32.334 1.00 47.13 58 MET D N 1
ATOM 2902 C CA . MET D 1 58 ? 6.076 29.264 31.907 1.00 46.65 58 MET D CA 1
ATOM 2903 C C . MET D 1 58 ? 6.431 28.407 33.105 1.00 45.40 58 MET D C 1
ATOM 2904 O O . MET D 1 58 ? 5.967 27.272 33.225 1.00 45.86 58 MET D O 1
ATOM 2909 N N . PHE D 1 59 ? 7.243 28.961 33.998 1.00 43.53 59 PHE D N 1
ATOM 2910 C CA . PHE D 1 59 ? 7.657 28.236 35.194 1.00 42.68 59 PHE D CA 1
ATOM 2911 C C . PHE D 1 59 ? 6.440 27.793 35.965 1.00 42.48 59 PHE D C 1
ATOM 2912 O O . PHE D 1 59 ? 6.348 26.644 36.409 1.00 42.04 59 PHE D O 1
ATOM 2920 N N . GLY D 1 60 ? 5.513 28.727 36.134 1.00 40.79 60 GLY D N 1
ATOM 2921 C CA . GLY D 1 60 ? 4.301 28.417 36.855 1.00 41.71 60 GLY D CA 1
ATOM 2922 C C . GLY D 1 60 ? 3.595 27.192 36.304 1.00 43.97 60 GLY D C 1
ATOM 2923 O O . GLY D 1 60 ? 3.264 26.268 37.066 1.00 43.67 60 GLY D O 1
ATOM 2924 N N . LEU D 1 61 ? 3.366 27.184 34.987 1.00 44.49 61 LEU D N 1
ATOM 2925 C CA . LEU D 1 61 ? 2.701 26.070 34.320 1.00 44.02 61 LEU D CA 1
ATOM 2926 C C . LEU D 1 61 ? 3.398 24.733 34.533 1.00 43.38 61 LEU D C 1
ATOM 2927 O O . LEU D 1 61 ? 2.759 23.711 34.813 1.00 42.90 61 LEU D O 1
ATOM 2932 N N . GLY D 1 62 ? 4.718 24.743 34.389 1.00 43.48 62 GLY D N 1
ATOM 2933 C CA . GLY D 1 62 ? 5.481 23.518 34.542 1.00 44.57 62 GLY D CA 1
ATOM 2934 C C . GLY D 1 62 ? 5.477 22.955 35.943 1.00 44.63 62 GLY D C 1
ATOM 2935 O O . GLY D 1 62 ? 5.314 21.740 36.137 1.00 44.21 62 GLY D O 1
ATOM 2936 N N . LEU D 1 63 ? 5.648 23.849 36.916 1.00 44.88 63 LEU D N 1
ATOM 2937 C CA . LEU D 1 63 ? 5.707 23.478 38.329 1.00 45.82 63 LEU D CA 1
ATOM 2938 C C . LEU D 1 63 ? 4.838 22.268 38.705 1.00 47.92 63 LEU D C 1
ATOM 2939 O O . LEU D 1 63 ? 5.366 21.206 39.020 1.00 49.69 63 LEU D O 1
ATOM 2944 N N . PRO D 1 64 ? 3.497 22.406 38.660 1.00 49.64 64 PRO D N 1
ATOM 2945 C CA . PRO D 1 64 ? 2.639 21.273 39.018 1.00 50.45 64 PRO D CA 1
ATOM 2946 C C . PRO D 1 64 ? 2.995 19.968 38.328 1.00 51.93 64 PRO D C 1
ATOM 2947 O O . PRO D 1 64 ? 2.987 18.909 38.966 1.00 52.79 64 PRO D O 1
ATOM 2951 N N . VAL D 1 65 ? 3.316 20.043 37.036 1.00 51.62 65 VAL D N 1
ATOM 2952 C CA . VAL D 1 65 ? 3.658 18.842 36.275 1.00 52.73 65 VAL D CA 1
ATOM 2953 C C . VAL D 1 65 ? 4.943 18.181 36.774 1.00 51.91 65 VAL D C 1
ATOM 2954 O O . VAL D 1 65 ? 4.929 17.010 37.169 1.00 53.02 65 VAL D O 1
ATOM 2958 N N . MET D 1 66 ? 6.048 18.923 36.758 1.00 49.05 66 MET D N 1
ATOM 2959 C CA . MET D 1 66 ? 7.324 18.373 37.210 1.00 48.61 66 MET D CA 1
ATOM 2960 C C . MET D 1 66 ? 7.261 17.841 38.645 1.00 50.89 66 MET D C 1
ATOM 2961 O O . MET D 1 66 ? 7.921 16.855 38.985 1.00 51.53 66 MET D O 1
ATOM 2966 N N . LEU D 1 67 ? 6.468 18.494 39.489 1.00 51.92 67 LEU D N 1
ATOM 2967 C CA . LEU D 1 67 ? 6.323 18.056 40.872 1.00 51.06 67 LEU D CA 1
ATOM 2968 C C . LEU D 1 67 ? 5.660 16.683 40.880 1.00 52.63 67 LEU D C 1
ATOM 2969 O O . LEU D 1 67 ? 6.107 15.767 41.580 1.00 52.48 67 LEU D O 1
ATOM 2974 N N . LYS D 1 68 ? 4.600 16.531 40.088 1.00 54.28 68 LYS D N 1
ATOM 2975 C CA . LYS D 1 68 ? 3.916 15.244 40.027 1.00 55.62 68 LYS D CA 1
ATOM 2976 C C . LYS D 1 68 ? 4.920 14.188 39.539 1.00 54.95 68 LYS D C 1
ATOM 2977 O O . LYS D 1 68 ? 4.889 13.037 39.985 1.00 51.99 68 LYS D O 1
ATOM 2983 N N . GLU D 1 69 ? 5.817 14.602 38.641 1.00 55.39 69 GLU D N 1
ATOM 2984 C CA . GLU D 1 69 ? 6.864 13.735 38.101 1.00 56.42 69 GLU D CA 1
ATOM 2985 C C . GLU D 1 69 ? 7.709 13.183 39.239 1.00 55.91 69 GLU D C 1
ATOM 2986 O O . GLU D 1 69 ? 8.192 12.052 39.193 1.00 55.60 69 GLU D O 1
ATOM 2992 N N . TYR D 1 70 ? 7.916 14.014 40.249 1.00 56.15 70 TYR D N 1
ATOM 2993 C CA . TYR D 1 70 ? 8.706 13.608 41.403 1.00 56.66 70 TYR D CA 1
ATOM 2994 C C . TYR D 1 70 ? 7.807 12.964 42.447 1.00 56.41 70 TYR D C 1
ATOM 2995 O O . TYR D 1 70 ? 8.264 12.594 43.527 1.00 55.74 70 TYR D O 1
ATOM 3004 N N . GLY D 1 71 ? 6.521 12.849 42.119 1.00 56.94 71 GLY D N 1
ATOM 3005 C CA . GLY D 1 71 ? 5.570 12.253 43.041 1.00 57.38 71 GLY D CA 1
ATOM 3006 C C . GLY D 1 71 ? 5.133 13.152 44.192 1.00 57.36 71 GLY D C 1
ATOM 3007 O O . GLY D 1 71 ? 4.823 12.672 45.283 1.00 56.75 71 GLY D O 1
ATOM 3008 N N . LEU D 1 72 ? 5.108 14.459 43.962 1.00 57.73 72 LEU D N 1
ATOM 3009 C CA . LEU D 1 72 ? 4.691 15.389 45.008 1.00 57.08 72 LEU D CA 1
ATOM 3010 C C . LEU D 1 72 ? 3.418 16.097 44.595 1.00 57.75 72 LEU D C 1
ATOM 3011 O O . LEU D 1 72 ? 3.119 16.222 43.402 1.00 57.85 72 LEU D O 1
ATOM 3016 N N . ASN D 1 73 ? 2.666 16.565 45.583 1.00 59.74 73 ASN D N 1
ATOM 3017 C CA . ASN D 1 73 ? 1.405 17.246 45.302 1.00 62.86 73 ASN D CA 1
ATOM 3018 C C . ASN D 1 73 ? 1.485 18.751 45.538 1.00 63.10 73 ASN D C 1
ATOM 3019 O O . ASN D 1 73 ? 1.523 19.231 46.686 1.00 62.42 73 ASN D O 1
ATOM 3024 N N . TYR D 1 74 ? 1.512 19.490 44.431 1.00 62.14 74 TYR D N 1
ATOM 3025 C CA . TYR D 1 74 ? 1.592 20.945 44.472 1.00 61.49 74 TYR D CA 1
ATOM 3026 C C . TYR D 1 74 ? 0.329 21.551 45.063 1.00 62.71 74 TYR D C 1
ATOM 3027 O O . TYR D 1 74 ? -0.780 21.085 44.790 1.00 62.95 74 TYR D O 1
ATOM 3036 N N . GLU D 1 75 ? 0.511 22.593 45.868 1.00 63.19 75 GLU D N 1
ATOM 3037 C CA . GLU D 1 75 ? -0.598 23.291 46.503 1.00 64.57 75 GLU D CA 1
ATOM 3038 C C . GLU D 1 75 ? -0.346 24.788 46.602 1.00 64.83 75 GLU D C 1
ATOM 3039 O O . GLU D 1 75 ? 0.600 25.234 47.249 1.00 64.58 75 GLU D O 1
ATOM 3045 N N . LYS D 1 76 ? -1.207 25.562 45.955 1.00 64.53 76 LYS D N 1
ATOM 3046 C CA . LYS D 1 76 ? -1.095 27.006 45.955 1.00 64.38 76 LYS D CA 1
ATOM 3047 C C . LYS D 1 76 ? -2.221 27.594 46.788 1.00 64.79 76 LYS D C 1
ATOM 3048 O O . LYS D 1 76 ? -3.143 26.891 47.174 1.00 65.65 76 LYS D O 1
ATOM 3054 N N . ARG D 1 77 ? -2.145 28.894 47.044 1.00 65.17 77 ARG D N 1
ATOM 3055 C CA . ARG D 1 77 ? -3.153 29.607 47.826 1.00 64.05 77 ARG D CA 1
ATOM 3056 C C . ARG D 1 77 ? -2.992 31.123 47.646 1.00 64.04 77 ARG D C 1
ATOM 3057 O O . ARG D 1 77 ? -1.900 31.654 47.876 1.00 64.62 77 ARG D O 1
ATOM 3065 N N . HIS D 1 78 ? -4.067 31.808 47.238 1.00 63.25 78 HIS D N 1
ATOM 3066 C CA . HIS D 1 78 ? -4.046 33.269 47.046 1.00 63.79 78 HIS D CA 1
ATOM 3067 C C . HIS D 1 78 ? -3.983 33.946 48.427 1.00 65.02 78 HIS D C 1
ATOM 3068 O O . HIS D 1 78 ? -4.727 33.577 49.332 1.00 65.51 78 HIS D O 1
ATOM 3070 N N . THR D 1 79 ? -3.095 34.923 48.600 1.00 65.37 79 THR D N 1
ATOM 3071 C CA . THR D 1 79 ? -2.947 35.580 49.899 1.00 65.56 79 THR D CA 1
ATOM 3072 C C . THR D 1 79 ? -2.634 37.073 49.813 1.00 65.87 79 THR D C 1
ATOM 3073 O O . THR D 1 79 ? -2.344 37.607 48.737 1.00 65.53 79 THR D O 1
ATOM 3077 N N . LYS D 1 80 ? -2.699 37.731 50.970 1.00 65.53 80 LYS D N 1
ATOM 3078 C CA . LYS D 1 80 ? -2.418 39.159 51.080 1.00 66.27 80 LYS D CA 1
ATOM 3079 C C . LYS D 1 80 ? -1.057 39.446 50.454 1.00 67.02 80 LYS D C 1
ATOM 3080 O O . LYS D 1 80 ? -0.817 40.536 49.920 1.00 67.49 80 LYS D O 1
ATOM 3082 N N . GLN D 1 81 ? -0.164 38.462 50.535 1.00 66.61 81 GLN D N 1
ATOM 3083 C CA . GLN D 1 81 ? 1.161 38.601 49.951 1.00 66.89 81 GLN D CA 1
ATOM 3084 C C . GLN D 1 81 ? 1.053 38.319 48.429 1.00 67.00 81 GLN D C 1
ATOM 3085 O O . GLN D 1 81 ? 1.473 39.137 47.596 1.00 67.68 81 GLN D O 1
ATOM 3087 N N . GLY D 1 82 ? 0.460 37.182 48.071 1.00 65.62 82 GLY D N 1
ATOM 3088 C CA . GLY D 1 82 ? 0.301 36.834 46.665 1.00 63.31 82 GLY D CA 1
ATOM 3089 C C . GLY D 1 82 ? -0.101 35.375 46.586 1.00 61.84 82 GLY D C 1
ATOM 3090 O O . GLY D 1 82 ? -1.129 34.979 47.115 1.00 62.74 82 GLY D O 1
ATOM 3091 N N . ILE D 1 83 ? 0.687 34.561 45.911 1.00 57.92 83 ILE D N 1
ATOM 3092 C CA . ILE D 1 83 ? 0.361 33.154 45.867 1.00 54.86 83 ILE D CA 1
ATOM 3093 C C . ILE D 1 83 ? 1.384 32.478 46.730 1.00 54.63 83 ILE D C 1
ATOM 3094 O O . ILE D 1 83 ? 2.582 32.662 46.536 1.00 55.01 83 ILE D O 1
ATOM 3099 N N . GLN D 1 84 ? 0.916 31.710 47.701 1.00 54.83 84 GLN D N 1
ATOM 3100 C CA . GLN D 1 84 ? 1.813 30.993 48.592 1.00 54.96 84 GLN D CA 1
ATOM 3101 C C . GLN D 1 84 ? 1.679 29.510 48.318 1.00 54.82 84 GLN D C 1
ATOM 3102 O O . GLN D 1 84 ? 0.571 28.993 48.138 1.00 56.17 84 GLN D O 1
ATOM 3108 N N . THR D 1 85 ? 2.826 28.840 48.308 1.00 54.51 85 THR D N 1
ATOM 3109 C CA . THR D 1 85 ? 2.929 27.419 48.004 1.00 53.52 85 THR D CA 1
ATOM 3110 C C . THR D 1 85 ? 3.046 26.559 49.258 1.00 53.12 85 THR D C 1
ATOM 3111 O O . THR D 1 85 ? 3.079 27.080 50.369 1.00 54.24 85 THR D O 1
ATOM 3115 N N . ASN D 1 86 ? 3.098 25.245 49.071 1.00 50.92 86 ASN D N 1
ATOM 3116 C CA . ASN D 1 86 ? 3.271 24.319 50.176 1.00 49.86 86 ASN D CA 1
ATOM 3117 C C . ASN D 1 86 ? 4.646 23.697 49.948 1.00 48.99 86 ASN D C 1
ATOM 3118 O O . ASN D 1 86 ? 4.854 22.510 50.211 1.00 50.12 86 ASN D O 1
ATOM 3123 N N . LEU D 1 87 ? 5.586 24.507 49.463 1.00 46.69 87 LEU D N 1
ATOM 3124 C CA . LEU D 1 87 ? 6.913 24.000 49.150 1.00 44.10 87 LEU D CA 1
ATOM 3125 C C . LEU D 1 87 ? 8.067 24.657 49.886 1.00 43.03 87 LEU D C 1
ATOM 3126 O O . LEU D 1 87 ? 8.020 25.852 50.189 1.00 41.82 87 LEU D O 1
ATOM 3131 N N . THR D 1 88 ? 9.108 23.870 50.153 1.00 41.26 88 THR D N 1
ATOM 3132 C CA . THR D 1 88 ? 10.321 24.371 50.800 1.00 42.21 88 THR D CA 1
ATOM 3133 C C . THR D 1 88 ? 11.537 23.720 50.180 1.00 42.26 88 THR D C 1
ATOM 3134 O O . THR D 1 88 ? 11.454 22.620 49.639 1.00 43.49 88 THR D O 1
ATOM 3138 N N . LEU D 1 89 ? 12.678 24.385 50.304 1.00 40.69 89 LEU D N 1
ATOM 3139 C CA . LEU D 1 89 ? 13.922 23.866 49.751 1.00 39.25 89 LEU D CA 1
ATOM 3140 C C . LEU D 1 89 ? 14.524 22.779 50.609 1.00 38.46 89 LEU D C 1
ATOM 3141 O O . LEU D 1 89 ? 14.643 22.936 51.823 1.00 39.97 89 LEU D O 1
ATOM 3146 N N . LYS D 1 90 ? 14.900 21.675 49.984 1.00 38.35 90 LYS D N 1
ATOM 3147 C CA . LYS D 1 90 ? 15.534 20.589 50.709 1.00 40.23 90 LYS D CA 1
ATOM 3148 C C . LYS D 1 90 ? 16.845 21.110 51.266 1.00 41.76 90 LYS D C 1
ATOM 3149 O O . LYS D 1 90 ? 17.322 22.167 50.870 1.00 40.99 90 LYS D O 1
ATOM 3155 N N . GLU D 1 91 ? 17.438 20.346 52.170 1.00 45.84 91 GLU D N 1
ATOM 3156 C CA . GLU D 1 91 ? 18.688 20.737 52.796 1.00 49.52 91 GLU D CA 1
ATOM 3157 C C . GLU D 1 91 ? 19.813 20.943 51.806 1.00 51.10 91 GLU D C 1
ATOM 3158 O O . GLU D 1 91 ? 20.479 21.981 51.790 1.00 53.16 91 GLU D O 1
ATOM 3164 N N . GLU D 1 92 ? 20.034 19.935 50.981 1.00 52.08 92 GLU D N 1
ATOM 3165 C CA . GLU D 1 92 ? 21.118 19.997 50.013 1.00 53.04 92 GLU D CA 1
ATOM 3166 C C . GLU D 1 92 ? 21.163 21.315 49.260 1.00 50.57 92 GLU D C 1
ATOM 3167 O O . GLU D 1 92 ? 22.219 21.729 48.795 1.00 49.79 92 GLU D O 1
ATOM 3173 N N . SER D 1 93 ? 20.020 21.976 49.147 1.00 47.14 93 SER D N 1
ATOM 3174 C CA . SER D 1 93 ? 19.977 23.238 48.450 1.00 45.13 93 SER D CA 1
ATOM 3175 C C . SER D 1 93 ? 20.995 24.190 49.038 1.00 45.78 93 SER D C 1
ATOM 3176 O O . SER D 1 93 ? 21.749 24.837 48.304 1.00 48.46 93 SER D O 1
ATOM 3179 N N . TYR D 1 94 ? 21.020 24.256 50.368 1.00 42.61 94 TYR D N 1
ATOM 3180 C CA . TYR D 1 94 ? 21.904 25.160 51.085 1.00 39.36 94 TYR D CA 1
ATOM 3181 C C . TYR D 1 94 ? 23.367 25.075 50.747 1.00 39.98 94 TYR D C 1
ATOM 3182 O O . TYR D 1 94 ? 24.043 26.116 50.589 1.00 40.11 94 TYR D O 1
ATOM 3191 N N . GLY D 1 95 ? 23.862 23.853 50.628 1.00 40.27 95 GLY D N 1
ATOM 3192 C CA . GLY D 1 95 ? 25.263 23.686 50.287 1.00 43.32 95 GLY D CA 1
ATOM 3193 C C . GLY D 1 95 ? 25.559 23.720 48.789 1.00 44.74 95 GLY D C 1
ATOM 3194 O O . GLY D 1 95 ? 26.620 24.202 48.373 1.00 45.55 95 GLY D O 1
ATOM 3195 N N . ASP D 1 96 ? 24.621 23.219 47.982 1.00 44.40 96 ASP D N 1
ATOM 3196 C CA . ASP D 1 96 ? 24.792 23.175 46.531 1.00 42.12 96 ASP D CA 1
ATOM 3197 C C . ASP D 1 96 ? 24.767 24.493 45.807 1.00 41.17 96 ASP D C 1
ATOM 3198 O O . ASP D 1 96 ? 25.744 24.844 45.166 1.00 42.53 96 ASP D O 1
ATOM 3203 N N . TRP D 1 97 ? 23.676 25.241 45.920 1.00 38.12 97 TRP D N 1
ATOM 3204 C CA . TRP D 1 97 ? 23.580 26.462 45.162 1.00 33.33 97 TRP D CA 1
ATOM 3205 C C . TRP D 1 97 ? 23.014 27.697 45.793 1.00 35.74 97 TRP D C 1
ATOM 3206 O O . TRP D 1 97 ? 23.297 28.796 45.330 1.00 39.02 97 TRP D O 1
ATOM 3217 N N . LEU D 1 98 ? 22.184 27.534 46.812 1.00 36.37 98 LEU D N 1
ATOM 3218 C CA . LEU D 1 98 ? 21.593 28.689 47.483 1.00 35.81 98 LEU D CA 1
ATOM 3219 C C . LEU D 1 98 ? 22.675 29.693 47.834 1.00 34.65 98 LEU D C 1
ATOM 3220 O O . LEU D 1 98 ? 23.675 29.338 48.465 1.00 34.74 98 LEU D O 1
ATOM 3225 N N . PRO D 1 99 ? 22.504 30.961 47.418 1.00 35.16 99 PRO D N 1
ATOM 3226 C CA . PRO D 1 99 ? 23.534 31.960 47.741 1.00 37.64 99 PRO D CA 1
ATOM 3227 C C . PRO D 1 99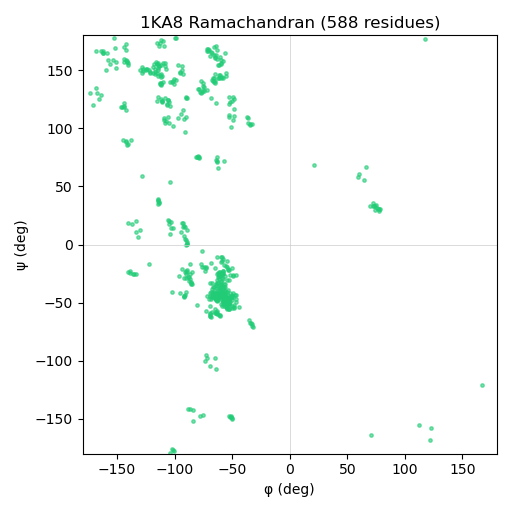 ? 23.717 32.126 49.255 1.00 38.97 99 PRO D C 1
ATOM 3228 O O . PRO D 1 99 ? 22.768 32.008 50.029 1.00 38.50 99 PRO D O 1
ATOM 3232 N N . LYS D 1 100 ? 24.947 32.389 49.674 1.00 40.43 100 LYS D N 1
ATOM 3233 C CA . LYS D 1 100 ? 25.251 32.576 51.084 1.00 41.02 100 LYS D CA 1
ATOM 3234 C C . LYS D 1 100 ? 25.269 34.058 51.428 1.00 42.46 100 LYS D C 1
ATOM 3235 O O . LYS D 1 100 ? 24.353 34.459 52.175 1.00 46.02 100 LYS D O 1
ATOM 3241 N N . ASP E 1 1 ? 70.763 35.709 6.401 1.00 67.74 1 ASP E N 1
ATOM 3242 C CA . ASP E 1 1 ? 70.199 37.008 5.910 1.00 69.69 1 ASP E CA 1
ATOM 3243 C C . ASP E 1 1 ? 68.828 37.289 6.521 1.00 69.79 1 ASP E C 1
ATOM 3244 O O . ASP E 1 1 ? 68.116 36.364 6.940 1.00 69.72 1 ASP E O 1
ATOM 3249 N N . ALA E 1 2 ? 68.471 38.570 6.562 1.00 68.61 2 ALA E N 1
ATOM 3250 C CA . ALA E 1 2 ? 67.197 39.008 7.116 1.00 67.79 2 ALA E CA 1
ATOM 3251 C C . ALA E 1 2 ? 66.104 39.164 6.039 1.00 67.23 2 ALA E C 1
ATOM 3252 O O . ALA E 1 2 ? 65.020 39.698 6.330 1.00 66.85 2 ALA E O 1
ATOM 3254 N N . ASP E 1 3 ? 66.399 38.678 4.821 1.00 65.37 3 ASP E N 1
ATOM 3255 C CA . ASP E 1 3 ? 65.527 38.735 3.630 1.00 61.16 3 ASP E CA 1
ATOM 3256 C C . ASP E 1 3 ? 64.425 39.795 3.645 1.00 56.91 3 ASP E C 1
ATOM 3257 O O . ASP E 1 3 ? 63.229 39.504 3.694 1.00 56.36 3 ASP E O 1
ATOM 3262 N N . PRO E 1 4 ? 64.837 41.052 3.580 1.00 52.76 4 PRO E N 1
ATOM 3263 C CA . PRO E 1 4 ? 64.036 42.269 3.575 1.00 52.06 4 PRO E CA 1
ATOM 3264 C C . PRO E 1 4 ? 63.081 42.341 2.387 1.00 52.60 4 PRO E C 1
ATOM 3265 O O . PRO E 1 4 ? 61.914 42.718 2.529 1.00 57.09 4 PRO E O 1
ATOM 3269 N N . THR E 1 5 ? 63.578 41.995 1.207 1.00 50.38 5 THR E N 1
ATOM 3270 C CA . THR E 1 5 ? 62.731 42.070 0.032 1.00 47.65 5 THR E CA 1
ATOM 3271 C C . THR E 1 5 ? 61.443 41.287 0.262 1.00 45.51 5 THR E C 1
ATOM 3272 O O . THR E 1 5 ? 60.353 41.726 -0.121 1.00 44.94 5 THR E O 1
ATOM 3276 N N . PHE E 1 6 ? 61.575 40.140 0.921 1.00 43.13 6 PHE E N 1
ATOM 3277 C CA . PHE E 1 6 ? 60.429 39.301 1.212 1.00 42.09 6 PHE E CA 1
ATOM 3278 C C . PHE E 1 6 ? 59.443 40.000 2.138 1.00 41.68 6 PHE E C 1
ATOM 3279 O O . PHE E 1 6 ? 58.239 39.984 1.882 1.00 41.40 6 PHE E O 1
ATOM 3287 N N . ASP E 1 7 ? 59.953 40.609 3.211 1.00 40.21 7 ASP E N 1
ATOM 3288 C CA . ASP E 1 7 ? 59.092 41.324 4.161 1.00 41.24 7 ASP E CA 1
ATOM 3289 C C . ASP E 1 7 ? 58.364 42.462 3.452 1.00 40.68 7 ASP E C 1
ATOM 3290 O O . ASP E 1 7 ? 57.173 42.656 3.654 1.00 41.03 7 ASP E O 1
ATOM 3295 N N . PHE E 1 8 ? 59.081 43.207 2.617 1.00 40.35 8 PHE E N 1
ATOM 3296 C CA . PHE E 1 8 ? 58.464 44.294 1.879 1.00 40.29 8 PHE E CA 1
ATOM 3297 C C . PHE E 1 8 ? 57.237 43.779 1.151 1.00 39.11 8 PHE E C 1
ATOM 3298 O O . PHE E 1 8 ? 56.166 44.376 1.195 1.00 37.92 8 PHE E O 1
ATOM 3306 N N . ILE E 1 9 ? 57.413 42.657 0.471 1.00 40.31 9 ILE E N 1
ATOM 3307 C CA . ILE E 1 9 ? 56.336 42.070 -0.284 1.00 41.08 9 ILE E CA 1
ATOM 3308 C C . ILE E 1 9 ? 55.168 41.743 0.634 1.00 40.91 9 ILE E C 1
ATOM 3309 O O . ILE E 1 9 ? 54.037 41.534 0.183 1.00 40.87 9 ILE E O 1
ATOM 3314 N N . GLY E 1 10 ? 55.443 41.747 1.933 1.00 39.94 10 GLY E N 1
ATOM 3315 C CA . GLY E 1 10 ? 54.401 41.487 2.904 1.00 37.21 10 GLY E CA 1
ATOM 3316 C C . GLY E 1 10 ? 53.436 42.662 3.020 1.00 38.14 10 GLY E C 1
ATOM 3317 O O . GLY E 1 10 ? 52.317 42.494 3.499 1.00 40.82 10 GLY E O 1
ATOM 3318 N N . TYR E 1 11 ? 53.863 43.844 2.585 1.00 36.85 11 TYR E N 1
ATOM 3319 C CA . TYR E 1 11 ? 53.034 45.050 2.626 1.00 39.64 11 TYR E CA 1
ATOM 3320 C C . TYR E 1 11 ? 52.228 45.241 1.345 1.00 42.28 11 TYR E C 1
ATOM 3321 O O . TYR E 1 11 ? 51.698 46.325 1.089 1.00 41.93 11 TYR E O 1
ATOM 3330 N N . LEU E 1 12 ? 52.133 44.192 0.537 1.00 44.51 12 LEU E N 1
ATOM 3331 C CA . LEU E 1 12 ? 51.428 44.291 -0.735 1.00 43.02 12 LEU E CA 1
ATOM 3332 C C . LEU E 1 12 ? 50.131 43.508 -0.842 1.00 43.20 12 LEU E C 1
ATOM 3333 O O . LEU E 1 12 ? 49.994 42.402 -0.315 1.00 40.52 12 LEU E O 1
ATOM 3338 N N . GLU E 1 13 ? 49.191 44.109 -1.557 1.00 46.27 13 GLU E N 1
ATOM 3339 C CA . GLU E 1 13 ? 47.882 43.535 -1.795 1.00 49.72 13 GLU E CA 1
ATOM 3340 C C . GLU E 1 13 ? 47.620 43.477 -3.286 1.00 49.00 13 GLU E C 1
ATOM 3341 O O . GLU E 1 13 ? 48.079 44.333 -4.034 1.00 48.04 13 GLU E O 1
ATOM 3347 N N . THR E 1 14 ? 46.829 42.492 -3.689 1.00 49.81 14 THR E N 1
ATOM 3348 C CA . THR E 1 14 ? 46.455 42.280 -5.082 1.00 51.24 14 THR E CA 1
ATOM 3349 C C . THR E 1 14 ? 45.107 42.943 -5.396 1.00 51.45 14 THR E C 1
ATOM 3350 O O . THR E 1 14 ? 44.239 43.042 -4.532 1.00 51.21 14 THR E O 1
ATOM 3354 N N . LEU E 1 15 ? 44.935 43.409 -6.624 1.00 52.65 15 LEU E N 1
ATOM 3355 C CA . LEU E 1 15 ? 43.670 44.011 -7.018 1.00 55.26 15 LEU E CA 1
ATOM 3356 C C . LEU E 1 15 ? 42.968 43.075 -8.000 1.00 56.81 15 LEU E C 1
ATOM 3357 O O . LEU E 1 15 ? 43.612 42.256 -8.661 1.00 57.41 15 LEU E O 1
ATOM 3362 N N . PRO E 1 16 ? 41.636 43.175 -8.103 1.00 57.94 16 PRO E N 1
ATOM 3363 C CA . PRO E 1 16 ? 40.908 42.310 -9.029 1.00 58.60 16 PRO E CA 1
ATOM 3364 C C . PRO E 1 16 ? 41.352 42.495 -10.486 1.00 58.28 16 PRO E C 1
ATOM 3365 O O . PRO E 1 16 ? 40.973 41.710 -11.346 1.00 58.13 16 PRO E O 1
ATOM 3369 N N . GLN E 1 17 ? 42.148 43.525 -10.767 1.00 58.07 17 GLN E N 1
ATOM 3370 C CA . GLN E 1 17 ? 42.645 43.749 -12.126 1.00 58.06 17 GLN E CA 1
ATOM 3371 C C . GLN E 1 17 ? 43.932 44.568 -12.157 1.00 58.07 17 GLN E C 1
ATOM 3372 O O . GLN E 1 17 ? 44.234 45.339 -11.242 1.00 57.19 17 GLN E O 1
ATOM 3378 N N . THR E 1 18 ? 44.690 44.384 -13.229 1.00 58.50 18 THR E N 1
ATOM 3379 C CA . THR E 1 18 ? 45.957 45.075 -13.401 1.00 59.50 18 THR E CA 1
ATOM 3380 C C . THR E 1 18 ? 45.815 46.605 -13.488 1.00 59.64 18 THR E C 1
ATOM 3381 O O . THR E 1 18 ? 46.007 47.209 -14.545 1.00 60.68 18 THR E O 1
ATOM 3385 N N . SER E 1 19 ? 45.487 47.237 -12.371 1.00 59.25 19 SER E N 1
ATOM 3386 C CA . SER E 1 19 ? 45.346 48.691 -12.366 1.00 58.37 19 SER E CA 1
ATOM 3387 C C . SER E 1 19 ? 46.075 49.314 -11.176 1.00 57.47 19 SER E C 1
ATOM 3388 O O . SER E 1 19 ? 45.906 50.498 -10.892 1.00 61.36 19 SER E O 1
ATOM 3391 N N . GLY E 1 20 ? 46.878 48.500 -10.492 1.00 52.67 20 GLY E N 1
ATOM 3392 C CA . GLY E 1 20 ? 47.629 48.963 -9.341 1.00 49.45 20 GLY E CA 1
ATOM 3393 C C . GLY E 1 20 ? 48.845 49.810 -9.659 1.00 47.71 20 GLY E C 1
ATOM 3394 O O . GLY E 1 20 ? 48.876 50.565 -10.628 1.00 49.34 20 GLY E O 1
ATOM 3395 N N . MET E 1 21 ? 49.866 49.674 -8.827 1.00 45.11 21 MET E N 1
ATOM 3396 C CA . MET E 1 21 ? 51.094 50.443 -8.986 1.00 43.06 21 MET E CA 1
ATOM 3397 C C . MET E 1 21 ? 51.852 50.094 -10.267 1.00 44.14 21 MET E C 1
ATOM 3398 O O . MET E 1 21 ? 51.604 49.065 -10.898 1.00 45.66 21 MET E O 1
ATOM 3403 N N . TYR E 1 22 ? 52.765 50.981 -10.652 1.00 43.98 22 TYR E N 1
ATOM 3404 C CA . TYR E 1 22 ? 53.616 50.801 -11.830 1.00 43.54 22 TYR E CA 1
ATOM 3405 C C . TYR E 1 22 ? 54.982 50.321 -11.372 1.00 43.11 22 TYR E C 1
ATOM 3406 O O . TYR E 1 22 ? 55.515 50.818 -10.391 1.00 48.07 22 TYR E O 1
ATOM 3415 N N . MET E 1 23 ? 55.569 49.369 -12.067 1.00 40.74 23 MET E N 1
ATOM 3416 C CA . MET E 1 23 ? 56.885 48.938 -11.652 1.00 37.89 23 MET E CA 1
ATOM 3417 C C . MET E 1 23 ? 57.864 49.946 -12.199 1.00 38.26 23 MET E C 1
ATOM 3418 O O . MET E 1 23 ? 58.527 49.662 -13.185 1.00 43.91 23 MET E O 1
ATOM 3423 N N . GLY E 1 24 ? 57.960 51.123 -11.603 1.00 34.68 24 GLY E N 1
ATOM 3424 C CA . GLY E 1 24 ? 58.896 52.113 -12.132 1.00 32.99 24 GLY E CA 1
ATOM 3425 C C . GLY E 1 24 ? 60.330 51.630 -12.371 1.00 30.95 24 GLY E C 1
ATOM 3426 O O . GLY E 1 24 ? 60.566 50.471 -12.681 1.00 31.98 24 GLY E O 1
ATOM 3427 N N . ASN E 1 25 ? 61.306 52.517 -12.241 1.00 31.38 25 ASN E N 1
ATOM 3428 C CA . ASN E 1 25 ? 62.704 52.121 -12.423 1.00 33.85 25 ASN E CA 1
ATOM 3429 C C . ASN E 1 25 ? 63.607 53.136 -11.724 1.00 35.29 25 ASN E C 1
ATOM 3430 O O . ASN E 1 25 ? 63.168 54.250 -11.401 1.00 35.53 25 ASN E O 1
ATOM 3435 N N . ALA E 1 26 ? 64.870 52.759 -11.521 1.00 35.16 26 ALA E N 1
ATOM 3436 C CA . ALA E 1 26 ? 65.844 53.614 -10.842 1.00 36.80 26 ALA E CA 1
ATOM 3437 C C . ALA E 1 26 ? 66.043 54.967 -11.504 1.00 40.79 26 ALA E C 1
ATOM 3438 O O . ALA E 1 26 ? 66.450 55.930 -10.867 1.00 42.32 26 ALA E O 1
ATOM 3440 N N . SER E 1 27 ? 65.755 55.033 -12.794 1.00 43.97 27 SER E N 1
ATOM 3441 C CA . SER E 1 27 ? 65.943 56.259 -13.552 1.00 44.59 27 SER E CA 1
ATOM 3442 C C . SER E 1 27 ? 64.953 57.362 -13.199 1.00 44.71 27 SER E C 1
ATOM 3443 O O . SER E 1 27 ? 65.362 58.513 -13.021 1.00 43.66 27 SER E O 1
ATOM 3446 N N . ILE E 1 28 ? 63.662 57.031 -13.112 1.00 44.38 28 ILE E N 1
ATOM 3447 C CA . ILE E 1 28 ? 62.663 58.048 -12.769 1.00 46.39 28 ILE E CA 1
ATOM 3448 C C . ILE E 1 28 ? 63.162 58.816 -11.556 1.00 50.04 28 ILE E C 1
ATOM 3449 O O . ILE E 1 28 ? 63.298 58.237 -10.466 1.00 50.58 28 ILE E O 1
ATOM 3454 N N . ILE E 1 29 ? 63.413 60.115 -11.730 1.00 52.51 29 ILE E N 1
ATOM 3455 C CA . ILE E 1 29 ? 63.951 60.895 -10.623 1.00 54.57 29 ILE E CA 1
ATOM 3456 C C . ILE E 1 29 ? 63.020 61.247 -9.491 1.00 55.96 29 ILE E C 1
ATOM 3457 O O . ILE E 1 29 ? 62.778 60.383 -8.649 1.00 59.61 29 ILE E O 1
ATOM 3462 N N . PRO E 1 30 ? 62.471 62.490 -9.436 1.00 53.22 30 PRO E N 1
ATOM 3463 C CA . PRO E 1 30 ? 61.600 62.687 -8.263 1.00 48.09 30 PRO E CA 1
ATOM 3464 C C . PRO E 1 30 ? 60.862 61.383 -8.005 1.00 45.16 30 PRO E C 1
ATOM 3465 O O . PRO E 1 30 ? 59.967 61.004 -8.761 1.00 46.39 30 PRO E O 1
ATOM 3469 N N . ARG E 1 31 ? 61.291 60.661 -6.972 1.00 41.04 31 ARG E N 1
ATOM 3470 C CA . ARG E 1 31 ? 60.687 59.378 -6.674 1.00 36.81 31 ARG E CA 1
ATOM 3471 C C . ARG E 1 31 ? 59.227 59.579 -6.399 1.00 36.84 31 ARG E C 1
ATOM 3472 O O . ARG E 1 31 ? 58.783 60.683 -6.085 1.00 37.49 31 ARG E O 1
ATOM 3480 N N . ASN E 1 32 ? 58.468 58.514 -6.539 1.00 35.84 32 ASN E N 1
ATOM 3481 C CA . ASN E 1 32 ? 57.071 58.598 -6.218 1.00 36.18 32 ASN E CA 1
ATOM 3482 C C . ASN E 1 32 ? 56.718 57.252 -5.636 1.00 37.96 32 ASN E C 1
ATOM 3483 O O . ASN E 1 32 ? 56.312 56.310 -6.339 1.00 38.62 32 ASN E O 1
ATOM 3488 N N . TYR E 1 33 ? 56.882 57.186 -4.320 1.00 38.67 33 TYR E N 1
ATOM 3489 C CA . TYR E 1 33 ? 56.684 55.965 -3.572 1.00 39.41 33 TYR E CA 1
ATOM 3490 C C . TYR E 1 33 ? 55.321 55.333 -3.655 1.00 41.27 33 TYR E C 1
ATOM 3491 O O . TYR E 1 33 ? 55.186 54.118 -3.506 1.00 42.22 33 TYR E O 1
ATOM 3500 N N . ARG E 1 34 ? 54.316 56.137 -3.942 1.00 43.56 34 ARG E N 1
ATOM 3501 C CA . ARG E 1 34 ? 52.978 55.584 -4.028 1.00 48.92 34 ARG E CA 1
ATOM 3502 C C . ARG E 1 34 ? 52.600 55.101 -5.436 1.00 48.75 34 ARG E C 1
ATOM 3503 O O . ARG E 1 34 ? 51.748 54.217 -5.593 1.00 49.84 34 ARG E O 1
ATOM 3511 N N . LYS E 1 35 ? 53.286 55.640 -6.445 1.00 46.70 35 LYS E N 1
ATOM 3512 C CA . LYS E 1 35 ? 53.035 55.292 -7.839 1.00 44.61 35 LYS E CA 1
ATOM 3513 C C . LYS E 1 35 ? 53.893 54.142 -8.365 1.00 43.80 35 LYS E C 1
ATOM 3514 O O . LYS E 1 35 ? 53.395 53.247 -9.044 1.00 41.80 35 LYS E O 1
ATOM 3520 N N . TYR E 1 36 ? 55.181 54.159 -8.050 1.00 41.46 36 TYR E N 1
ATOM 3521 C CA . TYR E 1 36 ? 56.049 53.111 -8.545 1.00 39.55 36 TYR E CA 1
ATOM 3522 C C . TYR E 1 36 ? 56.486 52.096 -7.505 1.00 39.07 36 TYR E C 1
ATOM 3523 O O . TYR E 1 36 ? 57.127 52.412 -6.505 1.00 38.37 36 TYR E O 1
ATOM 3532 N N . LEU E 1 37 ? 56.134 50.855 -7.781 1.00 38.08 37 LEU E N 1
ATOM 3533 C CA . LEU E 1 37 ? 56.459 49.749 -6.908 1.00 36.96 37 LEU E CA 1
ATOM 3534 C C . LEU E 1 37 ? 57.949 49.697 -6.581 1.00 34.75 37 LEU E C 1
ATOM 3535 O O . LEU E 1 37 ? 58.336 49.528 -5.437 1.00 36.83 37 LEU E O 1
ATOM 3540 N N . TYR E 1 38 ? 58.801 49.846 -7.572 1.00 33.44 38 TYR E N 1
ATOM 3541 C CA . TYR E 1 38 ? 60.214 49.780 -7.265 1.00 31.05 38 TYR E CA 1
ATOM 3542 C C . TYR E 1 38 ? 60.618 50.934 -6.329 1.00 32.47 38 TYR E C 1
ATOM 3543 O O . TYR E 1 38 ? 61.494 50.778 -5.471 1.00 33.58 38 TYR E O 1
ATOM 3552 N N . HIS E 1 39 ? 59.977 52.084 -6.501 1.00 32.15 39 HIS E N 1
ATOM 3553 C CA . HIS E 1 39 ? 60.257 53.250 -5.682 1.00 34.74 39 HIS E CA 1
ATOM 3554 C C . HIS E 1 39 ? 59.873 52.914 -4.249 1.00 36.18 39 HIS E C 1
ATOM 3555 O O . HIS E 1 39 ? 60.630 53.157 -3.298 1.00 34.54 39 HIS E O 1
ATOM 3562 N N . ALA E 1 40 ? 58.676 52.354 -4.111 1.00 34.86 40 ALA E N 1
ATOM 3563 C CA . ALA E 1 40 ? 58.169 51.948 -2.815 1.00 34.56 40 ALA E CA 1
ATOM 3564 C C . ALA E 1 40 ? 59.210 51.010 -2.183 1.00 34.70 40 ALA E C 1
ATOM 3565 O O . ALA E 1 40 ? 59.617 51.179 -1.031 1.00 35.31 40 ALA E O 1
ATOM 3567 N N . TYR E 1 41 ? 59.658 50.028 -2.949 1.00 33.03 41 TYR E N 1
ATOM 3568 C CA . TYR E 1 41 ? 60.653 49.097 -2.445 1.00 33.06 41 TYR E CA 1
ATOM 3569 C C . TYR E 1 41 ? 61.889 49.826 -1.901 1.00 34.57 41 TYR E C 1
ATOM 3570 O O . TYR E 1 41 ? 62.315 49.553 -0.778 1.00 35.36 41 TYR E O 1
ATOM 3579 N N . LEU E 1 42 ? 62.469 50.742 -2.682 1.00 34.36 42 LEU E N 1
ATOM 3580 C CA . LEU E 1 42 ? 63.645 51.494 -2.230 1.00 34.25 42 LEU E CA 1
ATOM 3581 C C . LEU E 1 42 ? 63.354 52.144 -0.872 1.00 35.55 42 LEU E C 1
ATOM 3582 O O . LEU E 1 42 ? 64.172 52.062 0.064 1.00 34.58 42 LEU E O 1
ATOM 3587 N N . ALA E 1 43 ? 62.183 52.788 -0.782 1.00 34.96 43 ALA E N 1
ATOM 3588 C CA . ALA E 1 43 ? 61.741 53.470 0.440 1.00 34.63 43 ALA E CA 1
ATOM 3589 C C . ALA E 1 43 ? 61.765 52.538 1.653 1.00 35.21 43 ALA E C 1
ATOM 3590 O O . ALA E 1 43 ? 62.273 52.896 2.711 1.00 32.68 43 ALA E O 1
ATOM 3592 N N . TYR E 1 44 ? 61.205 51.345 1.496 1.00 33.57 44 TYR E N 1
ATOM 3593 C CA . TYR E 1 44 ? 61.177 50.384 2.577 1.00 32.28 44 TYR E CA 1
ATOM 3594 C C . TYR E 1 44 ? 62.570 49.964 2.989 1.00 33.56 44 TYR E C 1
ATOM 3595 O O . TYR E 1 44 ? 62.946 50.131 4.139 1.00 35.95 44 TYR E O 1
ATOM 3604 N N . MET E 1 45 ? 63.328 49.390 2.060 1.00 35.45 45 MET E N 1
ATOM 3605 C CA . MET E 1 45 ? 64.700 48.968 2.355 1.00 33.62 45 MET E CA 1
ATOM 3606 C C . MET E 1 45 ? 65.481 50.079 3.091 1.00 34.49 45 MET E C 1
ATOM 3607 O O . MET E 1 45 ? 66.090 49.815 4.140 1.00 34.34 45 MET E O 1
ATOM 3612 N N . GLU E 1 46 ? 65.458 51.311 2.577 1.00 33.71 46 GLU E N 1
ATOM 3613 C CA . GLU E 1 46 ? 66.175 52.364 3.287 1.00 35.74 46 GLU E CA 1
ATOM 3614 C C . GLU E 1 46 ? 65.555 52.661 4.649 1.00 38.02 46 GLU E C 1
ATOM 3615 O O . GLU E 1 46 ? 66.275 52.941 5.612 1.00 36.56 46 GLU E O 1
ATOM 3621 N N . ALA E 1 47 ? 64.228 52.601 4.734 1.00 39.50 47 ALA E N 1
ATOM 3622 C CA . ALA E 1 47 ? 63.554 52.818 6.005 1.00 40.18 47 ALA E CA 1
ATOM 3623 C C . ALA E 1 47 ? 64.022 51.746 6.995 1.00 42.21 47 ALA E C 1
ATOM 3624 O O . ALA E 1 47 ? 63.997 51.960 8.209 1.00 45.37 47 ALA E O 1
ATOM 3626 N N . ASN E 1 48 ? 64.459 50.595 6.491 1.00 41.34 48 ASN E N 1
ATOM 3627 C CA . ASN E 1 48 ? 64.924 49.533 7.376 1.00 40.32 48 ASN E CA 1
ATOM 3628 C C . ASN E 1 48 ? 66.423 49.336 7.454 1.00 40.07 48 ASN E C 1
ATOM 3629 O O . ASN E 1 48 ? 66.906 48.298 7.896 1.00 34.46 48 ASN E O 1
ATOM 3634 N N . GLY E 1 49 ? 67.153 50.353 7.019 1.00 41.70 49 GLY E N 1
ATOM 3635 C CA . GLY E 1 49 ? 68.594 50.314 7.101 1.00 43.68 49 GLY E CA 1
ATOM 3636 C C . GLY E 1 49 ? 69.358 49.412 6.169 1.00 46.12 49 GLY E C 1
ATOM 3637 O O . GLY E 1 49 ? 70.402 48.872 6.559 1.00 47.01 49 GLY E O 1
ATOM 3638 N N . TYR E 1 50 ? 68.859 49.226 4.950 1.00 47.92 50 TYR E N 1
ATOM 3639 C CA . TYR E 1 50 ? 69.594 48.411 3.986 1.00 49.20 50 TYR E CA 1
ATOM 3640 C C . TYR E 1 50 ? 70.114 49.308 2.873 1.00 49.61 50 TYR E C 1
ATOM 3641 O O . TYR E 1 50 ? 69.345 50.046 2.238 1.00 50.48 50 TYR E O 1
ATOM 3650 N N . ARG E 1 51 ? 71.431 49.277 2.680 1.00 49.55 51 ARG E N 1
ATOM 3651 C CA . ARG E 1 51 ? 72.069 50.103 1.659 1.00 51.32 51 ARG E CA 1
ATOM 3652 C C . ARG E 1 51 ? 72.118 49.324 0.353 1.00 52.14 51 ARG E C 1
ATOM 3653 O O . ARG E 1 51 ? 72.080 49.903 -0.734 1.00 52.16 51 ARG E O 1
ATOM 3661 N N . ASN E 1 52 ? 72.184 48.002 0.470 1.00 53.01 52 ASN E N 1
ATOM 3662 C CA . ASN E 1 52 ? 72.230 47.139 -0.698 1.00 53.43 52 ASN E CA 1
ATOM 3663 C C . ASN E 1 52 ? 70.826 46.642 -1.072 1.00 50.77 52 ASN E C 1
ATOM 3664 O O . ASN E 1 52 ? 70.201 45.858 -0.363 1.00 51.31 52 ASN E O 1
ATOM 3669 N N . VAL E 1 53 ? 70.350 47.107 -2.217 1.00 47.90 53 VAL E N 1
ATOM 3670 C CA . VAL E 1 53 ? 69.024 46.775 -2.714 1.00 45.46 53 VAL E CA 1
ATOM 3671 C C . VAL E 1 53 ? 69.028 45.993 -4.045 1.00 42.22 53 VAL E C 1
ATOM 3672 O O . VAL E 1 53 ? 69.925 46.160 -4.865 1.00 41.61 53 VAL E O 1
ATOM 3676 N N . LEU E 1 54 ? 68.038 45.125 -4.242 1.00 38.75 54 LEU E N 1
ATOM 3677 C CA . LEU E 1 54 ? 67.929 44.374 -5.477 1.00 36.21 54 LEU E CA 1
ATOM 3678 C C . LEU E 1 54 ? 67.740 45.344 -6.631 1.00 38.50 54 LEU E C 1
ATOM 3679 O O . LEU E 1 54 ? 67.050 46.358 -6.498 1.00 37.06 54 LEU E O 1
ATOM 3684 N N . SER E 1 55 ? 68.344 45.005 -7.769 1.00 39.59 55 SER E N 1
ATOM 3685 C CA . SER E 1 55 ? 68.245 45.790 -8.997 1.00 37.21 55 SER E CA 1
ATOM 3686 C C . SER E 1 55 ? 66.810 45.644 -9.487 1.00 36.54 55 SER E C 1
ATOM 3687 O O . SER E 1 55 ? 66.109 44.718 -9.064 1.00 36.27 55 SER E O 1
ATOM 3690 N N . LEU E 1 56 ? 66.374 46.543 -10.370 1.00 36.02 56 LEU E N 1
ATOM 3691 C CA . LEU E 1 56 ? 65.017 46.443 -10.872 1.00 36.36 56 LEU E CA 1
ATOM 3692 C C . LEU E 1 56 ? 64.871 45.077 -11.524 1.00 37.54 56 LEU E C 1
ATOM 3693 O O . LEU E 1 56 ? 63.875 44.394 -11.308 1.00 34.15 56 LEU E O 1
ATOM 3698 N N . LYS E 1 57 ? 65.890 44.668 -12.285 1.00 41.20 57 LYS E N 1
ATOM 3699 C CA . LYS E 1 57 ? 65.876 43.375 -12.961 1.00 42.75 57 LYS E CA 1
ATOM 3700 C C . LYS E 1 57 ? 65.693 42.239 -11.976 1.00 43.97 57 LYS E C 1
ATOM 3701 O O . LYS E 1 57 ? 64.816 41.396 -12.147 1.00 46.41 57 LYS E O 1
ATOM 3707 N N . MET E 1 58 ? 66.529 42.202 -10.945 1.00 42.81 58 MET E N 1
ATOM 3708 C CA . MET E 1 58 ? 66.415 41.136 -9.969 1.00 41.50 58 MET E CA 1
ATOM 3709 C C . MET E 1 58 ? 65.104 41.251 -9.192 1.00 41.38 58 MET E C 1
ATOM 3710 O O . MET E 1 58 ? 64.406 40.260 -8.969 1.00 40.83 58 MET E O 1
ATOM 3715 N N . PHE E 1 59 ? 64.755 42.469 -8.800 1.00 39.44 59 PHE E N 1
ATOM 3716 C CA . PHE E 1 59 ? 63.522 42.688 -8.070 1.00 35.57 59 PHE E CA 1
ATOM 3717 C C . PHE E 1 59 ? 62.366 42.148 -8.889 1.00 35.44 59 PHE E C 1
ATOM 3718 O O . PHE E 1 59 ? 61.514 41.417 -8.385 1.00 33.59 59 PHE E O 1
ATOM 3726 N N . GLY E 1 60 ? 62.345 42.518 -10.163 1.00 36.25 60 GLY E N 1
ATOM 3727 C CA . GLY E 1 60 ? 61.279 42.071 -11.049 1.00 35.84 60 GLY E CA 1
ATOM 3728 C C . GLY E 1 60 ? 61.125 40.559 -11.073 1.00 37.34 60 GLY E C 1
ATOM 3729 O O . GLY E 1 60 ? 60.013 40.037 -10.975 1.00 35.37 60 GLY E O 1
ATOM 3730 N N . LEU E 1 61 ? 62.247 39.856 -11.206 1.00 37.59 61 LEU E N 1
ATOM 3731 C CA . LEU E 1 61 ? 62.269 38.399 -11.224 1.00 39.63 61 LEU E CA 1
ATOM 3732 C C . LEU E 1 61 ? 61.664 37.806 -9.953 1.00 41.06 61 LEU E C 1
ATOM 3733 O O . LEU E 1 61 ? 60.787 36.941 -10.005 1.00 41.99 61 LEU E O 1
ATOM 3738 N N . GLY E 1 62 ? 62.150 38.288 -8.812 1.00 41.20 62 GLY E N 1
ATOM 3739 C CA . GLY E 1 62 ? 61.684 37.794 -7.536 1.00 41.28 62 GLY E CA 1
ATOM 3740 C C . GLY E 1 62 ? 60.217 38.047 -7.252 1.00 42.01 62 GLY E C 1
ATOM 3741 O O . GLY E 1 62 ? 59.501 37.168 -6.748 1.00 43.97 62 GLY E O 1
ATOM 3742 N N . LEU E 1 63 ? 59.770 39.253 -7.577 1.00 38.84 63 LEU E N 1
ATOM 3743 C CA . LEU E 1 63 ? 58.398 39.648 -7.343 1.00 38.08 63 LEU E CA 1
ATOM 3744 C C . LEU E 1 63 ? 57.345 38.543 -7.464 1.00 38.12 63 LEU E C 1
ATOM 3745 O O . LEU E 1 63 ? 56.780 38.107 -6.463 1.00 40.73 63 LEU E O 1
ATOM 3750 N N . PRO E 1 64 ? 57.083 38.058 -8.681 1.00 38.59 64 PRO E N 1
ATOM 3751 C CA . PRO E 1 64 ? 56.061 37.006 -8.794 1.00 37.69 64 PRO E CA 1
ATOM 3752 C C . PRO E 1 64 ? 56.275 35.759 -7.908 1.00 37.04 64 PRO E C 1
ATOM 3753 O O . PRO E 1 64 ? 55.310 35.149 -7.460 1.00 35.39 64 PRO E O 1
ATOM 3757 N N . VAL E 1 65 ? 57.530 35.417 -7.632 1.00 36.57 65 VAL E N 1
ATOM 3758 C CA . VAL E 1 65 ? 57.857 34.274 -6.793 1.00 37.65 65 VAL E CA 1
ATOM 3759 C C . VAL E 1 65 ? 57.425 34.531 -5.353 1.00 39.94 65 VAL E C 1
ATOM 3760 O O . VAL E 1 65 ? 56.629 33.770 -4.794 1.00 42.31 65 VAL E O 1
ATOM 3764 N N . MET E 1 66 ? 57.949 35.604 -4.752 1.00 40.07 66 MET E N 1
ATOM 3765 C CA . MET E 1 66 ? 57.608 35.949 -3.365 1.00 38.04 66 MET E CA 1
ATOM 3766 C C . MET E 1 66 ? 56.119 36.197 -3.189 1.00 39.40 66 MET E C 1
ATOM 3767 O O . MET E 1 66 ? 55.561 35.838 -2.160 1.00 39.86 66 MET E O 1
ATOM 3772 N N . LEU E 1 67 ? 55.460 36.795 -4.177 1.00 38.84 67 LEU E N 1
ATOM 3773 C CA . LEU E 1 67 ? 54.031 37.002 -4.025 1.00 41.04 67 LEU E CA 1
ATOM 3774 C C . LEU E 1 67 ? 53.315 35.665 -3.939 1.00 44.04 67 LEU E C 1
ATOM 3775 O O . LEU E 1 67 ? 52.398 35.499 -3.135 1.00 45.64 67 LEU E O 1
ATOM 3780 N N . LYS E 1 68 ? 53.721 34.707 -4.766 1.00 46.81 68 LYS E N 1
ATOM 3781 C CA . LYS E 1 68 ? 53.080 33.406 -4.726 1.00 47.34 68 LYS E CA 1
ATOM 3782 C C . LYS E 1 68 ? 53.340 32.793 -3.355 1.00 46.63 68 LYS E C 1
ATOM 3783 O O . LYS E 1 68 ? 52.490 32.070 -2.828 1.00 46.25 68 LYS E O 1
ATOM 3789 N N . GLU E 1 69 ? 54.502 33.096 -2.778 1.00 46.73 69 GLU E N 1
ATOM 3790 C CA . GLU E 1 69 ? 54.841 32.581 -1.461 1.00 50.06 69 GLU E CA 1
ATOM 3791 C C . GLU E 1 69 ? 53.860 33.121 -0.420 1.00 50.69 69 GLU E C 1
ATOM 3792 O O . GLU E 1 69 ? 53.579 32.454 0.577 1.00 51.38 69 GLU E O 1
ATOM 3798 N N . TYR E 1 70 ? 53.338 34.327 -0.647 1.00 48.85 70 TYR E N 1
ATOM 3799 C CA . TYR E 1 70 ? 52.342 34.883 0.259 1.00 45.47 70 TYR E CA 1
ATOM 3800 C C . TYR E 1 70 ? 50.948 34.487 -0.226 1.00 45.13 70 TYR E C 1
ATOM 3801 O O . TYR E 1 70 ? 49.959 34.941 0.326 1.00 45.05 70 TYR E O 1
ATOM 3810 N N . GLY E 1 71 ? 50.874 33.660 -1.272 1.00 46.39 71 GLY E N 1
ATOM 3811 C CA . GLY E 1 71 ? 49.595 33.219 -1.808 1.00 46.48 71 GLY E CA 1
ATOM 3812 C C . GLY E 1 71 ? 48.850 34.242 -2.644 1.00 47.11 71 GLY E C 1
ATOM 3813 O O . GLY E 1 71 ? 47.625 34.244 -2.673 1.00 46.30 71 GLY E O 1
ATOM 3814 N N . LEU E 1 72 ? 49.576 35.109 -3.332 1.00 48.72 72 LEU E N 1
ATOM 3815 C CA . LEU E 1 72 ? 48.933 36.119 -4.149 1.00 51.69 72 LEU E CA 1
ATOM 3816 C C . LEU E 1 72 ? 49.275 35.886 -5.610 1.00 53.80 72 LEU E C 1
ATOM 3817 O O . LEU E 1 72 ? 50.309 35.271 -5.925 1.00 55.27 72 LEU E O 1
ATOM 3822 N N . ASN E 1 73 ? 48.424 36.389 -6.504 1.00 53.34 73 ASN E N 1
ATOM 3823 C CA . ASN E 1 73 ? 48.669 36.213 -7.919 1.00 51.61 73 ASN E CA 1
ATOM 3824 C C . ASN E 1 73 ? 49.075 37.498 -8.640 1.00 50.03 73 ASN E C 1
ATOM 3825 O O . ASN E 1 73 ? 48.265 38.413 -8.864 1.00 48.40 73 ASN E O 1
ATOM 3830 N N . TYR E 1 74 ? 50.359 37.547 -8.987 1.00 47.88 74 TYR E N 1
ATOM 3831 C CA . TYR E 1 74 ? 50.937 38.684 -9.688 1.00 47.60 74 TYR E CA 1
ATOM 3832 C C . TYR E 1 74 ? 50.346 38.865 -11.098 1.00 48.41 74 TYR E C 1
ATOM 3833 O O . TYR E 1 74 ? 50.134 37.889 -11.817 1.00 46.23 74 TYR E O 1
ATOM 3842 N N . GLU E 1 75 ? 50.094 40.117 -11.481 1.00 48.84 75 GLU E N 1
ATOM 3843 C CA . GLU E 1 75 ? 49.529 40.453 -12.786 1.00 49.85 75 GLU E CA 1
ATOM 3844 C C . GLU E 1 75 ? 50.146 41.725 -13.334 1.00 50.61 75 GLU E C 1
ATOM 3845 O O . GLU E 1 75 ? 49.968 42.797 -12.749 1.00 54.09 75 GLU E O 1
ATOM 3851 N N . LYS E 1 76 ? 50.853 41.628 -14.453 1.00 48.27 76 LYS E N 1
ATOM 3852 C CA . LYS E 1 76 ? 51.464 42.804 -15.049 1.00 46.38 76 LYS E CA 1
ATOM 3853 C C . LYS E 1 76 ? 50.742 43.144 -16.338 1.00 48.02 76 LYS E C 1
ATOM 3854 O O . LYS E 1 76 ? 49.864 42.403 -16.791 1.00 48.65 76 LYS E O 1
ATOM 3860 N N . ARG E 1 77 ? 51.127 44.260 -16.938 1.00 48.31 77 ARG E N 1
ATOM 3861 C CA . ARG E 1 77 ? 50.468 44.734 -18.140 1.00 48.20 77 ARG E CA 1
ATOM 3862 C C . ARG E 1 77 ? 51.252 45.910 -18.758 1.00 49.14 77 ARG E C 1
ATOM 3863 O O . ARG E 1 77 ? 51.440 46.940 -18.111 1.00 53.23 77 ARG E O 1
ATOM 3871 N N . HIS E 1 78 ? 51.716 45.762 -20.000 1.00 46.62 78 HIS E N 1
ATOM 3872 C CA . HIS E 1 78 ? 52.476 46.809 -20.679 1.00 42.41 78 HIS E CA 1
ATOM 3873 C C . HIS E 1 78 ? 51.562 47.951 -21.121 1.00 41.28 78 HIS E C 1
ATOM 3874 O O . HIS E 1 78 ? 50.468 47.734 -21.633 1.00 38.65 78 HIS E O 1
ATOM 3881 N N . THR E 1 79 ? 52.014 49.176 -20.876 1.00 42.28 79 THR E N 1
ATOM 3882 C CA . THR E 1 79 ? 51.242 50.372 -21.215 1.00 46.11 79 THR E CA 1
ATOM 3883 C C . THR E 1 79 ? 52.188 51.538 -21.471 1.00 47.06 79 THR E C 1
ATOM 3884 O O . THR E 1 79 ? 53.400 51.407 -21.309 1.00 45.16 79 THR E O 1
ATOM 3888 N N . LYS E 1 80 ? 51.620 52.683 -21.844 1.00 50.24 80 LYS E N 1
ATOM 3889 C CA . LYS E 1 80 ? 52.388 53.896 -22.137 1.00 53.27 80 LYS E CA 1
ATOM 3890 C C . LYS E 1 80 ? 53.259 54.302 -20.939 1.00 55.45 80 LYS E C 1
ATOM 3891 O O . LYS E 1 80 ? 54.451 54.601 -21.095 1.00 55.80 80 LYS E O 1
ATOM 3897 N N . GLN E 1 81 ? 52.654 54.303 -19.748 1.00 56.33 81 GLN E N 1
ATOM 3898 C CA . GLN E 1 81 ? 53.347 54.659 -18.505 1.00 56.05 81 GLN E CA 1
ATOM 3899 C C . GLN E 1 81 ? 54.382 53.610 -18.135 1.00 54.60 81 GLN E C 1
ATOM 3900 O O . GLN E 1 81 ? 55.263 53.846 -17.306 1.00 55.89 81 GLN E O 1
ATOM 3906 N N . GLY E 1 82 ? 54.275 52.450 -18.760 1.00 51.17 82 GLY E N 1
ATOM 3907 C CA . GLY E 1 82 ? 55.221 51.400 -18.481 1.00 46.72 82 GLY E CA 1
ATOM 3908 C C . GLY E 1 82 ? 54.390 50.254 -18.008 1.00 46.51 82 GLY E C 1
ATOM 3909 O O . GLY E 1 82 ? 53.167 50.282 -18.132 1.00 44.75 82 GLY E O 1
ATOM 3910 N N . ILE E 1 83 ? 55.050 49.245 -17.465 1.00 46.88 83 ILE E N 1
ATOM 3911 C CA . ILE E 1 83 ? 54.365 48.071 -16.942 1.00 48.33 83 ILE E CA 1
ATOM 3912 C C . ILE E 1 83 ? 53.561 48.429 -15.688 1.00 49.97 83 ILE E C 1
ATOM 3913 O O . ILE E 1 83 ? 54.094 48.984 -14.726 1.00 51.21 83 ILE E O 1
ATOM 3918 N N . GLN E 1 84 ? 52.277 48.106 -15.710 1.00 49.87 84 GLN E N 1
ATOM 3919 C CA . GLN E 1 84 ? 51.414 48.395 -14.592 1.00 48.76 84 GLN E CA 1
ATOM 3920 C C . GLN E 1 84 ? 51.011 47.078 -13.969 1.00 49.65 84 GLN E C 1
ATOM 3921 O O . GLN E 1 84 ? 50.695 46.117 -14.673 1.00 49.71 84 GLN E O 1
ATOM 3927 N N . THR E 1 85 ? 51.025 47.060 -12.636 1.00 48.98 85 THR E N 1
ATOM 3928 C CA . THR E 1 85 ? 50.749 45.885 -11.815 1.00 46.15 85 THR E CA 1
ATOM 3929 C C . THR E 1 85 ? 49.327 45.854 -11.297 1.00 44.74 85 THR E C 1
ATOM 3930 O O . THR E 1 85 ? 48.551 46.768 -11.541 1.00 43.25 85 THR E O 1
ATOM 3934 N N . ASN E 1 86 ? 48.990 44.788 -10.588 1.00 43.29 86 ASN E N 1
ATOM 3935 C CA . ASN E 1 86 ? 47.673 44.662 -9.984 1.00 44.10 86 ASN E CA 1
ATOM 3936 C C . ASN E 1 86 ? 47.939 44.707 -8.466 1.00 44.65 86 ASN E C 1
ATOM 3937 O O . ASN E 1 86 ? 47.272 44.035 -7.677 1.00 45.65 86 ASN E O 1
ATOM 3942 N N . LEU E 1 87 ? 48.922 45.510 -8.064 1.00 44.51 87 LEU E N 1
ATOM 3943 C CA . LEU E 1 87 ? 49.296 45.609 -6.659 1.00 45.80 87 LEU E CA 1
ATOM 3944 C C . LEU E 1 87 ? 49.152 46.993 -6.018 1.00 46.22 87 LEU E C 1
ATOM 3945 O O . LEU E 1 87 ? 49.333 48.021 -6.676 1.00 46.78 87 LEU E O 1
ATOM 3950 N N . THR E 1 88 ? 48.834 46.996 -4.720 1.00 46.28 88 THR E N 1
ATOM 3951 C CA . THR E 1 88 ? 48.745 48.221 -3.921 1.00 44.80 88 THR E CA 1
ATOM 3952 C C . THR E 1 88 ? 49.307 47.956 -2.544 1.00 43.85 88 THR E C 1
ATOM 3953 O O . THR E 1 88 ? 49.365 46.806 -2.080 1.00 42.78 88 THR E O 1
ATOM 3957 N N . LEU E 1 89 ? 49.712 49.051 -1.901 1.00 44.03 89 LEU E N 1
ATOM 3958 C CA . LEU E 1 89 ? 50.284 49.044 -0.556 1.00 42.16 89 LEU E CA 1
ATOM 3959 C C . LEU E 1 89 ? 49.184 48.823 0.461 1.00 41.08 89 LEU E C 1
ATOM 3960 O O . LEU E 1 89 ? 48.138 49.468 0.386 1.00 38.13 89 LEU E O 1
ATOM 3965 N N . LYS E 1 90 ? 49.415 47.901 1.394 1.00 43.03 90 LYS E N 1
ATOM 3966 C CA . LYS E 1 90 ? 48.459 47.642 2.472 1.00 43.47 90 LYS E CA 1
ATOM 3967 C C . LYS E 1 90 ? 48.472 48.906 3.326 1.00 44.36 90 LYS E C 1
ATOM 3968 O O . LYS E 1 90 ? 49.398 49.727 3.221 1.00 43.09 90 LYS E O 1
ATOM 3974 N N . GLU E 1 91 ? 47.475 49.061 4.188 1.00 46.89 91 GLU E N 1
ATOM 3975 C CA . GLU E 1 91 ? 47.415 50.270 4.994 1.00 48.34 91 GLU E CA 1
ATOM 3976 C C . GLU E 1 91 ? 48.524 50.422 6.031 1.00 46.39 91 GLU E C 1
ATOM 3977 O O . GLU E 1 91 ? 48.954 51.543 6.312 1.00 45.30 91 GLU E O 1
ATOM 3983 N N . GLU E 1 92 ? 48.993 49.312 6.592 1.00 45.81 92 GLU E N 1
ATOM 3984 C CA . GLU E 1 92 ? 50.070 49.362 7.572 1.00 49.07 92 GLU E CA 1
ATOM 3985 C C . GLU E 1 92 ? 51.342 50.029 6.979 1.00 49.08 92 GLU E C 1
ATOM 3986 O O . GLU E 1 92 ? 52.188 50.570 7.703 1.00 52.11 92 GLU E O 1
ATOM 3992 N N . SER E 1 93 ? 51.457 50.015 5.657 1.00 48.60 93 SER E N 1
ATOM 3993 C CA . SER E 1 93 ? 52.601 50.621 4.988 1.00 47.62 93 SER E CA 1
ATOM 3994 C C . SER E 1 93 ? 52.711 52.097 5.385 1.00 46.26 93 SER E C 1
ATOM 3995 O O . SER E 1 93 ? 53.800 52.598 5.716 1.00 45.85 93 SER E O 1
ATOM 3998 N N . TYR E 1 94 ? 51.565 52.776 5.351 1.00 44.12 94 TYR E N 1
ATOM 3999 C CA . TYR E 1 94 ? 51.485 54.196 5.655 1.00 44.18 94 TYR E CA 1
ATOM 4000 C C . TYR E 1 94 ? 52.104 54.641 6.954 1.00 44.39 94 TYR E C 1
ATOM 4001 O O . TYR E 1 94 ? 52.810 55.653 6.998 1.00 44.34 94 TYR E O 1
ATOM 4010 N N . GLY E 1 95 ? 51.838 53.894 8.016 1.00 44.45 95 GLY E N 1
ATOM 4011 C CA . GLY E 1 95 ? 52.411 54.248 9.292 1.00 44.97 95 GLY E CA 1
ATOM 4012 C C . GLY E 1 95 ? 53.808 53.691 9.509 1.00 44.75 95 GLY E C 1
ATOM 4013 O O . GLY E 1 95 ? 54.642 54.332 10.153 1.00 48.19 95 GLY E O 1
ATOM 4014 N N . ASP E 1 96 ? 54.073 52.508 8.971 1.00 42.68 96 ASP E N 1
ATOM 4015 C CA . ASP E 1 96 ? 55.362 51.869 9.151 1.00 42.18 96 ASP E CA 1
ATOM 4016 C C . ASP E 1 96 ? 56.562 52.487 8.473 1.00 41.76 96 ASP E C 1
ATOM 4017 O O . ASP E 1 96 ? 57.507 52.890 9.139 1.00 43.13 96 ASP E O 1
ATOM 4022 N N . TRP E 1 97 ? 56.538 52.553 7.144 1.00 42.14 97 TRP E N 1
ATOM 4023 C CA . TRP E 1 97 ? 57.701 53.048 6.401 1.00 41.62 97 TRP E CA 1
ATOM 4024 C C . TRP E 1 97 ? 57.488 54.071 5.285 1.00 39.79 97 TRP E C 1
ATOM 4025 O O . TRP E 1 97 ? 58.406 54.836 4.958 1.00 37.89 97 TRP E O 1
ATOM 4036 N N . LEU E 1 98 ? 56.298 54.076 4.694 1.00 37.80 98 LEU E N 1
ATOM 4037 C CA . LEU E 1 98 ? 56.002 54.998 3.608 1.00 36.59 98 LEU E CA 1
ATOM 4038 C C . LEU E 1 98 ? 56.310 56.429 4.017 1.00 36.93 98 LEU E C 1
ATOM 4039 O O . LEU E 1 98 ? 55.748 56.929 4.988 1.00 38.41 98 LEU E O 1
ATOM 4044 N N . PRO E 1 99 ? 57.218 57.103 3.286 1.00 37.34 99 PRO E N 1
ATOM 4045 C CA . PRO E 1 99 ? 57.562 58.484 3.635 1.00 37.49 99 PRO E CA 1
ATOM 4046 C C . PRO E 1 99 ? 56.351 59.405 3.700 1.00 38.23 99 PRO E C 1
ATOM 4047 O O . PRO E 1 99 ? 55.368 59.206 2.983 1.00 37.31 99 PRO E O 1
ATOM 4051 N N . LYS E 1 100 ? 56.415 60.390 4.592 1.00 41.00 100 LYS E N 1
ATOM 4052 C CA . LYS E 1 100 ? 55.308 61.303 4.711 1.00 44.03 100 LYS E CA 1
ATOM 4053 C C . LYS E 1 100 ? 55.622 62.616 4.028 1.00 45.29 100 LYS E C 1
ATOM 4054 O O . LYS E 1 100 ? 55.018 62.784 2.936 1.00 46.50 100 LYS E O 1
ATOM 4060 N N . ASP F 1 1 ? 55.075 36.000 7.196 1.00 69.51 1 ASP F N 1
ATOM 4061 C CA . ASP F 1 1 ? 55.341 34.566 6.849 1.00 73.01 1 ASP F CA 1
ATOM 4062 C C . ASP F 1 1 ? 56.811 34.168 7.108 1.00 72.09 1 ASP F C 1
ATOM 4063 O O . ASP F 1 1 ? 57.640 34.999 7.508 1.00 73.63 1 ASP F O 1
ATOM 4068 N N . ALA F 1 2 ? 57.103 32.888 6.867 1.00 69.55 2 ALA F N 1
ATOM 4069 C CA . ALA F 1 2 ? 58.417 32.279 7.070 1.00 66.18 2 ALA F CA 1
ATOM 4070 C C . ALA F 1 2 ? 59.419 32.375 5.914 1.00 63.77 2 ALA F C 1
ATOM 4071 O O . ALA F 1 2 ? 60.633 32.391 6.156 1.00 62.16 2 ALA F O 1
ATOM 4073 N N . ASP F 1 3 ? 58.914 32.428 4.676 1.00 61.58 3 ASP F N 1
ATOM 4074 C CA . ASP F 1 3 ? 59.751 32.471 3.459 1.00 58.76 3 ASP F CA 1
ATOM 4075 C C . ASP F 1 3 ? 60.642 31.225 3.404 1.00 55.87 3 ASP F C 1
ATOM 4076 O O . ASP F 1 3 ? 61.874 31.314 3.328 1.00 53.52 3 ASP F O 1
ATOM 4081 N N . PRO F 1 4 ? 60.007 30.043 3.418 1.00 54.01 4 PRO F N 1
ATOM 4082 C CA . PRO F 1 4 ? 60.672 28.742 3.383 1.00 53.14 4 PRO F CA 1
ATOM 4083 C C . PRO F 1 4 ? 61.593 28.540 2.191 1.00 53.21 4 PRO F C 1
ATOM 4084 O O . PRO F 1 4 ? 62.718 28.045 2.327 1.00 55.90 4 PRO F O 1
ATOM 4088 N N . THR F 1 5 ? 61.132 28.924 1.013 1.00 50.62 5 THR F N 1
ATOM 4089 C CA . THR F 1 5 ? 61.986 28.706 -0.135 1.00 47.11 5 THR F CA 1
ATOM 4090 C C . THR F 1 5 ? 63.311 29.427 0.072 1.00 45.10 5 THR F C 1
ATOM 4091 O O . THR F 1 5 ? 64.359 28.887 -0.271 1.00 45.27 5 THR F O 1
ATOM 4095 N N . PHE F 1 6 ? 63.280 30.616 0.670 1.00 43.56 6 PHE F N 1
ATOM 4096 C CA . PHE F 1 6 ? 64.525 31.349 0.924 1.00 43.85 6 PHE F CA 1
ATOM 4097 C C . PHE F 1 6 ? 65.422 30.594 1.899 1.00 43.00 6 PHE F C 1
ATOM 4098 O O . PHE F 1 6 ? 66.630 30.535 1.701 1.00 40.55 6 PHE F O 1
ATOM 4106 N N . ASP F 1 7 ? 64.825 30.034 2.953 1.00 42.79 7 ASP F N 1
ATOM 4107 C CA . ASP F 1 7 ? 65.576 29.280 3.960 1.00 43.88 7 ASP F CA 1
ATOM 4108 C C . ASP F 1 7 ? 66.276 28.098 3.318 1.00 42.35 7 ASP F C 1
ATOM 4109 O O . ASP F 1 7 ? 67.448 27.830 3.629 1.00 41.35 7 ASP F O 1
ATOM 4114 N N . PHE F 1 8 ? 65.542 27.389 2.444 1.00 42.07 8 PHE F N 1
ATOM 4115 C CA . PHE F 1 8 ? 66.066 26.229 1.712 1.00 39.67 8 PHE F CA 1
ATOM 4116 C C . PHE F 1 8 ? 67.310 26.632 0.932 1.00 37.52 8 PHE F C 1
ATOM 4117 O O . PHE F 1 8 ? 68.326 25.947 0.975 1.00 39.22 8 PHE F O 1
ATOM 4125 N N . ILE F 1 9 ? 67.246 27.764 0.241 1.00 36.26 9 ILE F N 1
ATOM 4126 C CA . ILE F 1 9 ? 68.403 28.217 -0.525 1.00 37.87 9 ILE F CA 1
ATOM 4127 C C . ILE F 1 9 ? 69.576 28.511 0.413 1.00 38.49 9 ILE F C 1
ATOM 4128 O O . ILE F 1 9 ? 70.713 28.686 -0.028 1.00 39.32 9 ILE F O 1
ATOM 4133 N N . GLY F 1 10 ? 69.295 28.535 1.714 1.00 38.61 10 GLY F N 1
ATOM 4134 C CA . GLY F 1 10 ? 70.340 28.773 2.691 1.00 34.97 10 GLY F CA 1
ATOM 4135 C C . GLY F 1 10 ? 71.226 27.550 2.818 1.00 34.99 10 GLY F C 1
ATOM 4136 O O . GLY F 1 10 ? 72.377 27.655 3.240 1.00 31.69 10 GLY F O 1
ATOM 4137 N N . TYR F 1 11 ? 70.685 26.393 2.435 1.00 36.30 11 TYR F N 1
ATOM 4138 C CA . TYR F 1 11 ? 71.413 25.129 2.506 1.00 40.34 11 TYR F CA 1
ATOM 4139 C C . TYR F 1 11 ? 72.201 24.833 1.236 1.00 41.79 11 TYR F C 1
ATOM 4140 O O . TYR F 1 11 ? 72.671 23.706 1.040 1.00 41.35 11 TYR F O 1
ATOM 4149 N N . LEU F 1 12 ? 72.346 25.835 0.373 1.00 42.79 12 LEU F N 1
ATOM 4150 C CA . LEU F 1 12 ? 73.059 25.630 -0.879 1.00 41.54 12 LEU F CA 1
ATOM 4151 C C . LEU F 1 12 ? 74.397 26.324 -1.001 1.00 41.60 12 LEU F C 1
ATOM 4152 O O . LEU F 1 12 ? 74.601 27.414 -0.485 1.00 38.86 12 LEU F O 1
ATOM 4157 N N . GLU F 1 13 ? 75.316 25.654 -1.678 1.00 45.36 13 GLU F N 1
ATOM 4158 C CA . GLU F 1 13 ? 76.635 26.212 -1.932 1.00 49.53 13 GLU F CA 1
ATOM 4159 C C . GLU F 1 13 ? 76.957 26.123 -3.432 1.00 49.55 13 GLU F C 1
ATOM 4160 O O . GLU F 1 13 ? 76.437 25.266 -4.153 1.00 50.19 13 GLU F O 1
ATOM 4166 N N . THR F 1 14 ? 77.799 27.042 -3.880 1.00 49.14 14 THR F N 1
ATOM 4167 C CA . THR F 1 14 ? 78.208 27.163 -5.272 1.00 48.63 14 THR F CA 1
ATOM 4168 C C . THR F 1 14 ? 79.491 26.382 -5.573 1.00 48.46 14 THR F C 1
ATOM 4169 O O . THR F 1 14 ? 80.345 26.242 -4.704 1.00 47.59 14 THR F O 1
ATOM 4173 N N . LEU F 1 15 ? 79.606 25.847 -6.792 1.00 49.40 15 LEU F N 1
ATOM 4174 C CA . LEU F 1 15 ? 80.799 25.105 -7.217 1.00 48.33 15 LEU F CA 1
ATOM 4175 C C . LEU F 1 15 ? 81.612 25.920 -8.224 1.00 48.09 15 LEU F C 1
ATOM 4176 O O . LEU F 1 15 ? 81.075 26.792 -8.925 1.00 49.20 15 LEU F O 1
ATOM 4181 N N . PRO F 1 16 ? 82.918 25.630 -8.326 1.00 47.65 16 PRO F N 1
ATOM 4182 C CA . PRO F 1 16 ? 83.841 26.318 -9.237 1.00 49.85 16 PRO F CA 1
ATOM 4183 C C . PRO F 1 16 ? 83.364 26.290 -10.687 1.00 52.73 16 PRO F C 1
ATOM 4184 O O . PRO F 1 16 ? 83.810 27.096 -11.510 1.00 54.38 16 PRO F O 1
ATOM 4188 N N . GLN F 1 17 ? 82.462 25.354 -10.987 1.00 54.14 17 GLN F N 1
ATOM 4189 C CA . GLN F 1 17 ? 81.920 25.193 -12.331 1.00 54.97 17 GLN F CA 1
ATOM 4190 C C . GLN F 1 17 ? 80.586 24.433 -12.346 1.00 55.08 17 GLN F C 1
ATOM 4191 O O . GLN F 1 17 ? 80.339 23.571 -11.501 1.00 56.23 17 GLN F O 1
ATOM 4197 N N . THR F 1 18 ? 79.739 24.750 -13.324 1.00 55.05 18 THR F N 1
ATOM 4198 C CA . THR F 1 18 ? 78.434 24.111 -13.447 1.00 54.24 18 THR F CA 1
ATOM 4199 C C . THR F 1 18 ? 78.494 22.586 -13.562 1.00 54.21 18 THR F C 1
ATOM 4200 O O . THR F 1 18 ? 78.241 22.030 -14.628 1.00 55.27 18 THR F O 1
ATOM 4204 N N . SER F 1 19 ? 78.822 21.912 -12.464 1.00 51.82 19 SER F N 1
ATOM 4205 C CA . SER F 1 19 ? 78.888 20.457 -12.453 1.00 49.45 19 SER F CA 1
ATOM 4206 C C . SER F 1 19 ? 78.110 19.892 -11.271 1.00 50.86 19 SER F C 1
ATOM 4207 O O . SER F 1 19 ? 78.222 18.713 -10.953 1.00 57.35 19 SER F O 1
ATOM 4210 N N . GLY F 1 20 ? 77.316 20.749 -10.633 1.00 46.57 20 GLY F N 1
ATOM 4211 C CA . GLY F 1 20 ? 76.540 20.352 -9.471 1.00 41.78 20 GLY F CA 1
ATOM 4212 C C . GLY F 1 20 ? 75.210 19.679 -9.721 1.00 38.54 20 GLY F C 1
ATOM 4213 O O . GLY F 1 20 ? 75.066 18.885 -10.634 1.00 42.79 20 GLY F O 1
ATOM 4214 N N . MET F 1 21 ? 74.227 19.995 -8.895 1.00 35.44 21 MET F N 1
ATOM 4215 C CA . MET F 1 21 ? 72.920 19.376 -9.031 1.00 32.92 21 MET F CA 1
ATOM 4216 C C . MET F 1 21 ? 72.218 19.752 -10.339 1.00 33.79 21 MET F C 1
ATOM 4217 O O . MET F 1 21 ? 72.563 20.733 -11.002 1.00 32.40 21 MET F O 1
ATOM 4222 N N . TYR F 1 22 ? 71.228 18.945 -10.697 1.00 32.72 22 TYR F N 1
ATOM 4223 C CA . TYR F 1 22 ? 70.422 19.183 -11.869 1.00 33.26 22 TYR F CA 1
ATOM 4224 C C . TYR F 1 22 ? 69.086 19.734 -11.404 1.00 33.92 22 TYR F C 1
ATOM 4225 O O . TYR F 1 22 ? 68.530 19.295 -10.410 1.00 38.09 22 TYR F O 1
ATOM 4234 N N . MET F 1 23 ? 68.559 20.704 -12.116 1.00 32.19 23 MET F N 1
ATOM 4235 C CA . MET F 1 23 ? 67.263 21.253 -11.753 1.00 32.84 23 MET F CA 1
ATOM 4236 C C . MET F 1 23 ? 66.186 20.289 -12.249 1.00 34.28 23 MET F C 1
ATOM 4237 O O . MET F 1 23 ? 65.531 20.563 -13.252 1.00 36.94 23 MET F O 1
ATOM 4242 N N . GLY F 1 24 ? 65.990 19.164 -11.579 1.00 33.04 24 GLY F N 1
ATOM 4243 C CA . GLY F 1 24 ? 64.994 18.215 -12.068 1.00 29.06 24 GLY F CA 1
ATOM 4244 C C . GLY F 1 24 ? 63.631 18.803 -12.362 1.00 27.71 24 GLY F C 1
ATOM 4245 O O . GLY F 1 24 ? 63.498 19.943 -12.775 1.00 26.26 24 GLY F O 1
ATOM 4246 N N . ASN F 1 25 ? 62.597 18.010 -12.158 1.00 28.59 25 ASN F N 1
ATOM 4247 C CA . ASN F 1 25 ? 61.241 18.493 -12.375 1.00 31.65 25 ASN F CA 1
ATOM 4248 C C . ASN F 1 25 ? 60.264 17.555 -11.660 1.00 32.83 25 ASN F C 1
ATOM 4249 O O . ASN F 1 25 ? 60.626 16.430 -11.281 1.00 32.70 25 ASN F O 1
ATOM 4254 N N . ALA F 1 26 ? 59.032 18.022 -11.492 1.00 33.33 26 ALA F N 1
ATOM 4255 C CA . ALA F 1 26 ? 58.002 17.250 -10.819 1.00 37.37 26 ALA F CA 1
ATOM 4256 C C . ALA F 1 26 ? 57.748 15.876 -11.443 1.00 40.24 26 ALA F C 1
ATOM 4257 O O . ALA F 1 26 ? 57.327 14.933 -10.763 1.00 40.82 26 ALA F O 1
ATOM 4259 N N . SER F 1 27 ? 58.013 15.759 -12.737 1.00 42.92 27 SER F N 1
ATOM 4260 C CA . SER F 1 27 ? 57.762 14.506 -13.432 1.00 43.98 27 SER F CA 1
ATOM 4261 C C . SER F 1 27 ? 58.673 13.360 -13.036 1.00 44.82 27 SER F C 1
ATOM 4262 O O . SER F 1 27 ? 58.178 12.261 -12.802 1.00 46.43 27 SER F O 1
ATOM 4265 N N . ILE F 1 28 ? 59.985 13.595 -12.955 1.00 44.11 28 ILE F N 1
ATOM 4266 C CA . ILE F 1 28 ? 60.900 12.514 -12.600 1.00 45.15 28 ILE F CA 1
ATOM 4267 C C . ILE F 1 28 ? 60.367 11.806 -11.383 1.00 49.79 28 ILE F C 1
ATOM 4268 O O . ILE F 1 28 ? 60.393 12.377 -10.296 1.00 49.79 28 ILE F O 1
ATOM 4273 N N . ILE F 1 29 ? 59.908 10.563 -11.528 1.00 53.26 29 ILE F N 1
ATOM 4274 C CA . ILE F 1 29 ? 59.341 9.919 -10.355 1.00 55.16 29 ILE F CA 1
ATOM 4275 C C . ILE F 1 29 ? 60.272 9.471 -9.272 1.00 55.85 29 ILE F C 1
ATOM 4276 O O . ILE F 1 29 ? 60.610 10.315 -8.451 1.00 61.18 29 ILE F O 1
ATOM 4281 N N . PRO F 1 30 ? 60.731 8.197 -9.236 1.00 52.78 30 PRO F N 1
ATOM 4282 C CA . PRO F 1 30 ? 61.623 7.925 -8.093 1.00 49.30 30 PRO F CA 1
ATOM 4283 C C . PRO F 1 30 ? 62.418 9.188 -7.816 1.00 47.34 30 PRO F C 1
ATOM 4284 O O . PRO F 1 30 ? 63.317 9.526 -8.577 1.00 47.37 30 PRO F O 1
ATOM 4288 N N . ARG F 1 31 ? 62.044 9.918 -6.767 1.00 45.09 31 ARG F N 1
ATOM 4289 C CA . ARG F 1 31 ? 62.719 11.165 -6.467 1.00 40.48 31 ARG F CA 1
ATOM 4290 C C . ARG F 1 31 ? 64.146 10.894 -6.158 1.00 38.17 31 ARG F C 1
ATOM 4291 O O . ARG F 1 31 ? 64.514 9.797 -5.735 1.00 36.93 31 ARG F O 1
ATOM 4299 N N . ASN F 1 32 ? 64.963 11.902 -6.386 1.00 36.81 32 ASN F N 1
ATOM 4300 C CA . ASN F 1 32 ? 66.357 11.761 -6.070 1.00 34.48 32 ASN F CA 1
ATOM 4301 C C . ASN F 1 32 ? 66.815 13.101 -5.522 1.00 34.41 32 ASN F C 1
ATOM 4302 O O . ASN F 1 32 ? 67.272 13.989 -6.246 1.00 31.24 32 ASN F O 1
ATOM 4307 N N . TYR F 1 33 ? 66.668 13.214 -4.204 1.00 36.81 33 TYR F N 1
ATOM 4308 C CA . TYR F 1 33 ? 66.991 14.416 -3.452 1.00 37.51 33 TYR F CA 1
ATOM 4309 C C . TYR F 1 33 ? 68.396 14.926 -3.547 1.00 40.48 33 TYR F C 1
ATOM 4310 O O . TYR F 1 33 ? 68.625 16.128 -3.432 1.00 43.18 33 TYR F O 1
ATOM 4319 N N . ARG F 1 34 ? 69.344 14.027 -3.761 1.00 42.65 34 ARG F N 1
ATOM 4320 C CA . ARG F 1 34 ? 70.739 14.449 -3.876 1.00 46.19 34 ARG F CA 1
ATOM 4321 C C . ARG F 1 34 ? 71.111 14.899 -5.325 1.00 45.35 34 ARG F C 1
ATOM 4322 O O . ARG F 1 34 ? 72.026 15.705 -5.516 1.00 46.93 34 ARG F O 1
ATOM 4330 N N . LYS F 1 35 ? 70.374 14.417 -6.323 1.00 41.21 35 LYS F N 1
ATOM 4331 C CA . LYS F 1 35 ? 70.667 14.751 -7.709 1.00 40.37 35 LYS F CA 1
ATOM 4332 C C . LYS F 1 35 ? 69.867 15.915 -8.273 1.00 39.56 35 LYS F C 1
ATOM 4333 O O . LYS F 1 35 ? 70.411 16.741 -8.985 1.00 38.77 35 LYS F O 1
ATOM 4339 N N . TYR F 1 36 ? 68.580 15.989 -7.966 1.00 37.52 36 TYR F N 1
ATOM 4340 C CA . TYR F 1 36 ? 67.780 17.083 -8.488 1.00 36.22 36 TYR F CA 1
ATOM 4341 C C . TYR F 1 36 ? 67.444 18.150 -7.468 1.00 37.27 36 TYR F C 1
ATOM 4342 O O . TYR F 1 36 ? 66.835 17.890 -6.419 1.00 36.95 36 TYR F O 1
ATOM 4351 N N . LEU F 1 37 ? 67.845 19.365 -7.805 1.00 36.68 37 LEU F N 1
ATOM 4352 C CA . LEU F 1 37 ? 67.622 20.514 -6.969 1.00 36.68 37 LEU F CA 1
ATOM 4353 C C . LEU F 1 37 ? 66.142 20.676 -6.619 1.00 36.05 37 LEU F C 1
ATOM 4354 O O . LEU F 1 37 ? 65.784 20.892 -5.475 1.00 39.76 37 LEU F O 1
ATOM 4359 N N . TYR F 1 38 ? 65.258 20.572 -7.589 1.00 35.25 38 TYR F N 1
ATOM 4360 C CA . TYR F 1 38 ? 63.851 20.736 -7.251 1.00 34.03 38 TYR F CA 1
ATOM 4361 C C . TYR F 1 38 ? 63.385 19.634 -6.299 1.00 36.51 38 TYR F C 1
ATOM 4362 O O . TYR F 1 38 ? 62.540 19.872 -5.430 1.00 35.40 38 TYR F O 1
ATOM 4371 N N . HIS F 1 39 ? 63.918 18.427 -6.471 1.00 37.67 39 HIS F N 1
ATOM 4372 C CA . HIS F 1 39 ? 63.551 17.312 -5.609 1.00 37.26 39 HIS F CA 1
ATOM 4373 C C . HIS F 1 39 ? 63.996 17.627 -4.187 1.00 37.60 39 HIS F C 1
ATOM 4374 O O . HIS F 1 39 ? 63.240 17.457 -3.233 1.00 37.20 39 HIS F O 1
ATOM 4381 N N . ALA F 1 40 ? 65.232 18.090 -4.061 1.00 35.98 40 ALA F N 1
ATOM 4382 C CA . ALA F 1 40 ? 65.769 18.447 -2.767 1.00 33.88 40 ALA F CA 1
ATOM 4383 C C . ALA F 1 40 ? 64.815 19.481 -2.185 1.00 34.58 40 ALA F C 1
ATOM 4384 O O . ALA F 1 40 ? 64.444 19.402 -1.023 1.00 34.35 40 ALA F O 1
ATOM 4386 N N . TYR F 1 41 ? 64.405 20.441 -3.007 1.00 35.71 41 TYR F N 1
ATOM 4387 C CA . TYR F 1 41 ? 63.486 21.485 -2.564 1.00 37.01 41 TYR F CA 1
ATOM 4388 C C . TYR F 1 41 ? 62.215 20.881 -1.948 1.00 37.41 41 TYR F C 1
ATOM 4389 O O . TYR F 1 41 ? 61.837 21.211 -0.825 1.00 38.81 41 TYR F O 1
ATOM 4398 N N . LEU F 1 42 ? 61.557 19.997 -2.688 1.00 37.62 42 LEU F N 1
ATOM 4399 C CA . LEU F 1 42 ? 60.341 19.360 -2.192 1.00 38.29 42 LEU F CA 1
ATOM 4400 C C . LEU F 1 42 ? 60.598 18.704 -0.836 1.00 37.71 42 LEU F C 1
ATOM 4401 O O . LEU F 1 42 ? 59.828 18.879 0.110 1.00 36.29 42 LEU F O 1
ATOM 4406 N N . ALA F 1 43 ? 61.687 17.951 -0.749 1.00 36.30 43 ALA F N 1
ATOM 4407 C CA . ALA F 1 43 ? 62.031 17.274 0.491 1.00 37.07 43 ALA F CA 1
ATOM 4408 C C . ALA F 1 43 ? 62.090 18.248 1.669 1.00 38.95 43 ALA F C 1
ATOM 4409 O O . ALA F 1 43 ? 61.543 17.958 2.728 1.00 40.11 43 ALA F O 1
ATOM 4411 N N . TYR F 1 44 ? 62.746 19.392 1.477 1.00 39.13 44 TYR F N 1
ATOM 4412 C CA . TYR F 1 44 ? 62.873 20.403 2.520 1.00 37.58 44 TYR F CA 1
ATOM 4413 C C . TYR F 1 44 ? 61.506 20.898 2.928 1.00 36.71 44 TYR F C 1
ATOM 4414 O O . TYR F 1 44 ? 61.123 20.776 4.090 1.00 37.25 44 TYR F O 1
ATOM 4423 N N . MET F 1 45 ? 60.783 21.487 1.978 1.00 35.83 45 MET F N 1
ATOM 4424 C CA . MET F 1 45 ? 59.440 21.995 2.256 1.00 34.67 45 MET F CA 1
ATOM 4425 C C . MET F 1 45 ? 58.629 20.999 3.081 1.00 35.44 45 MET F C 1
ATOM 4426 O O . MET F 1 45 ? 58.079 21.327 4.126 1.00 35.99 45 MET F O 1
ATOM 4431 N N . GLU F 1 46 ? 58.537 19.773 2.597 1.00 36.44 46 GLU F N 1
ATOM 4432 C CA . GLU F 1 46 ? 57.742 18.823 3.330 1.00 37.85 46 GLU F CA 1
ATOM 4433 C C . GLU F 1 46 ? 58.353 18.499 4.690 1.00 40.91 46 GLU F C 1
ATOM 4434 O O . GLU F 1 46 ? 57.614 18.334 5.660 1.00 40.88 46 GLU F O 1
ATOM 4440 N N . ALA F 1 47 ? 59.681 18.439 4.778 1.00 41.64 47 ALA F N 1
ATOM 4441 C CA . ALA F 1 47 ? 60.330 18.178 6.060 1.00 41.95 47 ALA F CA 1
ATOM 4442 C C . ALA F 1 47 ? 59.966 19.317 7.039 1.00 45.33 47 ALA F C 1
ATOM 4443 O O . ALA F 1 47 ? 60.017 19.128 8.261 1.00 45.43 47 ALA F O 1
ATOM 4445 N N . ASN F 1 48 ? 59.602 20.493 6.516 1.00 45.49 48 ASN F N 1
ATOM 4446 C CA . ASN F 1 48 ? 59.229 21.602 7.386 1.00 43.47 48 ASN F CA 1
ATOM 4447 C C . ASN F 1 48 ? 57.750 21.886 7.419 1.00 42.51 48 ASN F C 1
ATOM 4448 O O . ASN F 1 48 ? 57.335 22.983 7.773 1.00 41.32 48 ASN F O 1
ATOM 4453 N N . GLY F 1 49 ? 56.952 20.900 7.042 1.00 40.87 49 GLY F N 1
ATOM 4454 C CA . GLY F 1 49 ? 55.518 21.069 7.100 1.00 44.49 49 GLY F CA 1
ATOM 4455 C C . GLY F 1 49 ? 54.812 22.008 6.149 1.00 47.00 49 GLY F C 1
ATOM 4456 O O . GLY F 1 49 ? 53.808 22.618 6.511 1.00 48.12 49 GLY F O 1
ATOM 4457 N N . TYR F 1 50 ? 55.315 22.144 4.931 1.00 50.43 50 TYR F N 1
ATOM 4458 C CA . TYR F 1 50 ? 54.642 22.996 3.961 1.00 50.74 50 TYR F CA 1
ATOM 4459 C C . TYR F 1 50 ? 54.067 22.117 2.870 1.00 52.49 50 TYR F C 1
ATOM 4460 O O . TYR F 1 50 ? 54.780 21.301 2.263 1.00 52.04 50 TYR F O 1
ATOM 4469 N N . ARG F 1 51 ? 52.766 22.276 2.652 1.00 54.96 51 ARG F N 1
ATOM 4470 C CA . ARG F 1 51 ? 52.035 21.503 1.647 1.00 58.49 51 ARG F CA 1
ATOM 4471 C C . ARG F 1 51 ? 52.005 22.289 0.332 1.00 59.37 51 ARG F C 1
ATOM 4472 O O . ARG F 1 51 ? 51.835 21.734 -0.760 1.00 60.59 51 ARG F O 1
ATOM 4480 N N . ASN F 1 52 ? 52.214 23.589 0.492 1.00 59.95 52 ASN F N 1
ATOM 4481 C CA . ASN F 1 52 ? 52.231 24.611 -0.545 1.00 59.56 52 ASN F CA 1
ATOM 4482 C C . ASN F 1 52 ? 53.645 24.837 -1.116 1.00 57.01 52 ASN F C 1
ATOM 4483 O O . ASN F 1 52 ? 54.423 25.585 -0.524 1.00 57.00 52 ASN F O 1
ATOM 4488 N N . VAL F 1 53 ? 53.997 24.225 -2.249 1.00 53.41 53 VAL F N 1
ATOM 4489 C CA . VAL F 1 53 ? 55.342 24.456 -2.780 1.00 48.91 53 VAL F CA 1
ATOM 4490 C C . VAL F 1 53 ? 55.374 25.190 -4.124 1.00 45.43 53 VAL F C 1
ATOM 4491 O O . VAL F 1 53 ? 54.435 25.107 -4.917 1.00 42.93 53 VAL F O 1
ATOM 4495 N N . LEU F 1 54 ? 56.448 25.940 -4.359 1.00 42.13 54 LEU F N 1
ATOM 4496 C CA . LEU F 1 54 ? 56.584 26.681 -5.597 1.00 38.09 54 LEU F CA 1
ATOM 4497 C C . LEU F 1 54 ? 56.710 25.693 -6.739 1.00 38.18 54 LEU F C 1
ATOM 4498 O O . LEU F 1 54 ? 57.330 24.635 -6.586 1.00 37.51 54 LEU F O 1
ATOM 4503 N N . SER F 1 55 ? 56.116 26.032 -7.879 1.00 37.39 55 SER F N 1
ATOM 4504 C CA . SER F 1 55 ? 56.185 25.166 -9.056 1.00 34.62 55 SER F CA 1
ATOM 4505 C C . SER F 1 55 ? 57.605 25.229 -9.573 1.00 34.78 55 SER F C 1
ATOM 4506 O O . SER F 1 55 ? 58.386 26.110 -9.168 1.00 34.86 55 SER F O 1
ATOM 4509 N N . LEU F 1 56 ? 57.946 24.300 -10.459 1.00 33.68 56 LEU F N 1
ATOM 4510 C CA . LEU F 1 56 ? 59.284 24.285 -11.026 1.00 31.74 56 LEU F CA 1
ATOM 4511 C C . LEU F 1 56 ? 59.530 25.649 -11.665 1.00 33.10 56 LEU F C 1
ATOM 4512 O O . LEU F 1 56 ? 60.564 26.275 -11.425 1.00 29.49 56 LEU F O 1
ATOM 4517 N N . LYS F 1 57 ? 58.555 26.117 -12.450 1.00 34.33 57 LYS F N 1
ATOM 4518 C CA . LYS F 1 57 ? 58.676 27.412 -13.114 1.00 37.15 57 LYS F CA 1
ATOM 4519 C C . LYS F 1 57 ? 58.983 28.528 -12.125 1.00 37.29 57 LYS F C 1
ATOM 4520 O O . LYS F 1 57 ? 59.955 29.268 -12.294 1.00 37.32 57 LYS F O 1
ATOM 4526 N N . MET F 1 58 ? 58.135 28.656 -11.106 1.00 37.05 58 MET F N 1
ATOM 4527 C CA . MET F 1 58 ? 58.305 29.687 -10.076 1.00 35.34 58 MET F CA 1
ATOM 4528 C C . MET F 1 58 ? 59.644 29.533 -9.353 1.00 35.81 58 MET F C 1
ATOM 4529 O O . MET F 1 58 ? 60.439 30.481 -9.222 1.00 33.95 58 MET F O 1
ATOM 4534 N N . PHE F 1 59 ? 59.880 28.316 -8.886 1.00 33.70 59 PHE F N 1
ATOM 4535 C CA . PHE F 1 59 ? 61.104 28.009 -8.185 1.00 32.28 59 PHE F CA 1
ATOM 4536 C C . PHE F 1 59 ? 62.293 28.448 -9.023 1.00 31.95 59 PHE F C 1
ATOM 4537 O O . PHE F 1 59 ? 63.201 29.125 -8.539 1.00 30.43 59 PHE F O 1
ATOM 4545 N N . GLY F 1 60 ? 62.273 28.054 -10.287 1.00 32.02 60 GLY F N 1
ATOM 4546 C CA . GLY F 1 60 ? 63.354 28.412 -11.173 1.00 29.54 60 GLY F CA 1
ATOM 4547 C C . GLY F 1 60 ? 63.604 29.906 -11.258 1.00 28.84 60 GLY F C 1
ATOM 4548 O O . GLY F 1 60 ? 64.758 30.320 -11.176 1.00 26.61 60 GLY F O 1
ATOM 4549 N N . LEU F 1 61 ? 62.558 30.729 -11.412 1.00 30.54 61 LEU F N 1
ATOM 4550 C CA . LEU F 1 61 ? 62.827 32.158 -11.527 1.00 34.09 61 LEU F CA 1
ATOM 4551 C C . LEU F 1 61 ? 63.322 32.761 -10.227 1.00 35.99 61 LEU F C 1
ATOM 4552 O O . LEU F 1 61 ? 64.168 33.667 -10.257 1.00 35.77 61 LEU F O 1
ATOM 4557 N N . GLY F 1 62 ? 62.843 32.239 -9.096 1.00 37.37 62 GLY F N 1
ATOM 4558 C CA . GLY F 1 62 ? 63.296 32.755 -7.819 1.00 37.58 62 GLY F CA 1
ATOM 4559 C C . GLY F 1 62 ? 64.751 32.407 -7.517 1.00 37.32 62 GLY F C 1
ATOM 4560 O O . GLY F 1 62 ? 65.529 33.245 -7.026 1.00 37.37 62 GLY F O 1
ATOM 4561 N N . LEU F 1 63 ? 65.125 31.171 -7.832 1.00 34.67 63 LEU F N 1
ATOM 4562 C CA . LEU F 1 63 ? 66.464 30.680 -7.574 1.00 37.85 63 LEU F CA 1
ATOM 4563 C C . LEU F 1 63 ? 67.592 31.709 -7.736 1.00 40.58 63 LEU F C 1
ATOM 4564 O O . LEU F 1 63 ? 68.243 32.089 -6.763 1.00 40.53 63 LEU F O 1
ATOM 4569 N N . PRO F 1 64 ? 67.812 32.207 -8.961 1.00 42.89 64 PRO F N 1
ATOM 4570 C CA . PRO F 1 64 ? 68.879 33.192 -9.181 1.00 43.67 64 PRO F CA 1
ATOM 4571 C C . PRO F 1 64 ? 68.822 34.394 -8.231 1.00 45.15 64 PRO F C 1
ATOM 4572 O O . PRO F 1 64 ? 69.860 34.852 -7.736 1.00 44.99 64 PRO F O 1
ATOM 4576 N N . VAL F 1 65 ? 67.613 34.898 -7.982 1.00 44.37 65 VAL F N 1
ATOM 4577 C CA . VAL F 1 65 ? 67.449 36.055 -7.107 1.00 45.64 65 VAL F CA 1
ATOM 4578 C C . VAL F 1 65 ? 67.847 35.788 -5.655 1.00 46.72 65 VAL F C 1
ATOM 4579 O O . VAL F 1 65 ? 68.689 36.505 -5.093 1.00 46.11 65 VAL F O 1
ATOM 4583 N N . MET F 1 66 ? 67.246 34.764 -5.049 1.00 45.79 66 MET F N 1
ATOM 4584 C CA . MET F 1 66 ? 67.570 34.438 -3.670 1.00 43.84 66 MET F CA 1
ATOM 4585 C C . MET F 1 66 ? 69.023 34.048 -3.509 1.00 45.17 66 MET F C 1
ATOM 4586 O O . MET F 1 66 ? 69.620 34.338 -2.484 1.00 48.33 66 MET F O 1
ATOM 4591 N N . LEU F 1 67 ? 69.613 33.405 -4.507 1.00 46.05 67 LEU F N 1
ATOM 4592 C CA . LEU F 1 67 ? 71.028 33.059 -4.400 1.00 47.65 67 LEU F CA 1
ATOM 4593 C C . LEU F 1 67 ? 71.823 34.359 -4.284 1.00 49.53 67 LEU F C 1
ATOM 4594 O O . LEU F 1 67 ? 72.730 34.475 -3.470 1.00 50.83 67 LEU F O 1
ATOM 4599 N N . LYS F 1 68 ? 71.482 35.339 -5.112 1.00 52.26 68 LYS F N 1
ATOM 4600 C CA . LYS F 1 68 ? 72.185 36.615 -5.086 1.00 52.96 68 LYS F CA 1
ATOM 4601 C C . LYS F 1 68 ? 72.010 37.235 -3.709 1.00 50.98 68 LYS F C 1
ATOM 4602 O O . LYS F 1 68 ? 72.937 37.858 -3.177 1.00 50.54 68 LYS F O 1
ATOM 4608 N N . GLU F 1 69 ? 70.821 37.063 -3.134 1.00 48.88 69 GLU F N 1
ATOM 4609 C CA . GLU F 1 69 ? 70.554 37.588 -1.799 1.00 46.00 69 GLU F CA 1
ATOM 4610 C C . GLU F 1 69 ? 71.529 36.980 -0.806 1.00 43.92 69 GLU F C 1
ATOM 4611 O O . GLU F 1 69 ? 71.901 37.618 0.171 1.00 45.76 69 GLU F O 1
ATOM 4617 N N . TYR F 1 70 ? 71.942 35.745 -1.054 1.00 40.82 70 TYR F N 1
ATOM 4618 C CA . TYR F 1 70 ? 72.896 35.085 -0.179 1.00 39.30 70 TYR F CA 1
ATOM 4619 C C . TYR F 1 70 ? 74.297 35.370 -0.648 1.00 40.51 70 TYR F C 1
ATOM 4620 O O . TYR F 1 70 ? 75.250 34.818 -0.105 1.00 40.34 70 TYR F O 1
ATOM 4629 N N . GLY F 1 71 ? 74.420 36.204 -1.676 1.00 41.79 71 GLY F N 1
ATOM 4630 C CA . GLY F 1 71 ? 75.730 36.548 -2.198 1.00 41.53 71 GLY F CA 1
ATOM 4631 C C . GLY F 1 71 ? 76.409 35.462 -3.005 1.00 43.45 71 GLY F C 1
ATOM 4632 O O . GLY F 1 71 ? 77.633 35.369 -3.039 1.00 42.30 71 GLY F O 1
ATOM 4633 N N . LEU F 1 72 ? 75.615 34.630 -3.663 1.00 46.18 72 LEU F N 1
ATOM 4634 C CA . LEU F 1 72 ? 76.159 33.556 -4.481 1.00 48.78 72 LEU F CA 1
ATOM 4635 C C . LEU F 1 72 ? 75.837 33.778 -5.950 1.00 50.33 72 LEU F C 1
ATOM 4636 O O . LEU F 1 72 ? 74.859 34.467 -6.285 1.00 51.51 72 LEU F O 1
ATOM 4641 N N . ASN F 1 73 ? 76.655 33.185 -6.820 1.00 50.20 73 ASN F N 1
ATOM 4642 C CA . ASN F 1 73 ? 76.493 33.311 -8.276 1.00 49.27 73 ASN F CA 1
ATOM 4643 C C . ASN F 1 73 ? 75.917 32.080 -8.938 1.00 48.43 73 ASN F C 1
ATOM 4644 O O . ASN F 1 73 ? 76.630 31.084 -9.146 1.00 45.37 73 ASN F O 1
ATOM 4649 N N . TYR F 1 74 ? 74.640 32.153 -9.299 1.00 48.39 74 TYR F N 1
ATOM 4650 C CA . TYR F 1 74 ? 73.990 31.018 -9.955 1.00 49.18 74 TYR F CA 1
ATOM 4651 C C . TYR F 1 74 ? 74.573 30.773 -11.343 1.00 49.93 74 TYR F C 1
ATOM 4652 O O . TYR F 1 74 ? 74.893 31.714 -12.064 1.00 49.95 74 TYR F O 1
ATOM 4661 N N . GLU F 1 75 ? 74.709 29.501 -11.706 1.00 51.00 75 GLU F N 1
ATOM 4662 C CA . GLU F 1 75 ? 75.231 29.126 -13.012 1.00 50.23 75 GLU F CA 1
ATOM 4663 C C . GLU F 1 75 ? 74.518 27.879 -13.508 1.00 48.71 75 GLU F C 1
ATOM 4664 O O . GLU F 1 75 ? 74.578 26.826 -12.860 1.00 49.40 75 GLU F O 1
ATOM 4670 N N . LYS F 1 76 ? 73.832 27.995 -14.641 1.00 46.33 76 LYS F N 1
ATOM 4671 C CA . LYS F 1 76 ? 73.154 26.845 -15.216 1.00 45.00 76 LYS F CA 1
ATOM 4672 C C . LYS F 1 76 ? 73.849 26.470 -16.516 1.00 45.37 76 LYS F C 1
ATOM 4673 O O . LYS F 1 76 ? 74.778 27.134 -16.942 1.00 47.97 76 LYS F O 1
ATOM 4679 N N . ARG F 1 77 ? 73.412 25.387 -17.135 1.00 44.71 77 ARG F N 1
ATOM 4680 C CA . ARG F 1 77 ? 74.006 24.923 -18.382 1.00 39.61 77 ARG F CA 1
ATOM 4681 C C . ARG F 1 77 ? 73.175 23.762 -18.891 1.00 38.95 77 ARG F C 1
ATOM 4682 O O . ARG F 1 77 ? 72.842 22.828 -18.143 1.00 38.21 77 ARG F O 1
ATOM 4690 N N . HIS F 1 78 ? 72.804 23.843 -20.164 1.00 37.44 78 HIS F N 1
ATOM 4691 C CA . HIS F 1 78 ? 71.991 22.802 -20.773 1.00 33.80 78 HIS F CA 1
ATOM 4692 C C . HIS F 1 78 ? 72.792 21.551 -21.112 1.00 31.61 78 HIS F C 1
ATOM 4693 O O . HIS F 1 78 ? 73.943 21.637 -21.526 1.00 28.51 78 HIS F O 1
ATOM 4700 N N . THR F 1 79 ? 72.193 20.385 -20.887 1.00 31.53 79 THR F N 1
ATOM 4701 C CA . THR F 1 79 ? 72.882 19.129 -21.149 1.00 33.43 79 THR F CA 1
ATOM 4702 C C . THR F 1 79 ? 71.928 17.996 -21.502 1.00 35.76 79 THR F C 1
ATOM 4703 O O . THR F 1 79 ? 70.713 18.116 -21.370 1.00 33.57 79 THR F O 1
ATOM 4707 N N . LYS F 1 80 ? 72.510 16.895 -21.966 1.00 39.90 80 LYS F N 1
ATOM 4708 C CA . LYS F 1 80 ? 71.781 15.684 -22.361 1.00 43.80 80 LYS F CA 1
ATOM 4709 C C . LYS F 1 80 ? 70.920 15.274 -21.162 1.00 42.96 80 LYS F C 1
ATOM 4710 O O . LYS F 1 80 ? 69.727 14.983 -21.293 1.00 41.08 80 LYS F O 1
ATOM 4716 N N . GLN F 1 81 ? 71.559 15.289 -19.989 1.00 44.38 81 GLN F N 1
ATOM 4717 C CA . GLN F 1 81 ? 70.940 14.916 -18.719 1.00 43.30 81 GLN F CA 1
ATOM 4718 C C . GLN F 1 81 ? 69.998 15.973 -18.126 1.00 42.69 81 GLN F C 1
ATOM 4719 O O . GLN F 1 81 ? 69.352 15.734 -17.105 1.00 44.13 81 GLN F O 1
ATOM 4725 N N . GLY F 1 82 ? 69.929 17.140 -18.756 1.00 41.45 82 GLY F N 1
ATOM 4726 C CA . GLY F 1 82 ? 69.052 18.194 -18.284 1.00 38.81 82 GLY F CA 1
ATOM 4727 C C . GLY F 1 82 ? 69.840 19.408 -17.869 1.00 38.33 82 GLY F C 1
ATOM 4728 O O . GLY F 1 82 ? 71.070 19.383 -17.921 1.00 37.57 82 GLY F O 1
ATOM 4729 N N . ILE F 1 83 ? 69.142 20.473 -17.475 1.00 38.60 83 ILE F N 1
ATOM 4730 C CA . ILE F 1 83 ? 69.821 21.680 -17.013 1.00 37.56 83 ILE F CA 1
ATOM 4731 C C . ILE F 1 83 ? 70.598 21.347 -15.745 1.00 40.46 83 ILE F C 1
ATOM 4732 O O . ILE F 1 83 ? 70.023 20.895 -14.767 1.00 44.61 83 ILE F O 1
ATOM 4737 N N . GLN F 1 84 ? 71.903 21.560 -15.765 1.00 41.35 84 GLN F N 1
ATOM 4738 C CA . GLN F 1 84 ? 72.718 21.274 -14.603 1.00 40.42 84 GLN F CA 1
ATOM 4739 C C . GLN F 1 84 ? 73.249 22.573 -14.027 1.00 42.16 84 GLN F C 1
ATOM 4740 O O . GLN F 1 84 ? 73.663 23.480 -14.761 1.00 40.42 84 GLN F O 1
ATOM 4746 N N . THR F 1 85 ? 73.232 22.655 -12.700 1.00 43.50 85 THR F N 1
ATOM 4747 C CA . THR F 1 85 ? 73.665 23.856 -11.998 1.00 42.09 85 THR F CA 1
ATOM 4748 C C . THR F 1 85 ? 75.066 23.725 -11.436 1.00 41.27 85 THR F C 1
ATOM 4749 O O . THR F 1 85 ? 75.742 22.721 -11.653 1.00 40.82 85 THR F O 1
ATOM 4753 N N . ASN F 1 86 ? 75.500 24.764 -10.733 1.00 40.45 86 ASN F N 1
ATOM 4754 C CA . ASN F 1 86 ? 76.817 24.780 -10.104 1.00 39.18 86 ASN F CA 1
ATOM 4755 C C . ASN F 1 86 ? 76.552 24.805 -8.600 1.00 40.10 86 ASN F C 1
ATOM 4756 O O . ASN F 1 86 ? 77.294 25.421 -7.839 1.00 40.04 86 ASN F O 1
ATOM 4761 N N . LEU F 1 87 ? 75.485 24.122 -8.185 1.00 39.31 87 LEU F N 1
ATOM 4762 C CA . LEU F 1 87 ? 75.080 24.094 -6.786 1.00 38.27 87 LEU F CA 1
ATOM 4763 C C . LEU F 1 87 ? 75.113 22.720 -6.123 1.00 39.62 87 LEU F C 1
ATOM 4764 O O . LEU F 1 87 ? 74.831 21.703 -6.759 1.00 38.69 87 LEU F O 1
ATOM 4769 N N . THR F 1 88 ? 75.431 22.720 -4.824 1.00 42.28 88 THR F N 1
ATOM 4770 C CA . THR F 1 88 ? 75.467 21.500 -4.010 1.00 42.96 88 THR F CA 1
ATOM 4771 C C . THR F 1 88 ? 74.902 21.794 -2.640 1.00 41.41 88 THR F C 1
ATOM 4772 O O . THR F 1 88 ? 74.914 22.947 -2.186 1.00 40.55 88 THR F O 1
ATOM 4776 N N . LEU F 1 89 ? 74.426 20.736 -1.988 1.00 40.63 89 LEU F N 1
ATOM 4777 C CA . LEU F 1 89 ? 73.859 20.831 -0.646 1.00 38.31 89 LEU F CA 1
ATOM 4778 C C . LEU F 1 89 ? 74.971 20.967 0.402 1.00 39.57 89 LEU F C 1
ATOM 4779 O O . LEU F 1 89 ? 75.948 20.199 0.381 1.00 38.48 89 LEU F O 1
ATOM 4784 N N . LYS F 1 90 ? 74.843 21.941 1.306 1.00 41.04 90 LYS F N 1
ATOM 4785 C CA . LYS F 1 90 ? 75.839 22.097 2.364 1.00 39.66 90 LYS F CA 1
ATOM 4786 C C . LYS F 1 90 ? 75.689 20.870 3.280 1.00 40.20 90 LYS F C 1
ATOM 4787 O O . LYS F 1 90 ? 74.691 20.148 3.196 1.00 38.81 90 LYS F O 1
ATOM 4793 N N . GLU F 1 91 ? 76.661 20.619 4.152 1.00 42.66 91 GLU F N 1
ATOM 4794 C CA . GLU F 1 91 ? 76.585 19.439 5.011 1.00 44.70 91 GLU F CA 1
ATOM 4795 C C . GLU F 1 91 ? 75.405 19.438 5.993 1.00 44.17 91 GLU F C 1
ATOM 4796 O O . GLU F 1 91 ? 74.752 18.405 6.201 1.00 42.03 91 GLU F O 1
ATOM 4802 N N . GLU F 1 92 ? 75.120 20.600 6.573 1.00 43.77 92 GLU F N 1
ATOM 4803 C CA . GLU F 1 92 ? 74.025 20.732 7.518 1.00 46.13 92 GLU F CA 1
ATOM 4804 C C . GLU F 1 92 ? 72.742 20.122 6.962 1.00 47.42 92 GLU F C 1
ATOM 4805 O O . GLU F 1 92 ? 71.876 19.651 7.695 1.00 49.04 92 GLU F O 1
ATOM 4811 N N . SER F 1 93 ? 72.635 20.110 5.650 1.00 48.80 93 SER F N 1
ATOM 4812 C CA . SER F 1 93 ? 71.451 19.561 5.018 1.00 49.78 93 SER F CA 1
ATOM 4813 C C . SER F 1 93 ? 71.251 18.116 5.444 1.00 48.67 93 SER F C 1
ATOM 4814 O O . SER F 1 93 ? 70.145 17.704 5.811 1.00 44.92 93 SER F O 1
ATOM 4817 N N . TYR F 1 94 ? 72.342 17.362 5.398 1.00 49.24 94 TYR F N 1
ATOM 4818 C CA . TYR F 1 94 ? 72.309 15.943 5.723 1.00 53.39 94 TYR F CA 1
ATOM 4819 C C . TYR F 1 94 ? 71.643 15.587 7.039 1.00 53.04 94 TYR F C 1
ATOM 4820 O O . TYR F 1 94 ? 70.844 14.639 7.100 1.00 52.94 94 TYR F O 1
ATOM 4829 N N . GLY F 1 95 ? 71.973 16.329 8.092 1.00 52.07 95 GLY F N 1
ATOM 4830 C CA . GLY F 1 95 ? 71.381 16.047 9.387 1.00 48.88 95 GLY F CA 1
ATOM 4831 C C . GLY F 1 95 ? 70.026 16.709 9.598 1.00 47.28 95 GLY F C 1
ATOM 4832 O O . GLY F 1 95 ? 69.141 16.151 10.259 1.00 46.96 95 GLY F O 1
ATOM 4833 N N . ASP F 1 96 ? 69.853 17.895 9.028 1.00 44.54 96 ASP F N 1
ATOM 4834 C CA . ASP F 1 96 ? 68.617 18.641 9.187 1.00 43.42 96 ASP F CA 1
ATOM 4835 C C . ASP F 1 96 ? 67.379 18.066 8.531 1.00 43.24 96 ASP F C 1
ATOM 4836 O O . ASP F 1 96 ? 66.422 17.740 9.217 1.00 45.20 96 ASP F O 1
ATOM 4841 N N . TRP F 1 97 ? 67.382 17.943 7.203 1.00 42.76 97 TRP F N 1
ATOM 4842 C CA . TRP F 1 97 ? 66.175 17.489 6.504 1.00 42.35 97 TRP F CA 1
ATOM 4843 C C . TRP F 1 97 ? 66.311 16.436 5.404 1.00 40.86 97 TRP F C 1
ATOM 4844 O O . TRP F 1 97 ? 65.354 15.713 5.114 1.00 39.81 97 TRP F O 1
ATOM 4855 N N . LEU F 1 98 ? 67.479 16.357 4.780 1.00 40.63 98 LEU F N 1
ATOM 4856 C CA . LEU F 1 98 ? 67.695 15.380 3.716 1.00 41.11 98 LEU F CA 1
ATOM 4857 C C . LEU F 1 98 ? 67.256 13.978 4.170 1.00 40.42 98 LEU F C 1
ATOM 4858 O O . LEU F 1 98 ? 67.732 13.473 5.191 1.00 42.51 98 LEU F O 1
ATOM 4863 N N . PRO F 1 99 ? 66.332 13.335 3.427 1.00 40.79 99 PRO F N 1
ATOM 4864 C CA . PRO F 1 99 ? 65.901 11.997 3.839 1.00 41.47 99 PRO F CA 1
ATOM 4865 C C . PRO F 1 99 ? 67.073 11.040 3.987 1.00 43.22 99 PRO F C 1
ATOM 4866 O O . PRO F 1 99 ? 68.043 11.122 3.245 1.00 44.51 99 PRO F O 1
ATOM 4870 N N . LYS F 1 100 ? 66.986 10.141 4.959 1.00 45.73 100 LYS F N 1
ATOM 4871 C CA . LYS F 1 100 ? 68.039 9.160 5.171 1.00 48.14 100 LYS F CA 1
ATOM 4872 C C . LYS F 1 100 ? 67.663 7.826 4.518 1.00 50.40 100 LYS F C 1
ATOM 4873 O O . LYS F 1 100 ? 68.277 7.532 3.463 1.00 52.78 100 LYS F O 1
#

GO terms:
  GO:0003899 DNA-directed RNA polymerase activity (F, IDA)

Sequence (600 aa):
DADPTFDFIGYLETLPQTSGMYMGNASIIPRNYRKYLYHAYLAYMEANGYRNVLSLKMFGLGLPVMLKEYGLNYEKRHTKQGIQTNLTLKEESYGDWLPKDADPTFDFIGYLETLPQTSGMYMGNASIIPRNYRKYLYHAYLAYMEANGYRNVLSLKMFGLGLPVMLKEYGLNYEKRHTKQGIQTNLTLKEESYGDWLPKDADPTFDFIGYLETLPQTSGMYMGNASIIPRNYRKYLYHAYLAYMEANGYRNVLSLKMFGLGLPVMLKEYGLNYEKRHTKQGIQTNLTLKEESYGDWLPKDADPTFDFIGYLETLPQTSGMYMGNASIIPRNYRKYLYHAYLAYMEANGYRNVLSLKMFGLGLPVMLKEYGLNYEKRHTKQGIQTNLTLKEESYGDWLPKDADPTFDFIGYLETLPQTSGMYMGNASIIPRNYRKYLYHAYLAYMEANGYRNVLSLKMFGLGLPVMLKEYGLNYEKRHTKQGIQTNLTLKEESYGDWLPKDADPTFDFIGYLETLPQTSGMYMGNASIIPRNYRKYLYHAYLAYMEANGYRNVLSLKMFGLGLPVMLKEYGLNYEKRHTKQGIQTNLTLKEESYGDWLPK

InterPro domains:
  IPR004968 DNA primase/nucleoside triphosphatase, C-terminal [PF03288] (670-769)
  IPR006171 TOPRIM domain [PF13362] (210-299)
  IPR006171 TOPRIM domain [PS50880] (208-296)
  IPR006171 TOPRIM domain [SM00493] (208-283)
  IPR013237 DNA primase/helicase Gp4, N-terminal, Bacteriophage T7-like [PF08273] (30-66)
  IPR013237 DNA primase/helicase Gp4, N-terminal, Bacteriophage T7-like [SM00778] (30-66)
  IPR014015 Helicase, superfamily 3, DNA virus [PS51206] (474-627)
  IPR014818 Bacteriophage/plasmid primase, P4, C-terminal [PF08706] (336-467)
  IPR014818 Bacteriophage/plasmid primase, P4, C-terminal [SM00885] (336-463)
  IPR027417 P-loop containing nucleoside triphosphate hydrolase [G3DSA:3.40.50.300] (472-641)
  IPR027417 P-loop containing nucleoside triphosphate hydrolase [SSF52540] (431-623)
  IPR034154 Archaeal primase DnaG/twinkle-like, TOPRIM domain [cd01029] (208-286)
  IPR036388 Winged helix-like DNA-binding domain superfamily [G3DSA:1.10.10.10] (671-770)
  IPR036390 Winged helix DNA-binding domain superfamily [SSF46785] (671-769)
  IPR036977 DNA Primase, CHC2-type zinc finger [G3DSA:3.90.580.10] (25-92)
  IPR045455 NrS-1 polymerase-like, helicase domain [PF19263] (500-608)
  IPR051620 ORF904-like, C-terminal domain [PTHR35372] (393-741)

Organism: Enterobacteria phage P4 (NCBI:txid10680)

B-factor: mean 45.84, std 10.99, range [3.01, 80.21]

Secondary structure (DSSP, 8-state):
---HHHHHGGGEEE-SSS-S-B---TT--S--TTTBHHHHHHHHHHHTT-S----HHHHHHHHHHHHHHTT----EEEETTEEEESEEE-THHHHHTS--/---HHHHHHTTEEE-SSS-S-B---SS--S--TTTBHHHHHHHHHHHTT-S----HHHHHHHHHHHHHHTT----EEEETTEEEESEEE-THHHHHTS--/---HHHHHGGGEEE-SSS-S-B---SS--S--TTTBHHHHHHHHHHHTT-S----HHHHHHHHHHHHHHTT----EEEETTEEEESEEE-HHHHHHTS--/---HHHHHGGGEEE-SSS-S-B---SS--S--TTTBHHHHHHHHHHHTT-S----HHHHHHHHHHHHHHTT----EEE-SSSEEESEEE-HHHHHHTS--/---HHHHHGGGEEE-SSS-S-B---TT--S--TTTBHHHHHHHHHHHTT------HHHHHHHHHHHHHHTT--------TTS-B-SEEE-HHHHHHTS--/---HHHHHGGGEEE-SSS-S-B---TT--S--TTTBHHHHHHHHHHHTT------HHHHHHHHHHHHHHTT--------TT--B-SEEE-HHHHHHTS--